Protein AF-0000000085141825 (afdb_homodimer)

Structure (mmCIF, N/CA/C/O backbone):
data_AF-0000000085141825-model_v1
#
loop_
_entity.id
_entity.type
_entity.pdbx_description
1 polymer 'ABC-type antimicrobial peptide transport system, permease component'
#
loop_
_atom_site.group_PDB
_atom_site.id
_atom_site.type_symbol
_atom_site.label_atom_id
_atom_site.label_alt_id
_atom_site.label_comp_id
_atom_site.label_asym_id
_atom_site.label_entity_id
_atom_site.label_seq_id
_atom_site.pdbx_PDB_ins_code
_atom_site.Cartn_x
_atom_site.Cartn_y
_atom_site.Cartn_z
_atom_site.occupancy
_atom_site.B_iso_or_equiv
_atom_site.auth_seq_id
_atom_site.auth_comp_id
_atom_site.auth_asym_id
_atom_site.auth_atom_id
_atom_site.pdbx_PDB_model_num
ATOM 1 N N . MET A 1 1 ? 9.109 -46.438 -37.531 1 39.38 1 MET A N 1
ATOM 2 C CA . MET A 1 1 ? 9.031 -45 -37.719 1 39.38 1 MET A CA 1
ATOM 3 C C . MET A 1 1 ? 7.867 -44.406 -36.906 1 39.38 1 MET A C 1
ATOM 5 O O . MET A 1 1 ? 8.023 -43.406 -36.25 1 39.38 1 MET A O 1
ATOM 9 N N . PHE A 1 2 ? 6.723 -45.062 -37 1 42.59 2 PHE A N 1
ATOM 10 C CA . PHE A 1 2 ? 5.512 -44.625 -36.312 1 42.59 2 PHE A CA 1
ATOM 11 C C . PHE A 1 2 ? 5.664 -44.719 -34.812 1 42.59 2 PHE A C 1
ATOM 13 O O . PHE A 1 2 ? 5.184 -43.875 -34.062 1 42.59 2 PHE A O 1
ATOM 20 N N . LEU A 1 3 ? 6.387 -45.688 -34.438 1 45.97 3 LEU A N 1
ATOM 21 C CA . LEU A 1 3 ? 6.59 -45.844 -33 1 45.97 3 LEU A CA 1
ATOM 22 C C . LEU A 1 3 ? 7.488 -44.75 -32.438 1 45.97 3 LEU A C 1
ATOM 24 O O . LEU A 1 3 ? 7.258 -44.25 -31.344 1 45.97 3 LEU A O 1
ATOM 28 N N . ALA A 1 4 ? 8.5 -44.5 -33.219 1 45.16 4 ALA A N 1
ATOM 29 C CA . ALA A 1 4 ? 9.445 -43.469 -32.812 1 45.16 4 ALA A CA 1
ATOM 30 C C . ALA A 1 4 ? 8.766 -42.094 -32.75 1 45.16 4 ALA A C 1
ATOM 32 O O . ALA A 1 4 ? 9.055 -41.312 -31.844 1 45.16 4 ALA A O 1
ATOM 33 N N . LEU A 1 5 ? 7.902 -41.844 -33.656 1 44.19 5 LEU A N 1
ATOM 34 C CA . LEU A 1 5 ? 7.207 -40.562 -33.656 1 44.19 5 LEU A CA 1
ATOM 35 C C . LEU A 1 5 ? 6.203 -40.469 -32.5 1 44.19 5 LEU A C 1
ATOM 37 O O . LEU A 1 5 ? 6.016 -39.406 -31.906 1 44.19 5 LEU A O 1
ATOM 41 N N . ARG A 1 6 ? 5.559 -41.594 -32.281 1 46.97 6 ARG A N 1
ATOM 42 C CA . ARG A 1 6 ? 4.617 -41.656 -31.172 1 46.97 6 ARG A CA 1
ATOM 43 C C . ARG A 1 6 ? 5.32 -41.438 -29.844 1 46.97 6 ARG A C 1
ATOM 45 O O . ARG A 1 6 ? 4.797 -40.75 -28.969 1 46.97 6 ARG A O 1
ATOM 52 N N . ASP A 1 7 ? 6.395 -42.031 -29.734 1 48.12 7 ASP A N 1
ATOM 53 C CA . ASP A 1 7 ? 7.207 -41.844 -28.547 1 48.12 7 ASP A CA 1
ATOM 54 C C . ASP A 1 7 ? 7.656 -40.375 -28.422 1 48.12 7 ASP A C 1
ATOM 56 O O . ASP A 1 7 ? 7.727 -39.812 -27.328 1 48.12 7 ASP A O 1
ATOM 60 N N . LEU A 1 8 ? 7.867 -39.844 -29.578 1 46.16 8 LEU A N 1
ATOM 61 C CA . LEU A 1 8 ? 8.289 -38.438 -29.578 1 46.16 8 LEU A CA 1
ATOM 62 C C . LEU A 1 8 ? 7.137 -37.531 -29.203 1 46.16 8 LEU A C 1
ATOM 64 O O . LEU A 1 8 ? 7.34 -36.5 -28.531 1 46.16 8 LEU A O 1
ATOM 68 N N . ARG A 1 9 ? 6.008 -37.969 -29.703 1 53.19 9 ARG A N 1
ATOM 69 C CA . ARG A 1 9 ? 4.832 -37.156 -29.406 1 53.19 9 ARG A CA 1
ATOM 70 C C . ARG A 1 9 ? 4.449 -37.281 -27.922 1 53.19 9 ARG A C 1
ATOM 72 O O . ARG A 1 9 ? 4.02 -36.312 -27.312 1 53.19 9 ARG A O 1
ATOM 79 N N . PHE A 1 10 ? 4.457 -38.469 -27.438 1 50.47 10 PHE A N 1
ATOM 80 C CA . PHE A 1 10 ? 4.195 -38.688 -26.016 1 50.47 10 PHE A CA 1
ATOM 81 C C . PHE A 1 10 ? 5.199 -37.938 -25.156 1 50.47 10 PHE A C 1
ATOM 83 O O . PHE A 1 10 ? 4.828 -37.312 -24.156 1 50.47 10 PHE A O 1
ATOM 90 N N . ALA A 1 11 ? 6.41 -38.094 -25.594 1 54 11 ALA A N 1
ATOM 91 C CA . ALA A 1 11 ? 7.465 -37.344 -24.938 1 54 11 ALA A CA 1
ATOM 92 C C . ALA A 1 11 ? 7.234 -35.844 -25.078 1 54 11 ALA A C 1
ATOM 94 O O . ALA A 1 11 ? 7.465 -35.062 -24.141 1 54 11 ALA A O 1
ATOM 95 N N . THR A 1 12 ? 6.539 -35.562 -26.125 1 61.38 12 THR A N 1
ATOM 96 C CA . THR A 1 12 ? 6.273 -34.156 -26.438 1 61.38 12 THR A CA 1
ATOM 97 C C . THR A 1 12 ? 5.156 -33.625 -25.547 1 61.38 12 THR A C 1
ATOM 99 O O . THR A 1 12 ? 5.211 -32.469 -25.109 1 61.38 12 THR A O 1
ATOM 102 N N . GLY A 1 13 ? 4.227 -34.469 -25.266 1 65.75 13 GLY A N 1
ATOM 103 C CA . GLY A 1 13 ? 3.121 -34 -24.438 1 65.75 13 GLY A CA 1
ATOM 104 C C . GLY A 1 13 ? 3.539 -33.656 -23.031 1 65.75 13 GLY A C 1
ATOM 105 O O . GLY A 1 13 ? 3.158 -32.625 -22.5 1 65.75 13 GLY A O 1
ATOM 106 N N . ARG A 1 14 ? 4.359 -34.469 -22.547 1 65.69 14 ARG A N 1
ATOM 107 C CA . ARG A 1 14 ? 4.797 -34.281 -21.172 1 65.69 14 ARG A CA 1
ATOM 108 C C . ARG A 1 14 ? 5.703 -33.031 -21.062 1 65.69 14 ARG A C 1
ATOM 110 O O . ARG A 1 14 ? 5.586 -32.25 -20.125 1 65.69 14 ARG A O 1
ATOM 117 N N . PHE A 1 15 ? 6.586 -32.969 -21.984 1 75.5 15 PHE A N 1
ATOM 118 C CA . PHE A 1 15 ? 7.477 -31.812 -22.016 1 75.5 15 PHE A CA 1
ATOM 119 C C . PHE A 1 15 ? 6.691 -30.531 -22.25 1 75.5 15 PHE A C 1
ATOM 121 O O . PHE A 1 15 ? 7.027 -29.484 -21.688 1 75.5 15 PHE A O 1
ATOM 128 N N . ALA A 1 16 ? 5.629 -30.75 -22.922 1 79.06 16 ALA A N 1
ATOM 129 C CA . ALA A 1 16 ? 4.781 -29.594 -23.156 1 79.06 16 ALA A CA 1
ATOM 130 C C . ALA A 1 16 ? 4.055 -29.172 -21.891 1 79.06 16 ALA A C 1
ATOM 132 O O . ALA A 1 16 ? 3.914 -27.969 -21.609 1 79.06 16 ALA A O 1
ATOM 133 N N . LEU A 1 17 ? 3.715 -30.156 -21.109 1 76.5 17 LEU A N 1
ATOM 134 C CA . LEU A 1 17 ? 3.006 -29.844 -19.875 1 76.5 17 LEU A CA 1
ATOM 135 C C . LEU A 1 17 ? 3.932 -29.172 -18.875 1 76.5 17 LEU A C 1
ATOM 137 O O . LEU A 1 17 ? 3.59 -28.125 -18.312 1 76.5 17 LEU A O 1
ATOM 141 N N . MET A 1 18 ? 5.078 -29.75 -18.641 1 82.06 18 MET A N 1
ATOM 142 C CA . MET A 1 18 ? 6.043 -29.141 -17.734 1 82.06 18 MET A CA 1
ATOM 143 C C . MET A 1 18 ? 6.465 -27.766 -18.234 1 82.06 18 MET A C 1
ATOM 145 O O . MET A 1 18 ? 6.527 -26.812 -17.453 1 82.06 18 MET A O 1
ATOM 149 N N . GLY A 1 19 ? 6.699 -27.703 -19.484 1 86.75 19 GLY A N 1
ATOM 150 C CA . GLY A 1 19 ? 7.082 -26.438 -20.078 1 86.75 19 GLY A CA 1
ATOM 151 C C . GLY A 1 19 ? 6.023 -25.359 -19.906 1 86.75 19 GLY A C 1
ATOM 152 O O . GLY A 1 19 ? 6.344 -24.203 -19.609 1 86.75 19 GLY A O 1
ATOM 153 N N . SER A 1 20 ? 4.773 -25.75 -20.047 1 86.5 20 SER A N 1
ATOM 154 C CA . SER A 1 20 ? 3.678 -24.797 -19.891 1 86.5 20 SER A CA 1
ATOM 155 C C . SER A 1 20 ? 3.57 -24.297 -18.453 1 86.5 20 SER A C 1
ATOM 157 O O . SER A 1 20 ? 3.336 -23.109 -18.219 1 86.5 20 SER A O 1
ATOM 159 N N . VAL A 1 21 ? 3.719 -25.25 -17.516 1 83.75 21 VAL A N 1
ATOM 160 C CA . VAL A 1 21 ? 3.631 -24.875 -16.109 1 83.75 21 VAL A CA 1
ATOM 161 C C . VAL A 1 21 ? 4.773 -23.922 -15.758 1 83.75 21 VAL A C 1
ATOM 163 O O . VAL A 1 21 ? 4.566 -22.922 -15.07 1 83.75 21 VAL A O 1
ATOM 166 N N . VAL A 1 22 ? 5.898 -24.25 -16.25 1 89.44 22 VAL A N 1
ATOM 167 C CA . VAL A 1 22 ? 7.062 -23.406 -16 1 89.44 22 VAL A CA 1
ATOM 168 C C . VAL A 1 22 ? 6.852 -22.031 -16.625 1 89.44 22 VAL A C 1
ATOM 170 O O . VAL A 1 22 ? 7.188 -21 -16.031 1 89.44 22 VAL A O 1
ATOM 173 N N . ALA A 1 23 ? 6.285 -22.016 -17.797 1 92.75 23 ALA A N 1
ATOM 174 C CA . ALA A 1 23 ? 6.004 -20.766 -18.469 1 92.75 23 ALA A CA 1
ATOM 175 C C . ALA A 1 23 ? 5.031 -19.906 -17.656 1 92.75 23 ALA A C 1
ATOM 177 O O . ALA A 1 23 ? 5.227 -18.703 -17.516 1 92.75 23 ALA A O 1
ATOM 178 N N . LEU A 1 24 ? 4.051 -20.531 -17.156 1 87.94 24 LEU A N 1
ATOM 179 C CA . LEU A 1 24 ? 3.029 -19.812 -16.406 1 87.94 24 LEU A CA 1
ATOM 180 C C . LEU A 1 24 ? 3.588 -19.297 -15.086 1 87.94 24 LEU A C 1
ATOM 182 O O . LEU A 1 24 ? 3.266 -18.172 -14.672 1 87.94 24 LEU A O 1
ATOM 186 N N . ILE A 1 25 ? 4.398 -20.062 -14.398 1 88.25 25 ILE A N 1
ATOM 187 C CA . ILE A 1 25 ? 5.035 -19.625 -13.164 1 88.25 25 ILE A CA 1
ATOM 188 C C . ILE A 1 25 ? 5.953 -18.438 -13.461 1 88.25 25 ILE A C 1
ATOM 190 O O . ILE A 1 25 ? 5.945 -17.438 -12.727 1 88.25 25 ILE A O 1
ATOM 194 N N . SER A 1 26 ? 6.699 -18.594 -14.523 1 93.75 26 SER A N 1
ATOM 195 C CA . SER A 1 26 ? 7.578 -17.5 -14.922 1 93.75 26 SER A CA 1
ATOM 196 C C . SER A 1 26 ? 6.785 -16.234 -15.234 1 93.75 26 SER A C 1
ATOM 198 O O . SER A 1 26 ? 7.18 -15.141 -14.844 1 93.75 26 SER A O 1
ATOM 200 N N . LEU A 1 27 ? 5.707 -16.422 -15.961 1 93.31 27 LEU A N 1
ATOM 201 C CA . LEU A 1 27 ? 4.824 -15.297 -16.266 1 93.31 27 LEU A CA 1
ATOM 202 C C . LEU A 1 27 ? 4.359 -14.609 -14.992 1 93.31 27 LEU A C 1
ATOM 204 O O . LEU A 1 27 ? 4.457 -13.383 -14.867 1 93.31 27 LEU A O 1
ATOM 208 N N . LEU A 1 28 ? 3.928 -15.375 -14.047 1 91.38 28 LEU A N 1
ATOM 209 C CA . LEU A 1 28 ? 3.396 -14.828 -12.805 1 91.38 28 LEU A CA 1
ATOM 210 C C . LEU A 1 28 ? 4.492 -14.125 -12.008 1 91.38 28 LEU A C 1
ATOM 212 O O . LEU A 1 28 ? 4.254 -13.062 -11.422 1 91.38 28 LEU A O 1
ATOM 216 N N . LEU A 1 29 ? 5.621 -14.734 -11.945 1 94.31 29 LEU A N 1
ATOM 217 C CA . LEU A 1 29 ? 6.719 -14.156 -11.172 1 94.31 29 LEU A CA 1
ATOM 218 C C . LEU A 1 29 ? 7.176 -12.836 -11.781 1 94.31 29 LEU A C 1
ATOM 220 O O . LEU A 1 29 ? 7.473 -11.883 -11.055 1 94.31 29 LEU A O 1
ATOM 224 N N . VAL A 1 30 ? 7.234 -12.797 -13.07 1 94.94 30 VAL A N 1
ATOM 225 C CA . VAL A 1 30 ? 7.629 -11.555 -13.734 1 94.94 30 VAL A CA 1
ATOM 226 C C . VAL A 1 30 ? 6.551 -10.492 -13.531 1 94.94 30 VAL A C 1
ATOM 228 O O . VAL A 1 30 ? 6.859 -9.328 -13.258 1 94.94 30 VAL A O 1
ATOM 231 N N . MET A 1 31 ? 5.309 -10.875 -13.688 1 93.31 31 MET A N 1
ATOM 232 C CA . MET A 1 31 ? 4.211 -9.945 -13.453 1 93.31 31 MET A CA 1
ATOM 233 C C . MET A 1 31 ? 4.234 -9.422 -12.016 1 93.31 31 MET A C 1
ATOM 235 O O . MET A 1 31 ? 4.062 -8.227 -11.789 1 93.31 31 MET A O 1
ATOM 239 N N . LEU A 1 32 ? 4.43 -10.359 -11.102 1 93.75 32 LEU A N 1
ATOM 240 C CA . LEU A 1 32 ? 4.48 -9.984 -9.695 1 93.75 32 LEU A CA 1
ATOM 241 C C . LEU A 1 32 ? 5.672 -9.078 -9.414 1 93.75 32 LEU A C 1
ATOM 243 O O . LEU A 1 32 ? 5.57 -8.125 -8.641 1 93.75 32 LEU A O 1
ATOM 247 N N . SER A 1 33 ? 6.738 -9.32 -10.023 1 95.75 33 SER A N 1
ATOM 248 C CA . SER A 1 33 ? 7.926 -8.484 -9.867 1 95.75 33 SER A CA 1
ATOM 249 C C . SER A 1 33 ? 7.684 -7.074 -10.391 1 95.75 33 SER A C 1
ATOM 251 O O . SER A 1 33 ? 8.094 -6.098 -9.758 1 95.75 33 SER A O 1
ATOM 253 N N . GLY A 1 34 ? 7.066 -6.969 -11.547 1 95.94 34 GLY A N 1
ATOM 254 C CA . GLY A 1 34 ? 6.719 -5.664 -12.094 1 95.94 34 GLY A CA 1
ATOM 255 C C . GLY A 1 34 ? 5.773 -4.879 -11.203 1 95.94 34 GLY A C 1
ATOM 256 O O . GLY A 1 34 ? 5.934 -3.668 -11.039 1 95.94 34 GLY A O 1
ATOM 257 N N . LEU A 1 35 ? 4.801 -5.504 -10.695 1 94 35 LEU A N 1
ATOM 258 C CA . LEU A 1 35 ? 3.848 -4.852 -9.805 1 94 35 LEU A CA 1
ATOM 259 C C . LEU A 1 35 ? 4.52 -4.434 -8.5 1 94 35 LEU A C 1
ATOM 261 O O . LEU A 1 35 ? 4.207 -3.375 -7.949 1 94 35 LEU A O 1
ATOM 265 N N . THR A 1 36 ? 5.402 -5.289 -7.961 1 95.12 36 THR A N 1
ATOM 266 C CA . THR A 1 36 ? 6.152 -4.953 -6.754 1 95.12 36 THR A CA 1
ATOM 267 C C . THR A 1 36 ? 6.957 -3.676 -6.957 1 95.12 36 THR A C 1
ATOM 269 O O . THR A 1 36 ? 6.957 -2.793 -6.098 1 95.12 36 THR A O 1
ATOM 272 N N . ALA A 1 37 ? 7.586 -3.605 -8.086 1 95.56 37 ALA A N 1
ATOM 273 C CA . ALA A 1 37 ? 8.367 -2.416 -8.398 1 95.56 37 ALA A CA 1
ATOM 274 C C . ALA A 1 37 ? 7.473 -1.197 -8.586 1 95.56 37 ALA A C 1
ATOM 276 O O . ALA A 1 37 ? 7.801 -0.099 -8.133 1 95.56 37 ALA A O 1
ATOM 277 N N . GLY A 1 38 ? 6.43 -1.364 -9.281 1 95.44 38 GLY A N 1
ATOM 278 C CA . GLY A 1 38 ? 5.488 -0.273 -9.484 1 95.44 38 GLY A CA 1
ATOM 279 C C . GLY A 1 38 ? 4.906 0.266 -8.195 1 95.44 38 GLY A C 1
ATOM 280 O O . GLY A 1 38 ? 4.906 1.477 -7.965 1 95.44 38 GLY A O 1
ATOM 281 N N . LEU A 1 39 ? 4.406 -0.614 -7.371 1 94.88 39 LEU A N 1
ATOM 282 C CA . LEU A 1 39 ? 3.865 -0.216 -6.074 1 94.88 39 LEU A CA 1
ATOM 283 C C . LEU A 1 39 ? 4.961 0.362 -5.184 1 94.88 39 LEU A C 1
ATOM 285 O O . LEU A 1 39 ? 4.719 1.302 -4.426 1 94.88 39 LEU A O 1
ATOM 289 N N . GLY A 1 40 ? 6.125 -0.216 -5.281 1 96.19 40 GLY A N 1
ATOM 290 C CA . GLY A 1 40 ? 7.258 0.363 -4.578 1 96.19 40 GLY A CA 1
ATOM 291 C C . GLY A 1 40 ? 7.535 1.802 -4.973 1 96.19 40 GLY A C 1
ATOM 292 O O . GLY A 1 40 ? 7.812 2.643 -4.113 1 96.19 40 GLY A O 1
ATOM 293 N N . GLY A 1 41 ? 7.422 2.072 -6.23 1 95.12 41 GLY A N 1
ATOM 294 C CA . GLY A 1 41 ? 7.625 3.424 -6.73 1 95.12 41 GLY A CA 1
ATOM 295 C C . GLY A 1 41 ? 6.625 4.422 -6.176 1 95.12 41 GLY A C 1
ATOM 296 O O . GLY A 1 41 ? 6.953 5.594 -5.977 1 95.12 41 GLY A O 1
ATOM 297 N N . GLN A 1 42 ? 5.434 3.971 -5.902 1 94.38 42 GLN A N 1
ATOM 298 C CA . GLN A 1 42 ? 4.41 4.84 -5.328 1 94.38 42 GLN A CA 1
ATOM 299 C C . GLN A 1 42 ? 4.719 5.168 -3.871 1 94.38 42 GLN A C 1
ATOM 301 O O . GLN A 1 42 ? 4.094 6.047 -3.279 1 94.38 42 GLN A O 1
ATOM 306 N N . ASN A 1 43 ? 5.684 4.488 -3.355 1 96.06 43 ASN A N 1
ATOM 307 C CA . ASN A 1 43 ? 6.125 4.742 -1.987 1 96.06 43 ASN A CA 1
ATOM 308 C C . ASN A 1 43 ? 7.426 5.535 -1.952 1 96.06 43 ASN A C 1
ATOM 310 O O . ASN A 1 43 ? 7.578 6.453 -1.146 1 96.06 43 ASN A O 1
ATOM 314 N N . THR A 1 44 ? 8.32 5.227 -2.902 1 96.19 44 THR A N 1
ATOM 315 C CA . THR A 1 44 ? 9.703 5.613 -2.641 1 96.19 44 THR A CA 1
ATOM 316 C C . THR A 1 44 ? 10.25 6.48 -3.771 1 96.19 44 THR A C 1
ATOM 318 O O . THR A 1 44 ? 11.414 6.883 -3.748 1 96.19 44 THR A O 1
ATOM 321 N N . ALA A 1 45 ? 9.477 6.793 -4.75 1 94.31 45 ALA A N 1
ATOM 322 C CA . ALA A 1 45 ? 10 7.477 -5.934 1 94.31 45 ALA A CA 1
ATOM 323 C C . ALA A 1 45 ? 10.68 8.789 -5.551 1 94.31 45 ALA A C 1
ATOM 325 O O . ALA A 1 45 ? 11.734 9.125 -6.09 1 94.31 45 ALA A O 1
ATOM 326 N N . ALA A 1 46 ? 10.102 9.539 -4.652 1 93.19 46 ALA A N 1
ATOM 327 C CA . ALA A 1 46 ? 10.68 10.805 -4.219 1 93.19 46 ALA A CA 1
ATOM 328 C C . ALA A 1 46 ? 12.031 10.586 -3.533 1 93.19 46 ALA A C 1
ATOM 330 O O . ALA A 1 46 ? 12.945 11.391 -3.678 1 93.19 46 ALA A O 1
ATOM 331 N N . ILE A 1 47 ? 12.156 9.555 -2.768 1 93.5 47 ILE A N 1
ATOM 332 C CA . ILE A 1 47 ? 13.398 9.203 -2.082 1 93.5 47 ILE A CA 1
ATOM 333 C C . ILE A 1 47 ? 14.445 8.758 -3.102 1 93.5 47 ILE A C 1
ATOM 335 O O . ILE A 1 47 ? 15.633 9.07 -2.965 1 93.5 47 ILE A O 1
ATOM 339 N N . ASP A 1 48 ? 13.977 8.016 -4.133 1 92.5 48 ASP A N 1
ATOM 340 C CA . ASP A 1 48 ? 14.867 7.59 -5.211 1 92.5 48 ASP A CA 1
ATOM 341 C C . ASP A 1 48 ? 15.508 8.797 -5.895 1 92.5 48 ASP A C 1
ATOM 343 O O . ASP A 1 48 ? 16.672 8.742 -6.285 1 92.5 48 ASP A O 1
ATOM 347 N N . ARG A 1 49 ? 14.773 9.742 -6.039 1 88.31 49 ARG A N 1
ATOM 348 C CA . ARG A 1 49 ? 15.281 10.961 -6.664 1 88.31 49 ARG A CA 1
ATOM 349 C C . ARG A 1 49 ? 16.453 11.531 -5.883 1 88.31 49 ARG A C 1
ATOM 351 O O . ARG A 1 49 ? 17.422 12.031 -6.473 1 88.31 49 ARG A O 1
ATOM 358 N N . LEU A 1 50 ? 16.391 11.43 -4.59 1 87.81 50 LEU A N 1
ATOM 359 C CA . LEU A 1 50 ? 17.5 11.891 -3.75 1 87.81 50 LEU A CA 1
ATOM 360 C C . LEU A 1 50 ? 18.75 11.07 -4.004 1 87.81 50 LEU A C 1
ATOM 362 O O . LEU A 1 50 ? 19.859 11.617 -4.004 1 87.81 50 LEU A O 1
ATOM 366 N N . GLY A 1 51 ? 18.578 9.852 -4.223 1 87.44 51 GLY A N 1
ATOM 367 C CA . GLY A 1 51 ? 19.703 9 -4.57 1 87.44 51 GLY A CA 1
ATOM 368 C C . GLY A 1 51 ? 20.344 9.375 -5.891 1 87.44 51 GLY A C 1
ATOM 369 O O . GLY A 1 51 ? 21.578 9.297 -6.031 1 87.44 51 GLY A O 1
ATOM 370 N N . GLU A 1 52 ? 19.562 9.758 -6.758 1 86.38 52 GLU A N 1
ATOM 371 C CA . GLU A 1 52 ? 20.062 10.18 -8.062 1 86.38 52 GLU A CA 1
ATOM 372 C C . GLU A 1 52 ? 20.875 11.453 -7.949 1 86.38 52 GLU A C 1
ATOM 374 O O . GLU A 1 52 ? 21.703 11.742 -8.812 1 86.38 52 GLU A O 1
ATOM 379 N N . GLN A 1 53 ? 20.594 12.141 -6.91 1 85 53 GLN A N 1
ATOM 380 C CA . GLN A 1 53 ? 21.344 13.359 -6.648 1 85 53 GLN A CA 1
ATOM 381 C C . GLN A 1 53 ? 22.562 13.078 -5.777 1 85 53 GLN A C 1
ATOM 383 O O . GLN A 1 53 ? 23.062 13.969 -5.082 1 85 53 GLN A O 1
ATOM 388 N N . ARG A 1 54 ? 23.078 11.867 -5.68 1 89.94 54 ARG A N 1
ATOM 389 C CA . ARG A 1 54 ? 24.328 11.383 -5.102 1 89.94 54 ARG A CA 1
ATOM 390 C C . ARG A 1 54 ? 24.266 11.398 -3.578 1 89.94 54 ARG A C 1
ATOM 392 O O . ARG A 1 54 ? 25.312 11.461 -2.91 1 89.94 54 ARG A O 1
ATOM 399 N N . VAL A 1 55 ? 23.016 11.477 -3.055 1 93.62 55 VAL A N 1
ATOM 400 C CA . VAL A 1 55 ? 22.875 11.188 -1.63 1 93.62 55 VAL A CA 1
ATOM 401 C C . VAL A 1 55 ? 23.25 9.734 -1.355 1 93.62 55 VAL A C 1
ATOM 403 O O . VAL A 1 55 ? 22.781 8.828 -2.053 1 93.62 55 VAL A O 1
ATOM 406 N N . GLN A 1 56 ? 24.062 9.562 -0.391 1 95.75 56 GLN A N 1
ATOM 407 C CA . GLN A 1 56 ? 24.547 8.211 -0.172 1 95.75 56 GLN A CA 1
ATOM 408 C C . GLN A 1 56 ? 23.922 7.586 1.068 1 95.75 56 GLN A C 1
ATOM 410 O O . GLN A 1 56 ? 23.766 6.367 1.145 1 95.75 56 GLN A O 1
ATOM 415 N N . ARG A 1 57 ? 23.625 8.461 2.045 1 97.81 57 ARG A N 1
ATOM 416 C CA . ARG A 1 57 ? 22.969 7.965 3.254 1 97.81 57 ARG A CA 1
ATOM 417 C C . ARG A 1 57 ? 21.859 8.906 3.709 1 97.81 57 ARG A C 1
ATOM 419 O O . ARG A 1 57 ? 21.969 10.125 3.539 1 97.81 57 ARG A O 1
ATOM 426 N N . LEU A 1 58 ? 20.828 8.328 4.176 1 97.44 58 LEU A N 1
ATOM 427 C CA . LEU A 1 58 ? 19.828 9.031 4.961 1 97.44 58 LEU A CA 1
ATOM 428 C C . LEU A 1 58 ? 20 8.75 6.449 1 97.44 58 LEU A C 1
ATOM 430 O O . LEU A 1 58 ? 20.125 7.594 6.855 1 97.44 58 LEU A O 1
ATOM 434 N N . VAL A 1 59 ? 20.016 9.812 7.188 1 97.31 59 VAL A N 1
ATOM 435 C CA . VAL A 1 59 ? 20.312 9.688 8.609 1 97.31 59 VAL A CA 1
ATOM 436 C C . VAL A 1 59 ? 19.062 10.008 9.422 1 97.31 59 VAL A C 1
ATOM 438 O O . VAL A 1 59 ? 18.438 11.055 9.234 1 97.31 59 VAL A O 1
ATOM 441 N N . PHE A 1 60 ? 18.734 9.102 10.336 1 95.25 60 PHE A N 1
ATOM 442 C CA . PHE A 1 60 ? 17.547 9.242 11.172 1 95.25 60 PHE A CA 1
ATOM 443 C C . PHE A 1 60 ? 17.938 9.391 12.641 1 95.25 60 PHE A C 1
ATOM 445 O O . PHE A 1 60 ? 18.797 8.672 13.141 1 95.25 60 PHE A O 1
ATOM 452 N N . GLY A 1 61 ? 17.328 10.359 13.18 1 90.25 61 GLY A N 1
ATOM 453 C CA . GLY A 1 61 ? 17.484 10.508 14.617 1 90.25 61 GLY A CA 1
ATOM 454 C C . GLY A 1 61 ? 16.297 9.961 15.398 1 90.25 61 GLY A C 1
ATOM 455 O O . GLY A 1 61 ? 15.492 9.195 14.859 1 90.25 61 GLY A O 1
ATOM 456 N N . GLY A 1 62 ? 16.297 9.984 16.625 1 77.94 62 GLY A N 1
ATOM 457 C CA . GLY A 1 62 ? 15.156 9.664 17.469 1 77.94 62 GLY A CA 1
ATOM 458 C C . GLY A 1 62 ? 14.523 10.883 18.125 1 77.94 62 GLY A C 1
ATOM 459 O O . GLY A 1 62 ? 15.117 11.961 18.125 1 77.94 62 GLY A O 1
ATOM 460 N N . ALA A 1 63 ? 13.18 10.719 18.359 1 65.88 63 ALA A N 1
ATOM 461 C CA . ALA A 1 63 ? 12.602 11.758 19.203 1 65.88 63 ALA A CA 1
ATOM 462 C C . ALA A 1 63 ? 13.398 11.914 20.5 1 65.88 63 ALA A C 1
ATOM 464 O O . ALA A 1 63 ? 14.188 11.031 20.859 1 65.88 63 ALA A O 1
ATOM 465 N N . ALA A 1 64 ? 13.391 13.102 21.078 1 61.59 64 ALA A N 1
ATOM 466 C CA . ALA A 1 64 ? 14.188 13.375 22.266 1 61.59 64 ALA A CA 1
ATOM 467 C C . ALA A 1 64 ? 14.094 12.227 23.266 1 61.59 64 ALA A C 1
ATOM 469 O O . ALA A 1 64 ? 13 11.758 23.594 1 61.59 64 ALA A O 1
ATOM 470 N N . GLY A 1 65 ? 15.227 11.742 23.578 1 62.5 65 GLY A N 1
ATOM 471 C CA . GLY A 1 65 ? 15.383 10.734 24.625 1 62.5 65 GLY A CA 1
ATOM 472 C C . GLY A 1 65 ? 15.211 9.32 24.109 1 62.5 65 GLY A C 1
ATOM 473 O O . GLY A 1 65 ? 15.297 8.359 24.891 1 62.5 65 GLY A O 1
ATOM 474 N N . GLN A 1 66 ? 14.898 9.203 22.875 1 73.25 66 GLN A N 1
ATOM 475 C CA . GLN A 1 66 ? 14.656 7.852 22.375 1 73.25 66 GLN A CA 1
ATOM 476 C C . GLN A 1 66 ? 15.828 7.359 21.531 1 73.25 66 GLN A C 1
ATOM 478 O O . GLN A 1 66 ? 16.625 8.164 21.031 1 73.25 66 GLN A O 1
ATOM 483 N N . GLU A 1 67 ? 15.875 6.027 21.5 1 78.5 67 GLU A N 1
ATOM 484 C CA . GLU A 1 67 ? 16.875 5.41 20.625 1 78.5 67 GLU A CA 1
ATOM 485 C C . GLU A 1 67 ? 16.578 5.707 19.156 1 78.5 67 GLU A C 1
ATOM 487 O O . GLU A 1 67 ? 15.43 5.707 18.734 1 78.5 67 GLU A O 1
ATOM 492 N N . PRO A 1 68 ? 17.688 6.043 18.5 1 85.25 68 PRO A N 1
ATOM 493 C CA . PRO A 1 68 ? 17.484 6.328 17.078 1 85.25 68 PRO A CA 1
ATOM 494 C C . PRO A 1 68 ? 16.969 5.121 16.297 1 85.25 68 PRO A C 1
ATOM 496 O O . PRO A 1 68 ? 17.422 3.996 16.531 1 85.25 68 PRO A O 1
ATOM 499 N N . THR A 1 69 ? 15.984 5.293 15.609 1 84.69 69 THR A N 1
ATOM 500 C CA . THR A 1 69 ? 15.406 4.285 14.727 1 84.69 69 THR A CA 1
ATOM 501 C C . THR A 1 69 ? 15.102 4.879 13.352 1 84.69 69 THR A C 1
ATOM 503 O O . THR A 1 69 ? 14.688 6.035 13.25 1 84.69 69 THR A O 1
ATOM 506 N N . ALA A 1 70 ? 15.352 4.062 12.375 1 91.56 70 ALA A N 1
ATOM 507 C CA . ALA A 1 70 ? 15.039 4.516 11.023 1 91.56 70 ALA A CA 1
ATOM 508 C C . ALA A 1 70 ? 13.523 4.582 10.805 1 91.56 70 ALA A C 1
ATOM 510 O O . ALA A 1 70 ? 12.867 3.553 10.633 1 91.56 70 ALA A O 1
ATOM 511 N N . SER A 1 71 ? 13.047 5.77 10.812 1 90.19 71 SER A N 1
ATOM 512 C CA . SER A 1 71 ? 11.617 6 10.617 1 90.19 71 SER A CA 1
ATOM 513 C C . SER A 1 71 ? 11.352 7.406 10.094 1 90.19 71 SER A C 1
ATOM 515 O O . SER A 1 71 ? 11.695 8.391 10.742 1 90.19 71 SER A O 1
ATOM 517 N N . PHE A 1 72 ? 10.672 7.457 9.008 1 87.25 72 PHE A N 1
ATOM 518 C CA . PHE A 1 72 ? 10.32 8.766 8.469 1 87.25 72 PHE A CA 1
ATOM 519 C C . PHE A 1 72 ? 9.227 9.422 9.297 1 87.25 72 PHE A C 1
ATOM 521 O O . PHE A 1 72 ? 9.086 10.641 9.297 1 87.25 72 PHE A O 1
ATOM 528 N N . THR A 1 73 ? 8.5 8.586 10.039 1 79.19 73 THR A N 1
ATOM 529 C CA . THR A 1 73 ? 7.32 9.078 10.742 1 79.19 73 THR A CA 1
ATOM 530 C C . THR A 1 73 ? 7.656 9.406 12.195 1 79.19 73 THR A C 1
ATOM 532 O O . THR A 1 73 ? 6.918 10.133 12.859 1 79.19 73 THR A O 1
ATOM 535 N N . GLN A 1 74 ? 8.805 8.898 12.695 1 79.88 74 GLN A N 1
ATOM 536 C CA . GLN A 1 74 ? 9.102 9.047 14.117 1 79.88 74 GLN A CA 1
ATOM 537 C C . GLN A 1 74 ? 10.469 9.68 14.336 1 79.88 74 GLN A C 1
ATOM 539 O O . GLN A 1 74 ? 10.938 9.797 15.469 1 79.88 74 GLN A O 1
ATOM 544 N N . SER A 1 75 ? 11.031 10.141 13.289 1 86.75 75 SER A N 1
ATOM 545 C CA . SER A 1 75 ? 12.406 10.633 13.398 1 86.75 75 SER A CA 1
ATOM 546 C C . SER A 1 75 ? 12.445 12.156 13.375 1 86.75 75 SER A C 1
ATOM 548 O O . SER A 1 75 ? 11.586 12.797 12.781 1 86.75 75 SER A O 1
ATOM 550 N N . GLU A 1 76 ? 13.422 12.656 14.086 1 87.88 76 GLU A N 1
ATOM 551 C CA . GLU A 1 76 ? 13.812 14.062 14.047 1 87.88 76 GLU A CA 1
ATOM 552 C C . GLU A 1 76 ? 15.32 14.211 13.875 1 87.88 76 GLU A C 1
ATOM 554 O O . GLU A 1 76 ? 16.094 13.375 14.359 1 87.88 76 GLU A O 1
ATOM 559 N N . PHE A 1 77 ? 15.672 15.211 13.133 1 91.44 77 PHE A N 1
ATOM 560 C CA . PHE A 1 77 ? 17.062 15.547 12.898 1 91.44 77 PHE A CA 1
ATOM 561 C C . PHE A 1 77 ? 17.391 16.938 13.43 1 91.44 77 PHE A C 1
ATOM 563 O O . PHE A 1 77 ? 16.859 17.938 12.938 1 91.44 77 PHE A O 1
ATOM 570 N N . THR A 1 78 ? 18.281 16.953 14.43 1 90.69 78 THR A N 1
ATOM 571 C CA . THR A 1 78 ? 18.5 18.188 15.18 1 90.69 78 THR A CA 1
ATOM 572 C C . THR A 1 78 ? 19.766 18.906 14.688 1 90.69 78 THR A C 1
ATOM 574 O O . THR A 1 78 ? 20.562 18.328 13.945 1 90.69 78 THR A O 1
ATOM 577 N N . VAL A 1 79 ? 19.922 20.156 15.125 1 92.81 79 VAL A N 1
ATOM 578 C CA . VAL A 1 79 ? 21.094 20.969 14.82 1 92.81 79 VAL A CA 1
ATOM 579 C C . VAL A 1 79 ? 22.359 20.281 15.359 1 92.81 79 VAL A C 1
ATOM 581 O O . VAL A 1 79 ? 23.391 20.234 14.68 1 92.81 79 VAL A O 1
ATOM 584 N N . ALA A 1 80 ? 22.25 19.734 16.547 1 92.94 80 ALA A N 1
ATOM 585 C CA . ALA A 1 80 ? 23.391 19.047 17.156 1 92.94 80 ALA A CA 1
ATOM 586 C C . ALA A 1 80 ? 23.812 17.844 16.328 1 92.94 80 ALA A C 1
ATOM 588 O O . ALA A 1 80 ? 25.016 17.594 16.156 1 92.94 80 ALA A O 1
ATOM 589 N N . GLN A 1 81 ? 22.891 17.156 15.82 1 94.69 81 GLN A N 1
ATOM 590 C CA . GLN A 1 81 ? 23.172 15.984 15 1 94.69 81 GLN A CA 1
ATOM 591 C C . GLN A 1 81 ? 23.812 16.391 13.672 1 94.69 81 GLN A C 1
ATOM 593 O O . GLN A 1 81 ? 24.766 15.773 13.211 1 94.69 81 GLN A O 1
ATOM 598 N N . ARG A 1 82 ? 23.25 17.375 13.016 1 95.75 82 ARG A N 1
ATOM 599 C CA . ARG A 1 82 ? 23.828 17.891 11.773 1 95.75 82 ARG A CA 1
ATOM 600 C C . ARG A 1 82 ? 25.266 18.328 11.977 1 95.75 82 ARG A C 1
ATOM 602 O O . ARG A 1 82 ? 26.141 18 11.164 1 95.75 82 ARG A O 1
ATOM 609 N N . ASP A 1 83 ? 25.516 19.062 13.07 1 97.25 83 ASP A N 1
ATOM 610 C CA . ASP A 1 83 ? 26.859 19.562 13.336 1 97.25 83 ASP A CA 1
ATOM 611 C C . ASP A 1 83 ? 27.828 18.406 13.609 1 97.25 83 ASP A C 1
ATOM 613 O O . ASP A 1 83 ? 28.984 18.453 13.18 1 97.25 83 ASP A O 1
ATOM 617 N N . ALA A 1 84 ? 27.359 17.438 14.32 1 97.62 84 ALA A N 1
ATOM 618 C CA . ALA A 1 84 ? 28.172 16.266 14.586 1 97.62 84 ALA A CA 1
ATOM 619 C C . ALA A 1 84 ? 28.547 15.547 13.289 1 97.62 84 ALA A C 1
ATOM 621 O O . ALA A 1 84 ? 29.703 15.133 13.102 1 97.62 84 ALA A O 1
ATOM 622 N N . TRP A 1 85 ? 27.609 15.391 12.398 1 97.88 85 TRP A N 1
ATOM 623 C CA . TRP A 1 85 ? 27.859 14.758 11.109 1 97.88 85 TRP A CA 1
ATOM 624 C C . TRP A 1 85 ? 28.812 15.609 10.266 1 97.88 85 TRP A C 1
ATOM 626 O O . TRP A 1 85 ? 29.719 15.086 9.625 1 97.88 85 TRP A O 1
ATOM 636 N N . ALA A 1 86 ? 28.594 16.875 10.258 1 97.44 86 ALA A N 1
ATOM 637 C CA . ALA A 1 86 ? 29.438 17.781 9.477 1 97.44 86 ALA A CA 1
ATOM 638 C C . ALA A 1 86 ? 30.875 17.75 9.961 1 97.44 86 ALA A C 1
ATOM 640 O O . ALA A 1 86 ? 31.812 17.938 9.172 1 97.44 86 ALA A O 1
ATOM 641 N N . ALA A 1 87 ? 31.078 17.438 11.195 1 97.88 87 ALA A N 1
ATOM 642 C CA . ALA A 1 87 ? 32.406 17.438 11.805 1 97.88 87 ALA A CA 1
ATOM 643 C C . ALA A 1 87 ? 33.094 16.094 11.625 1 97.88 87 ALA A C 1
ATOM 645 O O . ALA A 1 87 ? 34.281 15.953 11.891 1 97.88 87 ALA A O 1
ATOM 646 N N . THR A 1 88 ? 32.344 15.148 11.227 1 97.94 88 THR A N 1
ATOM 647 C CA . THR A 1 88 ? 32.906 13.812 11.047 1 97.94 88 THR A CA 1
ATOM 648 C C . THR A 1 88 ? 33.844 13.766 9.836 1 97.94 88 THR A C 1
ATOM 650 O O . THR A 1 88 ? 33.438 14.141 8.727 1 97.94 88 THR A O 1
ATOM 653 N N . ASP A 1 89 ? 35.062 13.32 10.07 1 97.62 89 ASP A N 1
ATOM 654 C CA . ASP A 1 89 ? 36.031 13.203 8.977 1 97.62 89 ASP A CA 1
ATOM 655 C C . ASP A 1 89 ? 35.5 12.305 7.867 1 97.62 89 ASP A C 1
ATOM 657 O O . ASP A 1 89 ? 35 11.203 8.133 1 97.62 89 ASP A O 1
ATOM 661 N N . GLY A 1 90 ? 35.5 12.828 6.672 1 98.06 90 GLY A N 1
ATOM 662 C CA . GLY A 1 90 ? 35.094 12.047 5.523 1 98.06 90 GLY A CA 1
ATOM 663 C C . GLY A 1 90 ? 33.688 12.43 5.02 1 98.06 90 GLY A C 1
ATOM 664 O O . GLY A 1 90 ? 33.281 11.977 3.957 1 98.06 90 GLY A O 1
ATOM 665 N N . VAL A 1 91 ? 33.031 13.211 5.754 1 98.12 91 VAL A N 1
ATOM 666 C CA . VAL A 1 91 ? 31.734 13.703 5.332 1 98.12 91 VAL A CA 1
ATOM 667 C C . VAL A 1 91 ? 31.891 14.953 4.473 1 98.12 91 VAL A C 1
ATOM 669 O O . VAL A 1 91 ? 32.5 15.93 4.902 1 98.12 91 VAL A O 1
ATOM 672 N N . ALA A 1 92 ? 31.375 14.922 3.334 1 96.38 92 ALA A N 1
ATOM 673 C CA . ALA A 1 92 ? 31.469 16.047 2.416 1 96.38 92 ALA A CA 1
ATOM 674 C C . ALA A 1 92 ? 30.375 17.062 2.688 1 96.38 92 ALA A C 1
ATOM 676 O O . ALA A 1 92 ? 30.609 18.281 2.621 1 96.38 92 ALA A O 1
ATOM 677 N N . SER A 1 93 ? 29.156 16.547 2.904 1 95 93 SER A N 1
ATOM 678 C CA . SER A 1 93 ? 28.047 17.438 3.191 1 95 93 SER A CA 1
ATOM 679 C C . SER A 1 93 ? 26.938 16.703 3.945 1 95 93 SER A C 1
ATOM 681 O O . SER A 1 93 ? 26.781 15.492 3.818 1 95 93 SER A O 1
ATOM 683 N N . VAL A 1 94 ? 26.25 17.406 4.68 1 95.62 94 VAL A N 1
ATOM 684 C CA . VAL A 1 94 ? 25.062 16.953 5.406 1 95.62 94 VAL A CA 1
ATOM 685 C C . VAL A 1 94 ? 23.984 18.016 5.355 1 95.62 94 VAL A C 1
ATOM 687 O O . VAL A 1 94 ? 24.219 19.172 5.707 1 95.62 94 VAL A O 1
ATOM 690 N N . GLU A 1 95 ? 22.844 17.656 4.828 1 93.75 95 GLU A N 1
ATOM 691 C CA . GLU A 1 95 ? 21.703 18.578 4.699 1 93.75 95 GLU A CA 1
ATOM 692 C C . GLU A 1 95 ? 20.453 18 5.332 1 93.75 95 GLU A C 1
ATOM 694 O O . GLU A 1 95 ? 20.188 16.797 5.219 1 93.75 95 GLU A O 1
ATOM 699 N N . PRO A 1 96 ? 19.719 18.781 6.039 1 93.81 96 PRO A N 1
ATOM 700 C CA . PRO A 1 96 ? 18.469 18.281 6.629 1 93.81 96 PRO A CA 1
ATOM 701 C C . PRO A 1 96 ? 17.375 18.047 5.59 1 93.81 96 PRO A C 1
ATOM 703 O O . PRO A 1 96 ? 17.359 18.688 4.543 1 93.81 96 PRO A O 1
ATOM 706 N N . LEU A 1 97 ? 16.562 17.125 5.852 1 94.62 97 LEU A N 1
ATOM 707 C CA . LEU A 1 97 ? 15.383 16.766 5.078 1 94.62 97 LEU A CA 1
ATOM 708 C C . LEU A 1 97 ? 14.133 16.797 5.953 1 94.62 97 LEU A C 1
ATOM 710 O O . LEU A 1 97 ? 14.133 16.234 7.051 1 94.62 97 LEU A O 1
ATOM 714 N N . GLY A 1 98 ? 13.141 17.516 5.547 1 93.44 98 GLY A N 1
ATOM 715 C CA . GLY A 1 98 ? 11.859 17.484 6.223 1 93.44 98 GLY A CA 1
ATOM 716 C C . GLY A 1 98 ? 10.766 16.828 5.402 1 93.44 98 GLY A C 1
ATOM 717 O O . GLY A 1 98 ? 10.586 17.156 4.227 1 93.44 98 GLY A O 1
ATOM 718 N N . VAL A 1 99 ? 10.117 15.914 5.996 1 92.94 99 VAL A N 1
ATOM 719 C CA . VAL A 1 99 ? 9.008 15.25 5.312 1 92.94 99 VAL A CA 1
ATOM 720 C C . VAL A 1 99 ? 7.773 15.25 6.211 1 92.94 99 VAL A C 1
ATOM 722 O O . VAL A 1 99 ? 7.867 14.93 7.398 1 92.94 99 VAL A O 1
ATOM 725 N N . SER A 1 100 ? 6.648 15.656 5.699 1 90.31 100 SER A N 1
ATOM 726 C CA . SER A 1 100 ? 5.359 15.57 6.379 1 90.31 100 SER A CA 1
ATOM 727 C C . SER A 1 100 ? 4.211 15.461 5.379 1 90.31 100 SER A C 1
ATOM 729 O O . SER A 1 100 ? 4.402 15.688 4.184 1 90.31 100 SER A O 1
ATOM 731 N N . GLN A 1 101 ? 3.158 15.008 5.828 1 88.81 101 GLN A N 1
ATOM 732 C CA . GLN A 1 101 ? 1.962 14.953 4.992 1 88.81 101 GLN A CA 1
ATOM 733 C C . GLN A 1 101 ? 0.897 15.922 5.496 1 88.81 101 GLN A C 1
ATOM 735 O O . GLN A 1 101 ? 0.813 16.203 6.695 1 88.81 101 GLN A O 1
ATOM 740 N N . GLY A 1 102 ? 0.146 16.422 4.57 1 87.75 102 GLY A N 1
ATOM 741 C CA . GLY A 1 102 ? -0.891 17.375 4.922 1 87.75 102 GLY A CA 1
ATOM 742 C C . GLY A 1 102 ? -1.771 17.766 3.748 1 87.75 102 GLY A C 1
ATOM 743 O O . GLY A 1 102 ? -1.811 17.062 2.738 1 87.75 102 GLY A O 1
ATOM 744 N N . ARG A 1 103 ? -2.496 18.859 3.996 1 87.19 103 ARG A N 1
ATOM 745 C CA . ARG A 1 103 ? -3.471 19.312 3.008 1 87.19 103 ARG A CA 1
ATOM 746 C C . ARG A 1 103 ? -3.053 20.641 2.395 1 87.19 103 ARG A C 1
ATOM 748 O O . ARG A 1 103 ? -2.545 21.516 3.096 1 87.19 103 ARG A O 1
ATOM 755 N N . ALA A 1 104 ? -3.266 20.75 1.099 1 91.25 104 ALA A N 1
ATOM 756 C CA . ALA A 1 104 ? -3.066 22 0.357 1 91.25 104 ALA A CA 1
ATOM 757 C C . ALA A 1 104 ? -4.371 22.469 -0.273 1 91.25 104 ALA A C 1
ATOM 759 O O . ALA A 1 104 ? -5.184 21.656 -0.723 1 91.25 104 ALA A O 1
ATOM 760 N N . ILE A 1 105 ? -4.523 23.781 -0.297 1 89.88 105 ILE A N 1
ATOM 761 C CA . ILE A 1 105 ? -5.738 24.391 -0.839 1 89.88 105 ILE A CA 1
ATOM 762 C C . ILE A 1 105 ? -5.375 25.391 -1.933 1 89.88 105 ILE A C 1
ATOM 764 O O . ILE A 1 105 ? -4.617 26.328 -1.692 1 89.88 105 ILE A O 1
ATOM 768 N N . GLY A 1 106 ? -5.895 25.125 -3.094 1 91.81 106 GLY A N 1
ATOM 769 C CA . GLY A 1 106 ? -5.73 26.109 -4.16 1 91.81 106 GLY A CA 1
ATOM 770 C C . GLY A 1 106 ? -6.609 27.328 -3.984 1 91.81 106 GLY A C 1
ATOM 771 O O . GLY A 1 106 ? -7.77 27.219 -3.584 1 91.81 106 GLY A O 1
ATOM 772 N N . LEU A 1 107 ? -6.027 28.5 -4.258 1 91.75 107 LEU A N 1
ATOM 773 C CA . LEU A 1 107 ? -6.762 29.766 -4.125 1 91.75 107 LEU A CA 1
ATOM 774 C C . LEU A 1 107 ? -7.016 30.391 -5.488 1 91.75 107 LEU A C 1
ATOM 776 O O . LEU A 1 107 ? -6.152 30.344 -6.371 1 91.75 107 LEU A O 1
ATOM 780 N N . GLU A 1 108 ? -8.172 30.984 -5.609 1 90 108 GLU A N 1
ATOM 781 C CA . GLU A 1 108 ? -8.539 31.609 -6.875 1 90 108 GLU A CA 1
ATOM 782 C C . GLU A 1 108 ? -7.695 32.875 -7.137 1 90 108 GLU A C 1
ATOM 784 O O . GLU A 1 108 ? -7.406 33.188 -8.289 1 90 108 GLU A O 1
ATOM 789 N N . HIS A 1 109 ? -7.414 33.562 -6.02 1 91 109 HIS A N 1
ATOM 790 C CA . HIS A 1 109 ? -6.637 34.781 -6.133 1 91 109 HIS A CA 1
ATOM 791 C C . HIS A 1 109 ? -5.574 34.875 -5.043 1 91 109 HIS A C 1
ATOM 793 O O . HIS A 1 109 ? -5.707 34.25 -3.99 1 91 109 HIS A O 1
ATOM 799 N N . PRO A 1 110 ? -4.531 35.625 -5.367 1 89.81 110 PRO A N 1
ATOM 800 C CA . PRO A 1 110 ? -3.547 35.844 -4.305 1 89.81 110 PRO A CA 1
ATOM 801 C C . PRO A 1 110 ? -4.145 36.531 -3.084 1 89.81 110 PRO A C 1
ATOM 803 O O . PRO A 1 110 ? -5.082 37.344 -3.217 1 89.81 110 PRO A O 1
ATOM 806 N N . VAL A 1 111 ? -3.66 36.156 -2.002 1 90 111 VAL A N 1
ATOM 807 C CA . VAL A 1 111 ? -4.109 36.719 -0.743 1 90 111 VAL A CA 1
ATOM 808 C C . VAL A 1 111 ? -2.941 37.438 -0.054 1 90 111 VAL A C 1
ATOM 810 O O . VAL A 1 111 ? -1.812 36.938 -0.08 1 90 111 VAL A O 1
ATOM 813 N N . ASP A 1 112 ? -3.203 38.594 0.567 1 90.75 112 ASP A N 1
ATOM 814 C CA . ASP A 1 112 ? -2.178 39.312 1.312 1 90.75 112 ASP A CA 1
ATOM 815 C C . ASP A 1 112 ? -1.757 38.531 2.561 1 90.75 112 ASP A C 1
ATOM 817 O O . ASP A 1 112 ? -2.604 38.031 3.295 1 90.75 112 ASP A O 1
ATOM 821 N N . THR A 1 113 ? -0.505 38.375 2.676 1 91.81 113 THR A N 1
ATOM 822 C CA . THR A 1 113 ? 0.023 37.656 3.822 1 91.81 113 THR A CA 1
ATOM 823 C C . THR A 1 113 ? 0.815 38.562 4.738 1 91.81 113 THR A C 1
ATOM 825 O O . THR A 1 113 ? 1.202 39.656 4.332 1 91.81 113 THR A O 1
ATOM 828 N N . ASP A 1 114 ? 0.959 38.219 6.004 1 91 114 ASP A N 1
ATOM 829 C CA . ASP A 1 114 ? 1.866 38.938 6.898 1 91 114 ASP A CA 1
ATOM 830 C C . ASP A 1 114 ? 3.322 38.688 6.512 1 91 114 ASP A C 1
ATOM 832 O O . ASP A 1 114 ? 3.604 37.969 5.539 1 91 114 ASP A O 1
ATOM 836 N N . PRO A 1 115 ? 4.215 39.344 7.215 1 87.06 115 PRO A N 1
ATOM 837 C CA . PRO A 1 115 ? 5.625 39.219 6.828 1 87.06 115 PRO A CA 1
ATOM 838 C C . PRO A 1 115 ? 6.148 37.781 6.902 1 87.06 115 PRO A C 1
ATOM 840 O O . PRO A 1 115 ? 7.152 37.469 6.266 1 87.06 115 PRO A O 1
ATOM 843 N N . GLN A 1 116 ? 5.488 36.938 7.598 1 84.88 116 GLN A N 1
ATOM 844 C CA . GLN A 1 116 ? 5.934 35.562 7.742 1 84.88 116 GLN A CA 1
ATOM 845 C C . GLN A 1 116 ? 5.254 34.656 6.715 1 84.88 116 GLN A C 1
ATOM 847 O O . GLN A 1 116 ? 5.543 33.438 6.648 1 84.88 116 GLN A O 1
ATOM 852 N N . GLY A 1 117 ? 4.344 35.219 5.93 1 88.94 117 GLY A N 1
ATOM 853 C CA . GLY A 1 117 ? 3.67 34.438 4.891 1 88.94 117 GLY A CA 1
ATOM 854 C C . GLY A 1 117 ? 2.361 33.844 5.355 1 88.94 117 GLY A C 1
ATOM 855 O O . GLY A 1 117 ? 1.812 32.969 4.691 1 88.94 117 GLY A O 1
ATOM 856 N N . ARG A 1 118 ? 1.863 34.219 6.457 1 88.94 118 ARG A N 1
ATOM 857 C CA . ARG A 1 118 ? 0.627 33.688 7.016 1 88.94 118 ARG A CA 1
ATOM 858 C C . ARG A 1 118 ? -0.581 34.5 6.543 1 88.94 118 ARG A C 1
ATOM 860 O O . ARG A 1 118 ? -0.482 35.688 6.32 1 88.94 118 ARG A O 1
ATOM 867 N N . ALA A 1 119 ? -1.589 33.906 6.324 1 86 119 ALA A N 1
ATOM 868 C CA . ALA A 1 119 ? -2.85 34.562 5.988 1 86 119 ALA A CA 1
ATOM 869 C C . ALA A 1 119 ? -4.043 33.719 6.422 1 86 119 ALA A C 1
ATOM 871 O O . ALA A 1 119 ? -3.965 32.5 6.43 1 86 119 ALA A O 1
ATOM 872 N N . ASP A 1 120 ? -5.043 34.344 6.91 1 80.06 120 ASP A N 1
ATOM 873 C CA . ASP A 1 120 ? -6.332 33.688 7.098 1 80.06 120 ASP A CA 1
ATOM 874 C C . ASP A 1 120 ? -7.098 33.594 5.777 1 80.06 120 ASP A C 1
ATOM 876 O O . ASP A 1 120 ? -7.555 34.625 5.246 1 80.06 120 ASP A O 1
ATOM 880 N N . VAL A 1 121 ? -7.168 32.469 5.301 1 80.31 121 VAL A N 1
ATOM 881 C CA . VAL A 1 121 ? -7.781 32.312 3.984 1 80.31 121 VAL A CA 1
ATOM 882 C C . VAL A 1 121 ? -9.227 31.828 4.141 1 80.31 121 VAL A C 1
ATOM 884 O O . VAL A 1 121 ? -9.805 31.281 3.201 1 80.31 121 VAL A O 1
ATOM 887 N N . SER A 1 122 ? -9.633 32.094 5.418 1 75 122 SER A N 1
ATOM 888 C CA . SER A 1 122 ? -11.023 31.734 5.656 1 75 122 SER A CA 1
ATOM 889 C C . SER A 1 122 ? -11.961 32.531 4.762 1 75 122 SER A C 1
ATOM 891 O O . SER A 1 122 ? -11.836 33.75 4.66 1 75 122 SER A O 1
ATOM 893 N N . GLY A 1 123 ? -12.758 32 3.994 1 76.19 123 GLY A N 1
ATOM 894 C CA . GLY A 1 123 ? -13.734 32.688 3.164 1 76.19 123 GLY A CA 1
ATOM 895 C C . GLY A 1 123 ? -13.234 32.969 1.759 1 76.19 123 GLY A C 1
ATOM 896 O O . GLY A 1 123 ? -13.969 33.5 0.928 1 76.19 123 GLY A O 1
ATOM 897 N N . GLU A 1 124 ? -11.977 32.75 1.581 1 83.06 124 GLU A N 1
ATOM 898 C CA . GLU A 1 124 ? -11.445 32.938 0.233 1 83.06 124 GLU A CA 1
ATOM 899 C C . GLU A 1 124 ? -11.922 31.812 -0.704 1 83.06 124 GLU A C 1
ATOM 901 O O . GLU A 1 124 ? -11.992 30.656 -0.311 1 83.06 124 GLU A O 1
ATOM 906 N N . PRO A 1 125 ? -12.258 32.219 -1.873 1 84.12 125 PRO A N 1
ATOM 907 C CA . PRO A 1 125 ? -12.648 31.203 -2.836 1 84.12 125 PRO A CA 1
ATOM 908 C C . PRO A 1 125 ? -11.508 30.234 -3.146 1 84.12 125 PRO A C 1
ATOM 910 O O . PRO A 1 125 ? -10.367 30.656 -3.348 1 84.12 125 PRO A O 1
ATOM 913 N N . THR A 1 126 ? -11.82 28.969 -3.145 1 86.56 126 THR A N 1
ATOM 914 C CA . THR A 1 126 ? -10.828 27.922 -3.361 1 86.56 126 THR A CA 1
ATOM 915 C C . THR A 1 126 ? -11.023 27.266 -4.723 1 86.56 126 THR A C 1
ATOM 917 O O . THR A 1 126 ? -12.125 27.281 -5.277 1 86.56 126 THR A O 1
ATOM 920 N N . THR A 1 127 ? -9.93 26.766 -5.293 1 88.38 127 THR A N 1
ATOM 921 C CA . THR A 1 127 ? -9.977 26.141 -6.605 1 88.38 127 THR A CA 1
ATOM 922 C C . THR A 1 127 ? -9.875 24.609 -6.48 1 88.38 127 THR A C 1
ATOM 924 O O . THR A 1 127 ? -10.172 23.891 -7.426 1 88.38 127 THR A O 1
ATOM 927 N N . GLY A 1 128 ? -9.445 24.172 -5.375 1 88.06 128 GLY A N 1
ATOM 928 C CA . GLY A 1 128 ? -9.289 22.75 -5.148 1 88.06 128 GLY A CA 1
ATOM 929 C C . GLY A 1 128 ? -8.57 22.422 -3.854 1 88.06 128 GLY A C 1
ATOM 930 O O . GLY A 1 128 ? -8.039 23.328 -3.191 1 88.06 128 GLY A O 1
ATOM 931 N N . VAL A 1 129 ? -8.625 21.172 -3.479 1 88.31 129 VAL A N 1
ATOM 932 C CA . VAL A 1 129 ? -7.93 20.672 -2.295 1 88.31 129 VAL A CA 1
ATOM 933 C C . VAL A 1 129 ? -7.195 19.375 -2.637 1 88.31 129 VAL A C 1
ATOM 935 O O . VAL A 1 129 ? -7.648 18.609 -3.488 1 88.31 129 VAL A O 1
ATOM 938 N N . ALA A 1 130 ? -6.07 19.188 -2.031 1 89.31 130 ALA A N 1
ATOM 939 C CA . ALA A 1 130 ? -5.289 17.984 -2.246 1 89.31 130 ALA A CA 1
ATOM 940 C C . ALA A 1 130 ? -4.527 17.578 -0.983 1 89.31 130 ALA A C 1
ATOM 942 O O . ALA A 1 130 ? -4.078 18.453 -0.228 1 89.31 130 ALA A O 1
ATOM 943 N N . THR A 1 131 ? -4.496 16.281 -0.72 1 88.69 131 THR A N 1
ATOM 944 C CA . THR A 1 131 ? -3.525 15.773 0.239 1 88.69 131 THR A CA 1
ATOM 945 C C . THR A 1 131 ? -2.189 15.484 -0.443 1 88.69 131 THR A C 1
ATOM 947 O O . THR A 1 131 ? -2.154 14.914 -1.532 1 88.69 131 THR A O 1
ATOM 950 N N . THR A 1 132 ? -1.14 15.914 0.133 1 93.69 132 THR A N 1
ATOM 951 C CA . THR A 1 132 ? 0.178 15.797 -0.481 1 93.69 132 THR A CA 1
ATOM 952 C C . THR A 1 132 ? 1.25 15.555 0.579 1 93.69 132 THR A C 1
ATOM 954 O O . THR A 1 132 ? 1.018 15.789 1.768 1 93.69 132 THR A O 1
ATOM 957 N N . ALA A 1 133 ? 2.338 14.953 0.175 1 94.56 133 ALA A N 1
ATOM 958 C CA . ALA A 1 133 ? 3.545 14.883 0.995 1 94.56 133 ALA A CA 1
ATOM 959 C C . ALA A 1 133 ? 4.434 16.109 0.765 1 94.56 133 ALA A C 1
ATOM 961 O O . ALA A 1 133 ? 4.883 16.344 -0.356 1 94.56 133 ALA A O 1
ATOM 962 N N . PHE A 1 134 ? 4.66 16.844 1.802 1 94.75 134 PHE A N 1
ATOM 963 C CA . PHE A 1 134 ? 5.547 18 1.739 1 94.75 134 PHE A CA 1
ATOM 964 C C . PHE A 1 134 ? 6.988 17.594 2.023 1 94.75 134 PHE A C 1
ATOM 966 O O . PHE A 1 134 ? 7.281 17.031 3.078 1 94.75 134 PHE A O 1
ATOM 973 N N . ILE A 1 135 ? 7.863 17.859 1.08 1 95.12 135 ILE A N 1
ATOM 974 C CA . ILE A 1 135 ? 9.281 17.562 1.243 1 95.12 135 ILE A CA 1
ATOM 975 C C . ILE A 1 135 ? 10.086 18.859 1.246 1 95.12 135 ILE A C 1
ATOM 977 O O . ILE A 1 135 ? 10.148 19.562 0.234 1 95.12 135 ILE A O 1
ATOM 981 N N . GLY A 1 136 ? 10.633 19.078 2.395 1 94.75 136 GLY A N 1
ATOM 982 C CA . GLY A 1 136 ? 11.43 20.281 2.578 1 94.75 136 GLY A CA 1
ATOM 983 C C . GLY A 1 136 ? 12.914 20.062 2.377 1 94.75 136 GLY A C 1
ATOM 984 O O . GLY A 1 136 ? 13.5 19.156 2.992 1 94.75 136 GLY A O 1
ATOM 985 N N . LEU A 1 137 ? 13.508 20.875 1.553 1 94 137 LEU A N 1
ATOM 986 C CA . LEU A 1 137 ? 14.93 20.781 1.234 1 94 137 LEU A CA 1
ATOM 987 C C . LEU A 1 137 ? 15.594 22.156 1.354 1 94 137 LEU A C 1
ATOM 989 O O . LEU A 1 137 ? 14.914 23.188 1.321 1 94 137 LEU A O 1
ATOM 993 N N . THR A 1 138 ? 16.906 22.109 1.609 1 90.06 138 THR A N 1
ATOM 994 C CA . THR A 1 138 ? 17.656 23.359 1.56 1 90.06 138 THR A CA 1
ATOM 995 C C . THR A 1 138 ? 17.625 23.953 0.154 1 90.06 138 THR A C 1
ATOM 997 O O . THR A 1 138 ? 17.938 23.266 -0.822 1 90.06 138 THR A O 1
ATOM 1000 N N . PRO A 1 139 ? 17.266 25.172 0.198 1 85.5 139 PRO A N 1
ATOM 1001 C CA . PRO A 1 139 ? 17.234 25.797 -1.125 1 85.5 139 PRO A CA 1
ATOM 1002 C C . PRO A 1 139 ? 18.594 25.781 -1.819 1 85.5 139 PRO A C 1
ATOM 1004 O O . PRO A 1 139 ? 19.625 25.859 -1.155 1 85.5 139 PRO A O 1
ATOM 1007 N N . ASP A 1 140 ? 18.594 25.781 -3.09 1 73.88 140 ASP A N 1
ATOM 1008 C CA . ASP A 1 140 ? 19.797 25.828 -3.92 1 73.88 140 ASP A CA 1
ATOM 1009 C C . ASP A 1 140 ? 20.641 24.578 -3.727 1 73.88 140 ASP A C 1
ATOM 1011 O O . ASP A 1 140 ? 21.766 24.5 -4.227 1 73.88 140 ASP A O 1
ATOM 1015 N N . GLY A 1 141 ? 20.109 23.781 -2.824 1 69.06 141 GLY A N 1
ATOM 1016 C CA . GLY A 1 141 ? 20.828 22.516 -2.705 1 69.06 141 GLY A CA 1
ATOM 1017 C C . GLY A 1 141 ? 20.688 21.641 -3.934 1 69.06 141 GLY A C 1
ATOM 1018 O O . GLY A 1 141 ? 19.797 21.859 -4.758 1 69.06 141 GLY A O 1
ATOM 1019 N N . SER A 1 142 ? 21.578 20.781 -4.121 1 69.31 142 SER A N 1
ATOM 1020 C CA . SER A 1 142 ? 21.609 19.906 -5.281 1 69.31 142 SER A CA 1
ATOM 1021 C C . SER A 1 142 ? 20.375 19 -5.312 1 69.31 142 SER A C 1
ATOM 1023 O O . SER A 1 142 ? 20.031 18.438 -6.359 1 69.31 142 SER A O 1
ATOM 1025 N N . ASP A 1 143 ? 19.672 18.984 -4.234 1 75.75 143 ASP A N 1
ATOM 1026 C CA . ASP A 1 143 ? 18.625 17.984 -4.098 1 75.75 143 ASP A CA 1
ATOM 1027 C C . ASP A 1 143 ? 17.25 18.562 -4.43 1 75.75 143 ASP A C 1
ATOM 1029 O O . ASP A 1 143 ? 16.312 17.828 -4.699 1 75.75 143 ASP A O 1
ATOM 1033 N N . ALA A 1 144 ? 17.188 19.812 -4.418 1 78.38 144 ALA A N 1
ATOM 1034 C CA . ALA A 1 144 ? 15.898 20.469 -4.609 1 78.38 144 ALA A CA 1
ATOM 1035 C C . ALA A 1 144 ? 15.633 20.734 -6.09 1 78.38 144 ALA A C 1
ATOM 1037 O O . ALA A 1 144 ? 16.547 21.078 -6.836 1 78.38 144 ALA A O 1
ATOM 1038 N N . PRO A 1 145 ? 14.406 20.422 -6.461 1 81.44 145 PRO A N 1
ATOM 1039 C CA . PRO A 1 145 ? 14.062 20.859 -7.816 1 81.44 145 PRO A CA 1
ATOM 1040 C C . PRO A 1 145 ? 14.242 22.359 -8.016 1 81.44 145 PRO A C 1
ATOM 1042 O O . PRO A 1 145 ? 14.297 23.125 -7.039 1 81.44 145 PRO A O 1
ATOM 1045 N N . ALA A 1 146 ? 14.352 22.703 -9.211 1 80.12 146 ALA A N 1
ATOM 1046 C CA . ALA A 1 146 ? 14.438 24.125 -9.531 1 80.12 146 ALA A CA 1
ATOM 1047 C C . ALA A 1 146 ? 13.188 24.875 -9.078 1 80.12 146 ALA A C 1
ATOM 1049 O O . ALA A 1 146 ? 12.078 24.344 -9.164 1 80.12 146 ALA A O 1
ATOM 1050 N N . GLY A 1 147 ? 13.414 25.969 -8.445 1 80.5 147 GLY A N 1
ATOM 1051 C CA . GLY A 1 147 ? 12.289 26.812 -8.078 1 80.5 147 GLY A CA 1
ATOM 1052 C C . GLY A 1 147 ? 11.984 26.781 -6.594 1 80.5 147 GLY A C 1
ATOM 1053 O O . GLY A 1 147 ? 11.203 27.594 -6.098 1 80.5 147 GLY A O 1
ATOM 1054 N N . VAL A 1 148 ? 12.586 25.859 -5.934 1 88.5 148 VAL A N 1
ATOM 1055 C CA . VAL A 1 148 ? 12.344 25.812 -4.496 1 88.5 148 VAL A CA 1
ATOM 1056 C C . VAL A 1 148 ? 13.039 26.984 -3.809 1 88.5 148 VAL A C 1
ATOM 1058 O O . VAL A 1 148 ? 14.273 27.031 -3.734 1 88.5 148 VAL A O 1
ATOM 1061 N N . GLU A 1 149 ? 12.305 27.922 -3.385 1 92.5 149 GLU A N 1
ATOM 1062 C CA . GLU A 1 149 ? 12.711 29.094 -2.617 1 92.5 149 GLU A CA 1
ATOM 1063 C C . GLU A 1 149 ? 11.711 29.406 -1.513 1 92.5 149 GLU A C 1
ATOM 1065 O O . GLU A 1 149 ? 10.547 29 -1.583 1 92.5 149 GLU A O 1
ATOM 1070 N N . PRO A 1 150 ? 12.25 30.094 -0.518 1 93.75 150 PRO A N 1
ATOM 1071 C CA . PRO A 1 150 ? 11.289 30.484 0.523 1 93.75 150 PRO A CA 1
ATOM 1072 C C . PRO A 1 150 ? 10.078 31.219 -0.034 1 93.75 150 PRO A C 1
ATOM 1074 O O . PRO A 1 150 ? 10.234 32.125 -0.851 1 93.75 150 PRO A O 1
ATOM 1077 N N . GLY A 1 151 ? 8.953 30.75 0.318 1 94.88 151 GLY A N 1
ATOM 1078 C CA . GLY A 1 151 ? 7.719 31.391 -0.124 1 94.88 151 GLY A CA 1
ATOM 1079 C C . GLY A 1 151 ? 7.172 30.797 -1.41 1 94.88 151 GLY A C 1
ATOM 1080 O O . GLY A 1 151 ? 6.086 31.172 -1.855 1 94.88 151 GLY A O 1
ATOM 1081 N N . GLU A 1 152 ? 7.906 29.891 -1.93 1 95.62 152 GLU A N 1
ATOM 1082 C CA . GLU A 1 152 ? 7.484 29.25 -3.166 1 95.62 152 GLU A CA 1
ATOM 1083 C C . GLU A 1 152 ? 7.426 27.734 -3 1 95.62 152 GLU A C 1
ATOM 1085 O O . GLU A 1 152 ? 8.156 27.156 -2.189 1 95.62 152 GLU A O 1
ATOM 1090 N N . ILE A 1 153 ? 6.539 27.109 -3.779 1 96.81 153 ILE A N 1
ATOM 1091 C CA . ILE A 1 153 ? 6.426 25.656 -3.736 1 96.81 153 ILE A CA 1
ATOM 1092 C C . ILE A 1 153 ? 6.465 25.094 -5.156 1 96.81 153 ILE A C 1
ATOM 1094 O O . ILE A 1 153 ? 6.109 25.781 -6.113 1 96.81 153 ILE A O 1
ATOM 1098 N N . VAL A 1 154 ? 6.957 23.953 -5.305 1 96.75 154 VAL A N 1
ATOM 1099 C CA . VAL A 1 154 ? 6.938 23.203 -6.562 1 96.75 154 VAL A CA 1
ATOM 1100 C C . VAL A 1 154 ? 5.996 22.016 -6.438 1 96.75 154 VAL A C 1
ATOM 1102 O O . VAL A 1 154 ? 6.191 21.141 -5.582 1 96.75 154 VAL A O 1
ATOM 1105 N N . LEU A 1 155 ? 4.949 22 -7.289 1 97.31 155 LEU A N 1
ATOM 1106 C CA . LEU A 1 155 ? 3.91 20.969 -7.207 1 97.31 155 LEU A CA 1
ATOM 1107 C C . LEU A 1 155 ? 4.191 19.828 -8.18 1 97.31 155 LEU A C 1
ATOM 1109 O O . LEU A 1 155 ? 4.688 20.062 -9.281 1 97.31 155 LEU A O 1
ATOM 1113 N N . SER A 1 156 ? 3.865 18.656 -7.703 1 96.25 156 SER A N 1
ATOM 1114 C CA . SER A 1 156 ? 3.75 17.578 -8.672 1 96.25 156 SER A CA 1
ATOM 1115 C C . SER A 1 156 ? 2.498 17.734 -9.531 1 96.25 156 SER A C 1
ATOM 1117 O O . SER A 1 156 ? 1.517 18.344 -9.102 1 96.25 156 SER A O 1
ATOM 1119 N N . GLN A 1 157 ? 2.525 17.141 -10.648 1 96.69 157 GLN A N 1
ATOM 1120 C CA . GLN A 1 157 ? 1.447 17.297 -11.617 1 96.69 157 GLN A CA 1
ATOM 1121 C C . GLN A 1 157 ? 0.105 16.891 -11.016 1 96.69 157 GLN A C 1
ATOM 1123 O O . GLN A 1 157 ? -0.898 17.578 -11.195 1 96.69 157 GLN A O 1
ATOM 1128 N N . ASP A 1 158 ? 0.031 15.789 -10.336 1 93.75 158 ASP A N 1
ATOM 1129 C CA . ASP A 1 158 ? -1.217 15.305 -9.758 1 93.75 158 ASP A CA 1
ATOM 1130 C C . ASP A 1 158 ? -1.782 16.297 -8.75 1 93.75 158 ASP A C 1
ATOM 1132 O O . ASP A 1 158 ? -2.996 16.5 -8.672 1 93.75 158 ASP A O 1
ATOM 1136 N N . VAL A 1 159 ? -0.917 16.891 -7.922 1 95.25 159 VAL A N 1
ATOM 1137 C CA . VAL A 1 159 ? -1.348 17.891 -6.953 1 95.25 159 VAL A CA 1
ATOM 1138 C C . VAL A 1 159 ? -1.86 19.141 -7.684 1 95.25 159 VAL A C 1
ATOM 1140 O O . VAL A 1 159 ? -2.91 19.688 -7.332 1 95.25 159 VAL A O 1
ATOM 1143 N N . ALA A 1 160 ? -1.1 19.562 -8.68 1 96.69 160 ALA A N 1
ATOM 1144 C CA . ALA A 1 160 ? -1.503 20.719 -9.469 1 96.69 160 ALA A CA 1
ATOM 1145 C C . ALA A 1 160 ? -2.875 20.516 -10.102 1 96.69 160 ALA A C 1
ATOM 1147 O O . ALA A 1 160 ? -3.715 21.422 -10.094 1 96.69 160 ALA A O 1
ATOM 1148 N N . ASP A 1 161 ? -3.064 19.375 -10.641 1 93 161 ASP A N 1
ATOM 1149 C CA . ASP A 1 161 ? -4.348 19.047 -11.266 1 93 161 ASP A CA 1
ATOM 1150 C C . ASP A 1 161 ? -5.477 19.094 -10.242 1 93 161 ASP A C 1
ATOM 1152 O O . ASP A 1 161 ? -6.562 19.609 -10.523 1 93 161 ASP A O 1
ATOM 1156 N N . SER A 1 162 ? -5.238 18.547 -9.078 1 89.69 162 SER A N 1
ATOM 1157 C CA . SER A 1 162 ? -6.246 18.531 -8.023 1 89.69 162 SER A CA 1
ATOM 1158 C C . SER A 1 162 ? -6.582 19.938 -7.547 1 89.69 162 SER A C 1
ATOM 1160 O O . SER A 1 162 ? -7.734 20.234 -7.219 1 89.69 162 SER A O 1
ATOM 1162 N N . LEU A 1 163 ? -5.555 20.75 -7.5 1 92.44 163 LEU A N 1
ATOM 1163 C CA . LEU A 1 163 ? -5.727 22.109 -7.004 1 92.44 163 LEU A CA 1
ATOM 1164 C C . LEU A 1 163 ? -6.168 23.047 -8.125 1 92.44 163 LEU A C 1
ATOM 1166 O O . LEU A 1 163 ? -6.512 24.203 -7.875 1 92.44 163 LEU A O 1
ATOM 1170 N N . HIS A 1 164 ? -6.082 22.484 -9.359 1 92.44 164 HIS A N 1
ATOM 1171 C CA . HIS A 1 164 ? -6.262 23.344 -10.523 1 92.44 164 HIS A CA 1
ATOM 1172 C C . HIS A 1 164 ? -5.344 24.562 -10.461 1 92.44 164 HIS A C 1
ATOM 1174 O O . HIS A 1 164 ? -5.789 25.688 -10.648 1 92.44 164 HIS A O 1
ATOM 1180 N N . ALA A 1 165 ? -4.184 24.297 -10.133 1 95.44 165 ALA A N 1
ATOM 1181 C CA . ALA A 1 165 ? -3.191 25.344 -9.953 1 95.44 165 ALA A CA 1
ATOM 1182 C C . ALA A 1 165 ? -2.1 25.266 -11.016 1 95.44 165 ALA A C 1
ATOM 1184 O O . ALA A 1 165 ? -1.785 24.172 -11.508 1 95.44 165 ALA A O 1
ATOM 1185 N N . GLN A 1 166 ? -1.571 26.375 -11.398 1 96.81 166 GLN A N 1
ATOM 1186 C CA . GLN A 1 166 ? -0.427 26.5 -12.297 1 96.81 166 GLN A CA 1
ATOM 1187 C C . GLN A 1 166 ? 0.624 27.438 -11.711 1 96.81 166 GLN A C 1
ATOM 1189 O O . GLN A 1 166 ? 0.414 28.047 -10.656 1 96.81 166 GLN A O 1
ATOM 1194 N N . ALA A 1 167 ? 1.787 27.516 -12.367 1 97 167 ALA A N 1
ATOM 1195 C CA . ALA A 1 167 ? 2.838 28.422 -11.922 1 97 167 ALA A CA 1
ATOM 1196 C C . ALA A 1 167 ? 2.307 29.844 -11.766 1 97 167 ALA A C 1
ATOM 1198 O O . ALA A 1 167 ? 1.6 30.344 -12.648 1 97 167 ALA A O 1
ATOM 1199 N N . GLY A 1 168 ? 2.598 30.438 -10.625 1 96.94 168 GLY A N 1
ATOM 1200 C CA . GLY A 1 168 ? 2.145 31.797 -10.344 1 96.94 168 GLY A CA 1
ATOM 1201 C C . GLY A 1 168 ? 0.943 31.844 -9.422 1 96.94 168 GLY A C 1
ATOM 1202 O O . GLY A 1 168 ? 0.669 32.875 -8.805 1 96.94 168 GLY A O 1
ATOM 1203 N N . ASP A 1 169 ? 0.214 30.766 -9.289 1 97 169 ASP A N 1
ATOM 1204 C CA . ASP A 1 169 ? -0.997 30.719 -8.477 1 97 169 ASP A CA 1
ATOM 1205 C C . ASP A 1 169 ? -0.658 30.609 -6.988 1 97 169 ASP A C 1
ATOM 1207 O O . ASP A 1 169 ? 0.478 30.297 -6.629 1 97 169 ASP A O 1
ATOM 1211 N N . ALA A 1 170 ? -1.65 30.906 -6.164 1 96.44 170 ALA A N 1
ATOM 1212 C CA . ALA A 1 170 ? -1.477 30.859 -4.715 1 96.44 170 ALA A CA 1
ATOM 1213 C C . ALA A 1 170 ? -2.059 29.578 -4.125 1 96.44 170 ALA A C 1
ATOM 1215 O O . ALA A 1 170 ? -3.119 29.125 -4.555 1 96.44 170 ALA A O 1
ATOM 1216 N N . VAL A 1 171 ? -1.338 29 -3.248 1 95.44 171 VAL A N 1
ATOM 1217 C CA . VAL A 1 171 ? -1.754 27.797 -2.547 1 95.44 171 VAL A CA 1
ATOM 1218 C C . VAL A 1 171 ? -1.615 28 -1.04 1 95.44 171 VAL A C 1
ATOM 1220 O O . VAL A 1 171 ? -0.583 28.469 -0.563 1 95.44 171 VAL A O 1
ATOM 1223 N N . ALA A 1 172 ? -2.619 27.625 -0.318 1 92.56 172 ALA A N 1
ATOM 1224 C CA . ALA A 1 172 ? -2.592 27.719 1.139 1 92.56 172 ALA A CA 1
ATOM 1225 C C . ALA A 1 172 ? -2.256 26.375 1.771 1 92.56 172 ALA A C 1
ATOM 1227 O O . ALA A 1 172 ? -2.764 25.328 1.343 1 92.56 172 ALA A O 1
ATOM 1228 N N . VAL A 1 173 ? -1.322 26.422 2.725 1 90.56 173 VAL A N 1
ATOM 1229 C CA . VAL A 1 173 ? -0.917 25.234 3.475 1 90.56 173 VAL A CA 1
ATOM 1230 C C . VAL A 1 173 ? -0.763 25.578 4.953 1 90.56 173 VAL A C 1
ATOM 1232 O O . VAL A 1 173 ? 0.123 26.359 5.324 1 90.56 173 VAL A O 1
ATOM 1235 N N . SER A 1 174 ? -1.538 24.953 5.828 1 83.62 174 SER A N 1
ATOM 1236 C CA . SER A 1 174 ? -1.421 25.078 7.277 1 83.62 174 SER A CA 1
ATOM 1237 C C . SER A 1 174 ? -1.341 26.531 7.699 1 83.62 174 SER A C 1
ATOM 1239 O O . SER A 1 174 ? -0.474 26.906 8.492 1 83.62 174 SER A O 1
ATOM 1241 N N . GLY A 1 175 ? -2.1 27.391 7.07 1 82.94 175 GLY A N 1
ATOM 1242 C CA . GLY A 1 175 ? -2.189 28.797 7.465 1 82.94 175 GLY A CA 1
ATOM 1243 C C . GLY A 1 175 ? -1.202 29.688 6.738 1 82.94 175 GLY A C 1
ATOM 1244 O O . GLY A 1 175 ? -1.18 30.891 6.949 1 82.94 175 GLY A O 1
ATOM 1245 N N . PHE A 1 176 ? -0.392 29.125 5.914 1 90.31 176 PHE A N 1
ATOM 1246 C CA . PHE A 1 176 ? 0.553 29.859 5.09 1 90.31 176 PHE A CA 1
ATOM 1247 C C . PHE A 1 176 ? 0.107 29.891 3.635 1 90.31 176 PHE A C 1
ATOM 1249 O O . PHE A 1 176 ? -0.655 29.016 3.201 1 90.31 176 PHE A O 1
ATOM 1256 N N . VAL A 1 177 ? 0.533 30.938 2.934 1 94.75 177 VAL A N 1
ATOM 1257 C CA . VAL A 1 177 ? 0.22 31.031 1.511 1 94.75 177 VAL A CA 1
ATOM 1258 C C . VAL A 1 177 ? 1.512 31.031 0.697 1 94.75 177 VAL A C 1
ATOM 1260 O O . VAL A 1 177 ? 2.418 31.828 0.969 1 94.75 177 VAL A O 1
ATOM 1263 N N . TYR A 1 178 ? 1.562 30.188 -0.229 1 96.25 178 TYR A N 1
ATOM 1264 C CA . TYR A 1 178 ? 2.738 30.047 -1.081 1 96.25 178 TYR A CA 1
ATOM 1265 C C . TYR A 1 178 ? 2.383 30.281 -2.545 1 96.25 178 TYR A C 1
ATOM 1267 O O . TYR A 1 178 ? 1.229 30.109 -2.945 1 96.25 178 TYR A O 1
ATOM 1275 N N . THR A 1 179 ? 3.406 30.703 -3.295 1 96.69 179 THR A N 1
ATOM 1276 C CA . THR A 1 179 ? 3.252 30.844 -4.738 1 96.69 179 THR A CA 1
ATOM 1277 C C . THR A 1 179 ? 3.814 29.625 -5.457 1 96.69 179 THR A C 1
ATOM 1279 O O . THR A 1 179 ? 4.91 29.156 -5.137 1 96.69 179 THR A O 1
ATOM 1282 N N . VAL A 1 180 ? 3.062 29.109 -6.367 1 97.75 180 VAL A N 1
ATOM 1283 C CA . VAL A 1 180 ? 3.543 27.969 -7.145 1 97.75 180 VAL A CA 1
ATOM 1284 C C . VAL A 1 180 ? 4.641 28.422 -8.102 1 97.75 180 VAL A C 1
ATOM 1286 O O . VAL A 1 180 ? 4.398 29.25 -8.984 1 97.75 180 VAL A O 1
ATOM 1289 N N . ALA A 1 181 ? 5.777 27.891 -7.898 1 96.94 181 ALA A N 1
ATOM 1290 C CA . ALA A 1 181 ? 6.906 28.266 -8.75 1 96.94 181 ALA A CA 1
ATOM 1291 C C . ALA A 1 181 ? 6.914 27.453 -10.039 1 96.94 181 ALA A C 1
ATOM 1293 O O . ALA A 1 181 ? 7.262 27.953 -11.102 1 96.94 181 ALA A O 1
ATOM 1294 N N . ASP A 1 182 ? 6.637 26.172 -9.922 1 96.44 182 ASP A N 1
ATOM 1295 C CA . ASP A 1 182 ? 6.68 25.25 -11.055 1 96.44 182 ASP A CA 1
ATOM 1296 C C . ASP A 1 182 ? 5.852 24 -10.773 1 96.44 182 ASP A C 1
ATOM 1298 O O . ASP A 1 182 ? 5.422 23.766 -9.641 1 96.44 182 ASP A O 1
ATOM 1302 N N . VAL A 1 183 ? 5.508 23.328 -11.82 1 96.88 183 VAL A N 1
ATOM 1303 C CA . VAL A 1 183 ? 4.859 22.016 -11.758 1 96.88 183 VAL A CA 1
ATOM 1304 C C . VAL A 1 183 ? 5.75 20.969 -12.422 1 96.88 183 VAL A C 1
ATOM 1306 O O . VAL A 1 183 ? 6.152 21.125 -13.578 1 96.88 183 VAL A O 1
ATOM 1309 N N . VAL A 1 184 ? 6.094 19.938 -11.703 1 94.12 184 VAL A N 1
ATOM 1310 C CA . VAL A 1 184 ? 7.004 18.906 -12.188 1 94.12 184 VAL A CA 1
ATOM 1311 C C . VAL A 1 184 ? 6.266 17.562 -12.289 1 94.12 184 VAL A C 1
ATOM 1313 O O . VAL A 1 184 ? 5.156 17.422 -11.766 1 94.12 184 VAL A O 1
ATOM 1316 N N . PRO A 1 185 ? 6.859 16.562 -13 1 92.94 185 PRO A N 1
ATOM 1317 C CA . PRO A 1 185 ? 6.215 15.258 -13.062 1 92.94 185 PRO A CA 1
ATOM 1318 C C . PRO A 1 185 ? 5.957 14.648 -11.688 1 92.94 185 PRO A C 1
ATOM 1320 O O . PRO A 1 185 ? 6.758 14.836 -10.766 1 92.94 185 PRO A O 1
ATOM 1323 N N . THR A 1 186 ? 4.898 13.93 -11.594 1 92.12 186 THR A N 1
ATOM 1324 C CA . THR A 1 186 ? 4.449 13.414 -10.305 1 92.12 186 THR A CA 1
ATOM 1325 C C . THR A 1 186 ? 5.43 12.375 -9.758 1 92.12 186 THR A C 1
ATOM 1327 O O . THR A 1 186 ? 5.805 11.438 -10.469 1 92.12 186 THR A O 1
ATOM 1330 N N . GLU A 1 187 ? 5.867 12.641 -8.586 1 91.62 187 GLU A N 1
ATOM 1331 C CA . GLU A 1 187 ? 6.566 11.664 -7.758 1 91.62 187 GLU A CA 1
ATOM 1332 C C . GLU A 1 187 ? 5.797 11.383 -6.469 1 91.62 187 GLU A C 1
ATOM 1334 O O . GLU A 1 187 ? 5 12.211 -6.023 1 91.62 187 GLU A O 1
ATOM 1339 N N . TYR A 1 188 ? 6.027 10.203 -5.984 1 94.94 188 TYR A N 1
ATOM 1340 C CA . TYR A 1 188 ? 5.219 9.797 -4.84 1 94.94 188 TYR A CA 1
ATOM 1341 C C . TYR A 1 188 ? 6.094 9.555 -3.615 1 94.94 188 TYR A C 1
ATOM 1343 O O . TYR A 1 188 ? 7.281 9.242 -3.744 1 94.94 188 TYR A O 1
ATOM 1351 N N . TYR A 1 189 ? 5.52 9.781 -2.479 1 94.81 189 TYR A N 1
ATOM 1352 C CA . TYR A 1 189 ? 5.973 9.406 -1.144 1 94.81 189 TYR A CA 1
ATOM 1353 C C . TYR A 1 189 ? 4.832 8.789 -0.336 1 94.81 189 TYR A C 1
ATOM 1355 O O . TYR A 1 189 ? 3.869 9.477 0.009 1 94.81 189 TYR A O 1
ATOM 1363 N N . SER A 1 190 ? 4.949 7.508 -0.029 1 93.56 190 SER A N 1
ATOM 1364 C CA . SER A 1 190 ? 3.91 6.809 0.722 1 93.56 190 SER A CA 1
ATOM 1365 C C . SER A 1 190 ? 2.551 6.953 0.047 1 93.56 190 SER A C 1
ATOM 1367 O O . SER A 1 190 ? 1.568 7.328 0.69 1 93.56 190 SER A O 1
ATOM 1369 N N . HIS A 1 191 ? 2.486 6.848 -1.224 1 92.19 191 HIS A N 1
ATOM 1370 C CA . HIS A 1 191 ? 1.296 6.871 -2.066 1 92.19 191 HIS A CA 1
ATOM 1371 C C . HIS A 1 191 ? 0.689 8.266 -2.127 1 92.19 191 HIS A C 1
ATOM 1373 O O . HIS A 1 191 ? -0.458 8.43 -2.547 1 92.19 191 HIS A O 1
ATOM 1379 N N . SER A 1 192 ? 1.394 9.258 -1.655 1 93.5 192 SER A N 1
ATOM 1380 C CA . SER A 1 192 ? 0.979 10.656 -1.771 1 93.5 192 SER A CA 1
ATOM 1381 C C . SER A 1 192 ? 1.85 11.406 -2.771 1 93.5 192 SER A C 1
ATOM 1383 O O . SER A 1 192 ? 3.078 11.32 -2.723 1 93.5 192 SER A O 1
ATOM 1385 N N . PRO A 1 193 ? 1.156 12.117 -3.666 1 95.44 193 PRO A N 1
ATOM 1386 C CA . PRO A 1 193 ? 1.984 12.977 -4.52 1 95.44 193 PRO A CA 1
ATOM 1387 C C . PRO A 1 193 ? 2.758 14.023 -3.73 1 95.44 193 PRO A C 1
ATOM 1389 O O . PRO A 1 193 ? 2.293 14.484 -2.682 1 95.44 193 PRO A O 1
ATOM 1392 N N . VAL A 1 194 ? 3.885 14.469 -4.312 1 96.5 194 VAL A N 1
ATOM 1393 C CA . VAL A 1 194 ? 4.82 15.258 -3.52 1 96.5 194 VAL A CA 1
ATOM 1394 C C . VAL A 1 194 ? 4.703 16.734 -3.895 1 96.5 194 VAL A C 1
ATOM 1396 O O . VAL A 1 194 ? 4.484 17.062 -5.062 1 96.5 194 VAL A O 1
ATOM 1399 N N . THR A 1 195 ? 4.801 17.578 -2.93 1 96.94 195 THR A N 1
ATOM 1400 C CA . THR A 1 195 ? 5.047 19.016 -3.047 1 96.94 195 THR A CA 1
ATOM 1401 C C . THR A 1 195 ? 6.391 19.391 -2.426 1 96.94 195 THR A C 1
ATOM 1403 O O . THR A 1 195 ? 6.633 19.109 -1.248 1 96.94 195 THR A O 1
ATOM 1406 N N . TRP A 1 196 ? 7.234 20 -3.219 1 96.06 196 TRP A N 1
ATOM 1407 C CA . TRP A 1 196 ? 8.555 20.406 -2.746 1 96.06 196 TRP A CA 1
ATOM 1408 C C . TRP A 1 196 ? 8.547 21.844 -2.244 1 96.06 196 TRP A C 1
ATOM 1410 O O . TRP A 1 196 ? 7.922 22.719 -2.848 1 96.06 196 TRP A O 1
ATOM 1420 N N . LEU A 1 197 ? 9.211 22.062 -1.166 1 95.88 197 LEU A N 1
ATOM 1421 C CA . LEU A 1 197 ? 9.32 23.406 -0.643 1 95.88 197 LEU A CA 1
ATOM 1422 C C . LEU A 1 197 ? 10.633 23.594 0.112 1 95.88 197 LEU A C 1
ATOM 1424 O O . LEU A 1 197 ? 11.383 22.641 0.318 1 95.88 197 LEU A O 1
ATOM 1428 N N . ALA A 1 198 ? 10.922 24.859 0.429 1 95.25 198 ALA A N 1
ATOM 1429 C CA . ALA A 1 198 ? 12.133 25.172 1.182 1 95.25 198 ALA A CA 1
ATOM 1430 C C . ALA A 1 198 ? 12.055 24.625 2.604 1 95.25 198 ALA A C 1
ATOM 1432 O O . ALA A 1 198 ? 10.984 24.625 3.215 1 95.25 198 ALA A O 1
ATOM 1433 N N . LEU A 1 199 ? 13.18 24.219 3.121 1 92.88 199 LEU A N 1
ATOM 1434 C CA . LEU A 1 199 ? 13.234 23.625 4.453 1 92.88 199 LEU A CA 1
ATOM 1435 C C . LEU A 1 199 ? 12.656 24.578 5.496 1 92.88 199 LEU A C 1
ATOM 1437 O O . LEU A 1 199 ? 11.977 24.141 6.43 1 92.88 199 LEU A O 1
ATOM 1441 N N . GLU A 1 200 ? 12.922 25.828 5.363 1 90.69 200 GLU A N 1
ATOM 1442 C CA . GLU A 1 200 ? 12.398 26.812 6.301 1 90.69 200 GLU A CA 1
ATOM 1443 C C . GLU A 1 200 ? 10.875 26.844 6.273 1 90.69 200 GLU A C 1
ATOM 1445 O O . GLU A 1 200 ? 10.227 27 7.312 1 90.69 200 GLU A O 1
ATOM 1450 N N . ASP A 1 201 ? 10.312 26.734 5.086 1 92.88 201 ASP A N 1
ATOM 1451 C CA . ASP A 1 201 ? 8.859 26.703 4.941 1 92.88 201 ASP A CA 1
ATOM 1452 C C . ASP A 1 201 ? 8.273 25.406 5.516 1 92.88 201 ASP A C 1
ATOM 1454 O O . ASP A 1 201 ? 7.203 25.422 6.117 1 92.88 201 ASP A O 1
ATOM 1458 N N . TRP A 1 202 ? 8.992 24.344 5.309 1 92.31 202 TRP A N 1
ATOM 1459 C CA . TRP A 1 202 ? 8.555 23.078 5.891 1 92.31 202 TRP A CA 1
ATOM 1460 C C . TRP A 1 202 ? 8.492 23.188 7.414 1 92.31 202 TRP A C 1
ATOM 1462 O O . TRP A 1 202 ? 7.551 22.688 8.039 1 92.31 202 TRP A O 1
ATOM 1472 N N . ASN A 1 203 ? 9.539 23.719 7.957 1 88.06 203 ASN A N 1
ATOM 1473 C CA . ASN A 1 203 ? 9.57 23.891 9.406 1 88.06 203 ASN A CA 1
ATOM 1474 C C . ASN A 1 203 ? 8.391 24.719 9.898 1 88.06 203 ASN A C 1
ATOM 1476 O O . ASN A 1 203 ? 7.828 24.438 10.961 1 88.06 203 ASN A O 1
ATOM 1480 N N . ALA A 1 204 ? 8.047 25.688 9.117 1 85.81 204 ALA A N 1
ATOM 1481 C CA . ALA A 1 204 ? 6.941 26.562 9.484 1 85.81 204 ALA A CA 1
ATOM 1482 C C . ALA A 1 204 ? 5.617 25.812 9.484 1 85.81 204 ALA A C 1
ATOM 1484 O O . ALA A 1 204 ? 4.824 25.938 10.422 1 85.81 204 ALA A O 1
ATOM 1485 N N . ILE A 1 205 ? 5.406 25.047 8.461 1 85.94 205 ILE A N 1
ATOM 1486 C CA . ILE A 1 205 ? 4.102 24.406 8.32 1 85.94 205 ILE A CA 1
ATOM 1487 C C . ILE A 1 205 ? 4.023 23.188 9.25 1 85.94 205 ILE A C 1
ATOM 1489 O O . ILE A 1 205 ? 2.93 22.75 9.617 1 85.94 205 ILE A O 1
ATOM 1493 N N . SER A 1 206 ? 5.145 22.609 9.57 1 79.5 206 SER A N 1
ATOM 1494 C CA . SER A 1 206 ? 5.156 21.406 10.414 1 79.5 206 SER A CA 1
ATOM 1495 C C . SER A 1 206 ? 5.113 21.781 11.891 1 79.5 206 SER A C 1
ATOM 1497 O O . SER A 1 206 ? 4.879 20.922 12.742 1 79.5 206 SER A O 1
ATOM 1499 N N . HIS A 1 207 ? 5.172 22.953 12.258 1 68.19 207 HIS A N 1
ATOM 1500 C CA . HIS A 1 207 ? 5.137 23.438 13.625 1 68.19 207 HIS A CA 1
ATOM 1501 C C . HIS A 1 207 ? 6.043 22.625 14.539 1 68.19 207 HIS A C 1
ATOM 1503 O O . HIS A 1 207 ? 5.617 22.156 15.594 1 68.19 207 HIS A O 1
ATOM 1509 N N . THR A 1 208 ? 7.199 22.469 14.125 1 62.03 208 THR A N 1
ATOM 1510 C CA . THR A 1 208 ? 8.148 21.734 14.953 1 62.03 208 THR A CA 1
ATOM 1511 C C . THR A 1 208 ? 8.281 22.375 16.328 1 62.03 208 THR A C 1
ATOM 1513 O O . THR A 1 208 ? 8.219 23.609 16.453 1 62.03 208 THR A O 1
ATOM 1516 N N . ALA A 1 209 ? 8.117 21.609 17.328 1 57.53 209 ALA A N 1
ATOM 1517 C CA . ALA A 1 209 ? 8.086 22.078 18.719 1 57.53 209 ALA A CA 1
ATOM 1518 C C . ALA A 1 209 ? 9.445 22.625 19.141 1 57.53 209 ALA A C 1
ATOM 1520 O O . ALA A 1 209 ? 9.523 23.469 20.047 1 57.53 209 ALA A O 1
ATOM 1521 N N . ASP A 1 210 ? 10.344 22.062 18.609 1 66.5 210 ASP A N 1
ATOM 1522 C CA . ASP A 1 210 ? 11.703 22.406 19.031 1 66.5 210 ASP A CA 1
ATOM 1523 C C . ASP A 1 210 ? 12.477 23.078 17.891 1 66.5 210 ASP A C 1
ATOM 1525 O O . ASP A 1 210 ? 12.641 22.484 16.828 1 66.5 210 ASP A O 1
ATOM 1529 N N . ASP A 1 211 ? 12.867 24.297 18.156 1 71 211 ASP A N 1
ATOM 1530 C CA . ASP A 1 211 ? 13.648 25.047 17.172 1 71 211 ASP A CA 1
ATOM 1531 C C . ASP A 1 211 ? 14.93 24.297 16.812 1 71 211 ASP A C 1
ATOM 1533 O O . ASP A 1 211 ? 15.555 24.578 15.789 1 71 211 ASP A O 1
ATOM 1537 N N . ALA A 1 212 ? 15.242 23.391 17.656 1 80.81 212 ALA A N 1
ATOM 1538 C CA . ALA A 1 212 ? 16.469 22.625 17.422 1 80.81 212 ALA A CA 1
ATOM 1539 C C . ALA A 1 212 ? 16.266 21.562 16.359 1 80.81 212 ALA A C 1
ATOM 1541 O O . ALA A 1 212 ? 17.234 20.984 15.836 1 80.81 212 ALA A O 1
ATOM 1542 N N . VAL A 1 213 ? 15.078 21.297 16.047 1 85.56 213 VAL A N 1
ATOM 1543 C CA . VAL A 1 213 ? 14.781 20.281 15.039 1 85.56 213 VAL A CA 1
ATOM 1544 C C . VAL A 1 213 ? 14.836 20.906 13.641 1 85.56 213 VAL A C 1
ATOM 1546 O O . VAL A 1 213 ? 14.117 21.859 13.344 1 85.56 213 VAL A O 1
ATOM 1549 N N . LEU A 1 214 ? 15.695 20.375 12.828 1 88.75 214 LEU A N 1
ATOM 1550 C CA . LEU A 1 214 ? 15.906 20.906 11.484 1 88.75 214 LEU A CA 1
ATOM 1551 C C . LEU A 1 214 ? 15.031 20.188 10.469 1 88.75 214 LEU A C 1
ATOM 1553 O O . LEU A 1 214 ? 14.719 20.734 9.406 1 88.75 214 LEU A O 1
ATOM 1557 N N . GLY A 1 215 ? 14.703 18.984 10.758 1 90.56 215 GLY A N 1
ATOM 1558 C CA . GLY A 1 215 ? 13.938 18.141 9.859 1 90.56 215 GLY A CA 1
ATOM 1559 C C . GLY A 1 215 ? 13.695 16.734 10.398 1 90.56 215 GLY A C 1
ATOM 1560 O O . GLY A 1 215 ? 13.828 16.5 11.602 1 90.56 215 GLY A O 1
ATOM 1561 N N . THR A 1 216 ? 13.289 15.844 9.523 1 91.25 216 THR A N 1
ATOM 1562 C CA . THR A 1 216 ? 12.961 14.484 9.938 1 91.25 216 THR A CA 1
ATOM 1563 C C . THR A 1 216 ? 14.148 13.547 9.695 1 91.25 216 THR A C 1
ATOM 1565 O O . THR A 1 216 ? 14.234 12.484 10.312 1 91.25 216 THR A O 1
ATOM 1568 N N . ALA A 1 217 ? 14.984 13.922 8.766 1 94.56 217 ALA A N 1
ATOM 1569 C CA . ALA A 1 217 ? 16.156 13.125 8.438 1 94.56 217 ALA A CA 1
ATOM 1570 C C . ALA A 1 217 ? 17.281 14.008 7.898 1 94.56 217 ALA A C 1
ATOM 1572 O O . ALA A 1 217 ? 17.094 15.203 7.672 1 94.56 217 ALA A O 1
ATOM 1573 N N . GLY A 1 218 ? 18.469 13.422 7.848 1 95.75 218 GLY A N 1
ATOM 1574 C CA . GLY A 1 218 ? 19.609 14.07 7.215 1 95.75 218 GLY A CA 1
ATOM 1575 C C . GLY A 1 218 ? 20.047 13.391 5.938 1 95.75 218 GLY A C 1
ATOM 1576 O O . GLY A 1 218 ? 19.984 12.164 5.824 1 95.75 218 GLY A O 1
ATOM 1577 N N . LEU A 1 219 ? 20.438 14.164 4.965 1 96.38 219 LEU A N 1
ATOM 1578 C CA . LEU A 1 219 ? 21.031 13.68 3.727 1 96.38 219 LEU A CA 1
ATOM 1579 C C . LEU A 1 219 ? 22.547 13.828 3.76 1 96.38 219 LEU A C 1
ATOM 1581 O O . LEU A 1 219 ? 23.062 14.945 3.881 1 96.38 219 LEU A O 1
ATOM 1585 N N . VAL A 1 220 ? 23.25 12.758 3.568 1 97.19 220 VAL A N 1
ATOM 1586 C CA . VAL A 1 220 ? 24.703 12.797 3.748 1 97.19 220 VAL A CA 1
ATOM 1587 C C . VAL A 1 220 ? 25.391 12.367 2.459 1 97.19 220 VAL A C 1
ATOM 1589 O O . VAL A 1 220 ? 24.984 11.398 1.819 1 97.19 220 VAL A O 1
ATOM 1592 N N . ARG A 1 221 ? 26.391 13.086 2.107 1 96.25 221 ARG A N 1
ATOM 1593 C CA . ARG A 1 221 ? 27.344 12.75 1.065 1 96.25 221 ARG A CA 1
ATOM 1594 C C . ARG A 1 221 ? 28.75 12.641 1.64 1 96.25 221 ARG A C 1
ATOM 1596 O O . ARG A 1 221 ? 29.109 13.352 2.584 1 96.25 221 ARG A O 1
ATOM 1603 N N . PHE A 1 222 ? 29.531 11.789 1.082 1 97.25 222 PHE A N 1
ATOM 1604 C CA . PHE A 1 222 ? 30.875 11.547 1.608 1 97.25 222 PHE A CA 1
ATOM 1605 C C . PHE A 1 222 ? 31.938 12.055 0.643 1 97.25 222 PHE A C 1
ATOM 1607 O O . PHE A 1 222 ? 31.656 12.258 -0.541 1 97.25 222 PHE A O 1
ATOM 1614 N N . ASP A 1 223 ? 33.094 12.234 1.205 1 97 223 ASP A N 1
ATOM 1615 C CA . ASP A 1 223 ? 34.25 12.609 0.392 1 97 223 ASP A CA 1
ATOM 1616 C C . ASP A 1 223 ? 34.625 11.5 -0.585 1 97 223 ASP A C 1
ATOM 1618 O O . ASP A 1 223 ? 34.406 10.32 -0.31 1 97 223 ASP A O 1
ATOM 1622 N N . ALA A 1 224 ? 35.219 11.977 -1.645 1 95.06 224 ALA A N 1
ATOM 1623 C CA . ALA A 1 224 ? 35.688 10.992 -2.609 1 95.06 224 ALA A CA 1
ATOM 1624 C C . ALA A 1 224 ? 36.75 10.078 -1.981 1 95.06 224 ALA A C 1
ATOM 1626 O O . ALA A 1 224 ? 37.688 10.547 -1.328 1 95.06 224 ALA A O 1
ATOM 1627 N N . GLY A 1 225 ? 36.594 8.828 -2.066 1 94.19 225 GLY A N 1
ATOM 1628 C CA . GLY A 1 225 ? 37.594 7.867 -1.6 1 94.19 225 GLY A CA 1
ATOM 1629 C C . GLY A 1 225 ? 37.375 7.441 -0.16 1 94.19 225 GLY A C 1
ATOM 1630 O O . GLY A 1 225 ? 38.062 6.543 0.336 1 94.19 225 GLY A O 1
ATOM 1631 N N . ALA A 1 226 ? 36.469 8.094 0.478 1 95.62 226 ALA A N 1
ATOM 1632 C CA . ALA A 1 226 ? 36.219 7.727 1.866 1 95.62 226 ALA A CA 1
ATOM 1633 C C . ALA A 1 226 ? 35.625 6.328 1.958 1 95.62 226 ALA A C 1
ATOM 1635 O O . ALA A 1 226 ? 34.938 5.875 1.034 1 95.62 226 ALA A O 1
ATOM 1636 N N . ASP A 1 227 ? 36 5.648 3.033 1 97.44 227 ASP A N 1
ATOM 1637 C CA . ASP A 1 227 ? 35.281 4.414 3.359 1 97.44 227 ASP A CA 1
ATOM 1638 C C . ASP A 1 227 ? 33.875 4.715 3.887 1 97.44 227 ASP A C 1
ATOM 1640 O O . ASP A 1 227 ? 33.688 4.879 5.094 1 97.44 227 ASP A O 1
ATOM 1644 N N . VAL A 1 228 ? 32.969 4.625 3.078 1 96.81 228 VAL A N 1
ATOM 1645 C CA . VAL A 1 228 ? 31.625 5.109 3.322 1 96.81 228 VAL A CA 1
ATOM 1646 C C . VAL A 1 228 ? 31.047 4.43 4.559 1 96.81 228 VAL A C 1
ATOM 1648 O O . VAL A 1 228 ? 30.453 5.09 5.418 1 96.81 228 VAL A O 1
ATOM 1651 N N . ASP A 1 229 ? 31.156 3.158 4.684 1 97.38 229 ASP A N 1
ATOM 1652 C CA . ASP A 1 229 ? 30.578 2.422 5.809 1 97.38 229 ASP A CA 1
ATOM 1653 C C . ASP A 1 229 ? 31.266 2.812 7.121 1 97.38 229 ASP A C 1
ATOM 1655 O O . ASP A 1 229 ? 30.594 2.977 8.141 1 97.38 229 ASP A O 1
ATOM 1659 N N . ALA A 1 230 ? 32.5 2.959 7.078 1 97.69 230 ALA A N 1
ATOM 1660 C CA . ALA A 1 230 ? 33.25 3.34 8.281 1 97.69 230 ALA A CA 1
ATOM 1661 C C . ALA A 1 230 ? 32.875 4.762 8.711 1 97.69 230 ALA A C 1
ATOM 1663 O O . ALA A 1 230 ? 32.719 5.031 9.906 1 97.69 230 ALA A O 1
ATOM 1664 N N . VAL A 1 231 ? 32.844 5.645 7.738 1 98.12 231 VAL A N 1
ATOM 1665 C CA . VAL A 1 231 ? 32.531 7.039 8.039 1 98.12 231 VAL A CA 1
ATOM 1666 C C . VAL A 1 231 ? 31.094 7.141 8.547 1 98.12 231 VAL A C 1
ATOM 1668 O O . VAL A 1 231 ? 30.812 7.91 9.469 1 98.12 231 VAL A O 1
ATOM 1671 N N . ALA A 1 232 ? 30.203 6.398 7.941 1 98.12 232 ALA A N 1
ATOM 1672 C CA . ALA A 1 232 ? 28.812 6.398 8.391 1 98.12 232 ALA A CA 1
ATOM 1673 C C . ALA A 1 232 ? 28.703 5.918 9.836 1 98.12 232 ALA A C 1
ATOM 1675 O O . ALA A 1 232 ? 27.938 6.48 10.625 1 98.12 232 ALA A O 1
ATOM 1676 N N . ALA A 1 233 ? 29.422 4.883 10.133 1 97.81 233 ALA A N 1
ATOM 1677 C CA . ALA A 1 233 ? 29.391 4.367 11.5 1 97.81 233 ALA A CA 1
ATOM 1678 C C . ALA A 1 233 ? 29.922 5.402 12.484 1 97.81 233 ALA A C 1
ATOM 1680 O O . ALA A 1 233 ? 29.391 5.562 13.586 1 97.81 233 ALA A O 1
ATOM 1681 N N . ALA A 1 234 ? 30.953 6.055 12.148 1 97.94 234 ALA A N 1
ATOM 1682 C CA . ALA A 1 234 ? 31.531 7.094 12.992 1 97.94 234 ALA A CA 1
ATOM 1683 C C . ALA A 1 234 ? 30.547 8.25 13.188 1 97.94 234 ALA A C 1
ATOM 1685 O O . ALA A 1 234 ? 30.438 8.797 14.289 1 97.94 234 ALA A O 1
ATOM 1686 N N . GLY A 1 235 ? 29.938 8.664 12.109 1 97.94 235 GLY A N 1
ATOM 1687 C CA . GLY A 1 235 ? 28.938 9.711 12.203 1 97.94 235 GLY A CA 1
ATOM 1688 C C . GLY A 1 235 ? 27.766 9.344 13.094 1 97.94 235 GLY A C 1
ATOM 1689 O O . GLY A 1 235 ? 27.328 10.156 13.906 1 97.94 235 GLY A O 1
ATOM 1690 N N . ASP A 1 236 ? 27.312 8.109 12.914 1 97.56 236 ASP A N 1
ATOM 1691 C CA . ASP A 1 236 ? 26.219 7.613 13.742 1 97.56 236 ASP A CA 1
ATOM 1692 C C . ASP A 1 236 ? 26.609 7.641 15.219 1 97.56 236 ASP A C 1
ATOM 1694 O O . ASP A 1 236 ? 25.797 8.039 16.062 1 97.56 236 ASP A O 1
ATOM 1698 N N . ASP A 1 237 ? 27.734 7.215 15.516 1 96.31 237 ASP A N 1
ATOM 1699 C CA . ASP A 1 237 ? 28.203 7.184 16.906 1 96.31 237 ASP A CA 1
ATOM 1700 C C . ASP A 1 237 ? 28.328 8.594 17.469 1 96.31 237 ASP A C 1
ATOM 1702 O O . ASP A 1 237 ? 27.922 8.844 18.609 1 96.31 237 ASP A O 1
ATOM 1706 N N . ALA A 1 238 ? 28.812 9.453 16.719 1 96.5 238 ALA A N 1
ATOM 1707 C CA . ALA A 1 238 ? 29.031 10.828 17.172 1 96.5 238 ALA A CA 1
ATOM 1708 C C . ALA A 1 238 ? 27.719 11.555 17.391 1 96.5 238 ALA A C 1
ATOM 1710 O O . ALA A 1 238 ? 27.609 12.398 18.281 1 96.5 238 ALA A O 1
ATOM 1711 N N . ALA A 1 239 ? 26.734 11.219 16.531 1 95.81 239 ALA A N 1
ATOM 1712 C CA . ALA A 1 239 ? 25.5 12 16.531 1 95.81 239 ALA A CA 1
ATOM 1713 C C . ALA A 1 239 ? 24.375 11.25 17.234 1 95.81 239 ALA A C 1
ATOM 1715 O O . ALA A 1 239 ? 23.328 11.82 17.516 1 95.81 239 ALA A O 1
ATOM 1716 N N . GLY A 1 240 ? 24.562 9.969 17.562 1 94.38 240 GLY A N 1
ATOM 1717 C CA . GLY A 1 240 ? 23.469 9.156 18.094 1 94.38 240 GLY A CA 1
ATOM 1718 C C . GLY A 1 240 ? 22.344 8.953 17.109 1 94.38 240 GLY A C 1
ATOM 1719 O O . GLY A 1 240 ? 21.172 9.188 17.422 1 94.38 240 GLY A O 1
ATOM 1720 N N . THR A 1 241 ? 22.688 8.594 15.859 1 96.44 241 THR A N 1
ATOM 1721 C CA . THR A 1 241 ? 21.719 8.414 14.773 1 96.44 241 THR A CA 1
ATOM 1722 C C . THR A 1 241 ? 21.891 7.051 14.125 1 96.44 241 THR A C 1
ATOM 1724 O O . THR A 1 241 ? 22.75 6.266 14.531 1 96.44 241 THR A O 1
ATOM 1727 N N . VAL A 1 242 ? 21.062 6.746 13.211 1 96.94 242 VAL A N 1
ATOM 1728 C CA . VAL A 1 242 ? 21.156 5.562 12.359 1 96.94 242 VAL A CA 1
ATOM 1729 C C . VAL A 1 242 ? 21.172 5.984 10.891 1 96.94 242 VAL A C 1
ATOM 1731 O O . VAL A 1 242 ? 20.25 6.648 10.422 1 96.94 242 VAL A O 1
ATOM 1734 N N . ALA A 1 243 ? 22.188 5.566 10.258 1 97.62 243 ALA A N 1
ATOM 1735 C CA . ALA A 1 243 ? 22.328 5.895 8.836 1 97.62 243 ALA A CA 1
ATOM 1736 C C . ALA A 1 243 ? 21.953 4.699 7.961 1 97.62 243 ALA A C 1
ATOM 1738 O O . ALA A 1 243 ? 22.391 3.574 8.227 1 97.62 243 ALA A O 1
ATOM 1739 N N . GLU A 1 244 ? 21.125 4.988 7 1 97.44 244 GLU A N 1
ATOM 1740 C CA . GLU A 1 244 ? 20.734 3.971 6.027 1 97.44 244 GLU A CA 1
ATOM 1741 C C . GLU A 1 244 ? 21.109 4.395 4.609 1 97.44 244 GLU A C 1
ATOM 1743 O O . GLU A 1 244 ? 21.125 5.586 4.293 1 97.44 244 GLU A O 1
ATOM 1748 N N . THR A 1 245 ? 21.438 3.371 3.795 1 97.06 245 THR A N 1
ATOM 1749 C CA . THR A 1 245 ? 21.516 3.678 2.371 1 97.06 245 THR A CA 1
ATOM 1750 C C . THR A 1 245 ? 20.156 4.168 1.857 1 97.06 245 THR A C 1
ATOM 1752 O O . THR A 1 245 ? 19.141 4.039 2.545 1 97.06 245 THR A O 1
ATOM 1755 N N . VAL A 1 246 ? 20.172 4.762 0.707 1 95.56 246 VAL A N 1
ATOM 1756 C CA . VAL A 1 246 ? 18.922 5.223 0.124 1 95.56 246 VAL A CA 1
ATOM 1757 C C . VAL A 1 246 ? 17.938 4.055 0.027 1 95.56 246 VAL A C 1
ATOM 1759 O O . VAL A 1 246 ? 16.812 4.148 0.516 1 95.56 246 VAL A O 1
ATOM 1762 N N . LYS A 1 247 ? 18.328 2.926 -0.457 1 94.94 247 LYS A N 1
ATOM 1763 C CA . LYS A 1 247 ? 17.469 1.761 -0.579 1 94.94 247 LYS A CA 1
ATOM 1764 C C . LYS A 1 247 ? 17.094 1.199 0.793 1 94.94 247 LYS A C 1
ATOM 1766 O O . LYS A 1 247 ? 15.977 0.742 1.005 1 94.94 247 LYS A O 1
ATOM 1771 N N . GLY A 1 248 ? 18.062 1.238 1.64 1 95.75 248 GLY A N 1
ATOM 1772 C CA . GLY A 1 248 ? 17.812 0.772 2.992 1 95.75 248 GLY A CA 1
ATOM 1773 C C . GLY A 1 248 ? 16.781 1.606 3.725 1 95.75 248 GLY A C 1
ATOM 1774 O O . GLY A 1 248 ? 16.125 1.118 4.645 1 95.75 248 GLY A O 1
ATOM 1775 N N . SER A 1 249 ? 16.609 2.873 3.32 1 96.5 249 SER A N 1
ATOM 1776 C CA . SER A 1 249 ? 15.695 3.789 3.99 1 96.5 249 SER A CA 1
ATOM 1777 C C . SER A 1 249 ? 14.25 3.521 3.578 1 96.5 249 SER A C 1
ATOM 1779 O O . SER A 1 249 ? 13.312 4.016 4.215 1 96.5 249 SER A O 1
ATOM 1781 N N . TYR A 1 250 ? 14.062 2.707 2.531 1 96.38 250 TYR A N 1
ATOM 1782 C CA . TYR A 1 250 ? 12.703 2.432 2.061 1 96.38 250 TYR A CA 1
ATOM 1783 C C . TYR A 1 250 ? 11.867 1.782 3.156 1 96.38 250 TYR A C 1
ATOM 1785 O O . TYR A 1 250 ? 10.695 2.119 3.332 1 96.38 250 TYR A O 1
ATOM 1793 N N . ALA A 1 251 ? 12.555 0.932 3.93 1 93.81 251 ALA A N 1
ATOM 1794 C CA . ALA A 1 251 ? 11.844 0.186 4.969 1 93.81 251 ALA A CA 1
ATOM 1795 C C . ALA A 1 251 ? 11.484 1.09 6.141 1 93.81 251 ALA A C 1
ATOM 1797 O O . ALA A 1 251 ? 10.695 0.704 7.012 1 93.81 251 ALA A O 1
ATOM 1798 N N . ALA A 1 252 ? 11.992 2.316 6.129 1 93.25 252 ALA A N 1
ATOM 1799 C CA . ALA A 1 252 ? 11.641 3.295 7.156 1 93.25 252 ALA A CA 1
ATOM 1800 C C . ALA A 1 252 ? 10.258 3.893 6.891 1 93.25 252 ALA A C 1
ATOM 1802 O O . ALA A 1 252 ? 9.703 4.578 7.75 1 93.25 252 ALA A O 1
ATOM 1803 N N . LEU A 1 253 ? 9.758 3.625 5.734 1 93 253 LEU A N 1
ATOM 1804 C CA . LEU A 1 253 ? 8.375 3.943 5.406 1 93 253 LEU A CA 1
ATOM 1805 C C . LEU A 1 253 ? 7.457 2.768 5.719 1 93 253 LEU A C 1
ATOM 1807 O O . LEU A 1 253 ? 7.551 1.714 5.086 1 93 253 LEU A O 1
ATOM 1811 N N . PRO A 1 254 ? 6.59 2.938 6.633 1 88.69 254 PRO A N 1
ATOM 1812 C CA . PRO A 1 254 ? 5.754 1.812 7.055 1 88.69 254 PRO A CA 1
ATOM 1813 C C . PRO A 1 254 ? 4.961 1.201 5.902 1 88.69 254 PRO A C 1
ATOM 1815 O O . PRO A 1 254 ? 4.848 -0.024 5.805 1 88.69 254 PRO A O 1
ATOM 1818 N N . SER A 1 255 ? 4.367 2.066 5.059 1 91.5 255 SER A N 1
ATOM 1819 C CA . SER A 1 255 ? 3.604 1.56 3.922 1 91.5 255 SER A CA 1
ATOM 1820 C C . SER A 1 255 ? 4.465 0.675 3.027 1 91.5 255 SER A C 1
ATOM 1822 O O . SER A 1 255 ? 4.035 -0.403 2.611 1 91.5 255 SER A O 1
ATOM 1824 N N . TYR A 1 256 ? 5.695 1.101 2.697 1 95.56 256 TYR A N 1
ATOM 1825 C CA . TYR A 1 256 ? 6.598 0.296 1.878 1 95.56 256 TYR A CA 1
ATOM 1826 C C . TYR A 1 256 ? 6.926 -1.022 2.566 1 95.56 256 TYR A C 1
ATOM 1828 O O . TYR A 1 256 ? 6.922 -2.08 1.931 1 95.56 256 TYR A O 1
ATOM 1836 N N . ARG A 1 257 ? 7.289 -0.946 3.832 1 93.19 257 ARG A N 1
ATOM 1837 C CA . ARG A 1 257 ? 7.668 -2.141 4.582 1 93.19 257 ARG A CA 1
ATOM 1838 C C . ARG A 1 257 ? 6.562 -3.189 4.531 1 93.19 257 ARG A C 1
ATOM 1840 O O . ARG A 1 257 ? 6.828 -4.363 4.262 1 93.19 257 ARG A O 1
ATOM 1847 N N . SER A 1 258 ? 5.383 -2.768 4.762 1 91.12 258 SER A N 1
ATOM 1848 C CA . SER A 1 258 ? 4.254 -3.693 4.762 1 91.12 258 SER A CA 1
ATOM 1849 C C . SER A 1 258 ? 3.98 -4.234 3.365 1 91.12 258 SER A C 1
ATOM 1851 O O . SER A 1 258 ? 3.822 -5.445 3.182 1 91.12 258 SER A O 1
ATOM 1853 N N . GLU A 1 259 ? 3.914 -3.354 2.418 1 93.69 259 GLU A N 1
ATOM 1854 C CA . GLU A 1 259 ? 3.586 -3.738 1.049 1 93.69 259 GLU A CA 1
ATOM 1855 C C . GLU A 1 259 ? 4.68 -4.617 0.446 1 93.69 259 GLU A C 1
ATOM 1857 O O . GLU A 1 259 ? 4.402 -5.707 -0.053 1 93.69 259 GLU A O 1
ATOM 1862 N N . ASN A 1 260 ? 5.91 -4.059 0.499 1 94.81 260 ASN A N 1
ATOM 1863 C CA . ASN A 1 260 ? 7.027 -4.785 -0.1 1 94.81 260 ASN A CA 1
ATOM 1864 C C . ASN A 1 260 ? 7.27 -6.113 0.604 1 94.81 260 ASN A C 1
ATOM 1866 O O . ASN A 1 260 ? 7.594 -7.113 -0.041 1 94.81 260 ASN A O 1
ATOM 1870 N N . GLY A 1 261 ? 7.195 -6.113 1.898 1 93.5 261 GLY A N 1
ATOM 1871 C CA . GLY A 1 261 ? 7.332 -7.363 2.627 1 93.5 261 GLY A CA 1
ATOM 1872 C C . GLY A 1 261 ? 6.332 -8.414 2.195 1 93.5 261 GLY A C 1
ATOM 1873 O O . GLY A 1 261 ? 6.688 -9.586 2.029 1 93.5 261 GLY A O 1
ATOM 1874 N N . SER A 1 262 ? 5.137 -8.039 2.021 1 92.31 262 SER A N 1
ATOM 1875 C CA . SER A 1 262 ? 4.078 -8.953 1.604 1 92.31 262 SER A CA 1
ATOM 1876 C C . SER A 1 262 ? 4.324 -9.477 0.193 1 92.31 262 SER A C 1
ATOM 1878 O O . SER A 1 262 ? 4.219 -10.68 -0.055 1 92.31 262 SER A O 1
ATOM 1880 N N . LEU A 1 263 ? 4.652 -8.594 -0.728 1 94.25 263 LEU A N 1
ATOM 1881 C CA . LEU A 1 263 ? 4.828 -8.969 -2.127 1 94.25 263 LEU A CA 1
ATOM 1882 C C . LEU A 1 263 ? 6.07 -9.836 -2.303 1 94.25 263 LEU A C 1
ATOM 1884 O O . LEU A 1 263 ? 6.059 -10.781 -3.092 1 94.25 263 LEU A O 1
ATOM 1888 N N . MET A 1 264 ? 7.074 -9.547 -1.528 1 94.06 264 MET A N 1
ATOM 1889 C CA . MET A 1 264 ? 8.273 -10.375 -1.574 1 94.06 264 MET A CA 1
ATOM 1890 C C . MET A 1 264 ? 8 -11.766 -0.999 1 94.06 264 MET A C 1
ATOM 1892 O O . MET A 1 264 ? 8.547 -12.758 -1.482 1 94.06 264 MET A O 1
ATOM 1896 N N . THR A 1 265 ? 7.238 -11.789 0.043 1 90.62 265 THR A N 1
ATOM 1897 C CA . THR A 1 265 ? 6.859 -13.078 0.613 1 90.62 265 THR A CA 1
ATOM 1898 C C . THR A 1 265 ? 6.098 -13.914 -0.409 1 90.62 265 THR A C 1
ATOM 1900 O O . THR A 1 265 ? 6.336 -15.117 -0.536 1 90.62 265 THR A O 1
ATOM 1903 N N . MET A 1 266 ? 5.223 -13.336 -1.142 1 89.19 266 MET A N 1
ATOM 1904 C CA . MET A 1 266 ? 4.484 -14.031 -2.191 1 89.19 266 MET A CA 1
ATOM 1905 C C . MET A 1 266 ? 5.43 -14.57 -3.26 1 89.19 266 MET A C 1
ATOM 1907 O O . MET A 1 266 ? 5.254 -15.688 -3.74 1 89.19 266 MET A O 1
ATOM 1911 N N . GLN A 1 267 ? 6.355 -13.766 -3.635 1 93.19 267 GLN A N 1
ATOM 1912 C CA . GLN A 1 267 ? 7.336 -14.211 -4.621 1 93.19 267 GLN A CA 1
ATOM 1913 C C . GLN A 1 267 ? 8.148 -15.391 -4.098 1 93.19 267 GLN A C 1
ATOM 1915 O O . GLN A 1 267 ? 8.414 -16.344 -4.836 1 93.19 267 GLN A O 1
ATOM 1920 N N . GLY A 1 268 ? 8.547 -15.273 -2.814 1 92.12 268 GLY A N 1
ATOM 1921 C CA . GLY A 1 268 ? 9.234 -16.406 -2.213 1 92.12 268 GLY A CA 1
ATOM 1922 C C . GLY A 1 268 ? 8.445 -17.703 -2.297 1 92.12 268 GLY A C 1
ATOM 1923 O O . GLY A 1 268 ? 9 -18.75 -2.641 1 92.12 268 GLY A O 1
ATOM 1924 N N . PHE A 1 269 ? 7.195 -17.547 -2.008 1 87.56 269 PHE A N 1
ATOM 1925 C CA . PHE A 1 269 ? 6.328 -18.719 -2.1 1 87.56 269 PHE A CA 1
ATOM 1926 C C . PHE A 1 269 ? 6.258 -19.234 -3.533 1 87.56 269 PHE A C 1
ATOM 1928 O O . PHE A 1 269 ? 6.285 -20.438 -3.771 1 87.56 269 PHE A O 1
ATOM 1935 N N . LEU A 1 270 ? 6.164 -18.297 -4.445 1 90 270 LEU A N 1
ATOM 1936 C CA . LEU A 1 270 ? 6.09 -18.688 -5.848 1 90 270 LEU A CA 1
ATOM 1937 C C . LEU A 1 270 ? 7.363 -19.422 -6.277 1 90 270 LEU A C 1
ATOM 1939 O O . LEU A 1 270 ? 7.301 -20.406 -7.008 1 90 270 LEU A O 1
ATOM 1943 N N . TYR A 1 271 ? 8.469 -18.953 -5.816 1 93.62 271 TYR A N 1
ATOM 1944 C CA . TYR A 1 271 ? 9.727 -19.641 -6.105 1 93.62 271 TYR A CA 1
ATOM 1945 C C . TYR A 1 271 ? 9.75 -21.031 -5.484 1 93.62 271 TYR A C 1
ATOM 1947 O O . TYR A 1 271 ? 10.188 -22 -6.121 1 93.62 271 TYR A O 1
ATOM 1955 N N . GLY A 1 272 ? 9.375 -21.094 -4.242 1 89.5 272 GLY A N 1
ATOM 1956 C CA . GLY A 1 272 ? 9.289 -22.391 -3.598 1 89.5 272 GLY A CA 1
ATOM 1957 C C . GLY A 1 272 ? 8.383 -23.359 -4.332 1 89.5 272 GLY A C 1
ATOM 1958 O O . GLY A 1 272 ? 8.742 -24.516 -4.547 1 89.5 272 GLY A O 1
ATOM 1959 N N . ILE A 1 273 ? 7.25 -22.891 -4.711 1 83.88 273 ILE A N 1
ATOM 1960 C CA . ILE A 1 273 ? 6.281 -23.703 -5.438 1 83.88 273 ILE A CA 1
ATOM 1961 C C . ILE A 1 273 ? 6.879 -24.156 -6.77 1 83.88 273 ILE A C 1
ATOM 1963 O O . ILE A 1 273 ? 6.719 -25.297 -7.176 1 83.88 273 ILE A O 1
ATOM 1967 N N . SER A 1 274 ? 7.488 -23.188 -7.445 1 88.19 274 SER A N 1
ATOM 1968 C CA . SER A 1 274 ? 8.125 -23.516 -8.719 1 88.19 274 SER A CA 1
ATOM 1969 C C . SER A 1 274 ? 9.109 -24.656 -8.562 1 88.19 274 SER A C 1
ATOM 1971 O O . SER A 1 274 ? 9.133 -25.578 -9.383 1 88.19 274 SER A O 1
ATOM 1973 N N . ALA A 1 275 ? 9.891 -24.594 -7.566 1 90.81 275 ALA A N 1
ATOM 1974 C CA . ALA A 1 275 ? 10.859 -25.656 -7.312 1 90.81 275 ALA A CA 1
ATOM 1975 C C . ALA A 1 275 ? 10.156 -26.984 -7.055 1 90.81 275 ALA A C 1
ATOM 1977 O O . ALA A 1 275 ? 10.562 -28.031 -7.586 1 90.81 275 ALA A O 1
ATOM 1978 N N . LEU A 1 276 ? 9.18 -26.953 -6.266 1 86.25 276 LEU A N 1
ATOM 1979 C CA . LEU A 1 276 ? 8.445 -28.172 -5.922 1 86.25 276 LEU A CA 1
ATOM 1980 C C . LEU A 1 276 ? 7.789 -28.781 -7.156 1 86.25 276 LEU A C 1
ATOM 1982 O O . LEU A 1 276 ? 7.75 -30 -7.301 1 86.25 276 LEU A O 1
ATOM 1986 N N . VAL A 1 277 ? 7.297 -27.922 -7.973 1 83.56 277 VAL A N 1
ATOM 1987 C CA . VAL A 1 277 ? 6.66 -28.359 -9.211 1 83.56 277 VAL A CA 1
ATOM 1988 C C . VAL A 1 277 ? 7.691 -29.047 -10.102 1 83.56 277 VAL A C 1
ATOM 1990 O O . VAL A 1 277 ? 7.426 -30.125 -10.656 1 83.56 277 VAL A O 1
ATOM 1993 N N . VAL A 1 278 ? 8.82 -28.516 -10.25 1 86.81 278 VAL A N 1
ATOM 1994 C CA . VAL A 1 278 ? 9.875 -29.094 -11.078 1 86.81 278 VAL A CA 1
ATOM 1995 C C . VAL A 1 278 ? 10.32 -30.422 -10.492 1 86.81 278 VAL A C 1
ATOM 1997 O O . VAL A 1 278 ? 10.469 -31.406 -11.227 1 86.81 278 VAL A O 1
ATOM 2000 N N . ILE A 1 279 ? 10.492 -30.469 -9.195 1 87.25 279 ILE A N 1
ATOM 2001 C CA . ILE A 1 279 ? 10.891 -31.703 -8.531 1 87.25 279 ILE A CA 1
ATOM 2002 C C . ILE A 1 279 ? 9.836 -32.781 -8.781 1 87.25 279 ILE A C 1
ATOM 2004 O O . ILE A 1 279 ? 10.164 -33.906 -9.148 1 87.25 279 ILE A O 1
ATOM 2008 N N . ALA A 1 280 ? 8.648 -32.375 -8.602 1 81.19 280 ALA A N 1
ATOM 2009 C CA . ALA A 1 280 ? 7.555 -33.344 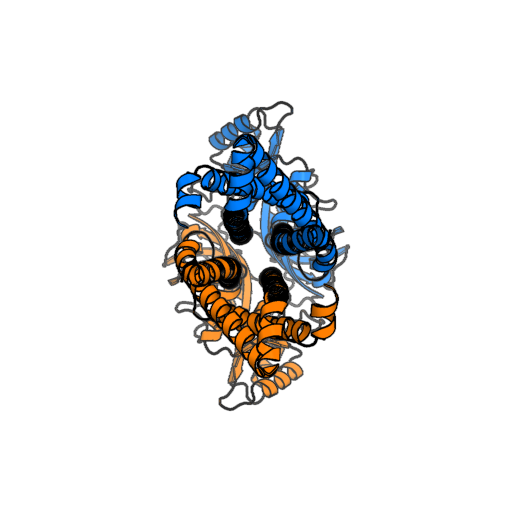-8.773 1 81.19 280 ALA A CA 1
ATOM 2010 C C . ALA A 1 280 ? 7.488 -33.844 -10.211 1 81.19 280 ALA A C 1
ATOM 2012 O O . ALA A 1 280 ? 7.41 -35.062 -10.438 1 81.19 280 ALA A O 1
ATOM 2013 N N . PHE A 1 281 ? 7.531 -33 -11.164 1 81.75 281 PHE A N 1
ATOM 2014 C CA . PHE A 1 281 ? 7.426 -33.344 -12.57 1 81.75 281 PHE A CA 1
ATOM 2015 C C . PHE A 1 281 ? 8.609 -34.219 -12.992 1 81.75 281 PHE A C 1
ATOM 2017 O O . PHE A 1 281 ? 8.43 -35.25 -13.656 1 81.75 281 PHE A O 1
ATOM 2024 N N . LEU A 1 282 ? 9.758 -33.906 -12.602 1 83.88 282 LEU A N 1
ATOM 2025 C CA . LEU A 1 282 ? 10.945 -34.656 -13.023 1 83.88 282 LEU A CA 1
ATOM 2026 C C . LEU A 1 282 ? 11.039 -36 -12.289 1 83.88 282 LEU A C 1
ATOM 2028 O O . LEU A 1 282 ? 11.531 -36.969 -12.852 1 83.88 282 LEU A O 1
ATOM 2032 N N . SER A 1 283 ? 10.625 -36 -11.07 1 81.88 283 SER A N 1
ATOM 2033 C CA . SER A 1 283 ? 10.602 -37.25 -10.344 1 81.88 283 SER A CA 1
ATOM 2034 C C . SER A 1 283 ? 9.688 -38.281 -11.031 1 81.88 283 SER A C 1
ATOM 2036 O O . SER A 1 283 ? 10.055 -39.438 -11.203 1 81.88 283 SER A O 1
ATOM 2038 N N . ILE A 1 284 ? 8.594 -37.812 -11.391 1 74.56 284 ILE A N 1
ATOM 2039 C CA . ILE A 1 284 ? 7.625 -38.688 -12.062 1 74.56 284 ILE A CA 1
ATOM 2040 C C . ILE A 1 284 ? 8.164 -39.094 -13.43 1 74.56 284 ILE A C 1
ATOM 2042 O O . ILE A 1 284 ? 8.031 -40.25 -13.828 1 74.56 284 ILE A O 1
ATOM 2046 N N . TRP A 1 285 ? 8.734 -38.188 -14.07 1 75 285 TRP A N 1
ATOM 2047 C CA . TRP A 1 285 ? 9.273 -38.438 -15.406 1 75 285 TRP A CA 1
ATOM 2048 C C . TRP A 1 285 ? 10.406 -39.438 -15.367 1 75 285 TRP A C 1
ATOM 2050 O O . TRP A 1 285 ? 10.516 -40.312 -16.25 1 75 285 TRP A O 1
ATOM 2060 N N . THR A 1 286 ? 11.211 -39.312 -14.406 1 75.06 286 THR A N 1
ATOM 2061 C CA . THR A 1 286 ? 12.352 -40.219 -14.281 1 75.06 286 THR A CA 1
ATOM 2062 C C . THR A 1 286 ? 11.898 -41.625 -13.922 1 75.06 286 THR A C 1
ATOM 2064 O O . THR A 1 286 ? 12.469 -42.625 -14.398 1 75.06 286 THR A O 1
ATOM 2067 N N . VAL A 1 287 ? 10.922 -41.719 -13.164 1 73.25 287 VAL A N 1
ATOM 2068 C CA . VAL A 1 287 ? 10.391 -43.031 -12.789 1 73.25 287 VAL A CA 1
ATOM 2069 C C . VAL A 1 287 ? 9.797 -43.688 -14.016 1 73.25 287 VAL A C 1
ATOM 2071 O O . VAL A 1 287 ? 9.906 -44.906 -14.172 1 73.25 287 VAL A O 1
ATOM 2074 N N . GLN A 1 288 ? 9.234 -42.875 -14.828 1 70.62 288 GLN A N 1
ATOM 2075 C CA . GLN A 1 288 ? 8.602 -43.438 -16.016 1 70.62 288 GLN A CA 1
ATOM 2076 C C . GLN A 1 288 ? 9.648 -43.938 -17.016 1 70.62 288 GLN A C 1
ATOM 2078 O O . GLN A 1 288 ? 9.359 -44.75 -17.875 1 70.62 288 GLN A O 1
ATOM 2083 N N . ARG A 1 289 ? 10.828 -43.469 -16.859 1 72.44 289 ARG A N 1
ATOM 2084 C CA . ARG A 1 289 ? 11.891 -43.844 -17.797 1 72.44 289 ARG A CA 1
ATOM 2085 C C . ARG A 1 289 ? 12.812 -44.906 -17.188 1 72.44 289 ARG A C 1
ATOM 2087 O O . ARG A 1 289 ? 13.883 -45.188 -17.719 1 72.44 289 ARG A O 1
ATOM 2094 N N . THR A 1 290 ? 12.367 -45.406 -16.109 1 73.44 290 THR A N 1
ATOM 2095 C CA . THR A 1 290 ? 13.211 -46.344 -15.406 1 73.44 290 THR A CA 1
ATOM 2096 C C . THR A 1 290 ? 13.57 -47.531 -16.312 1 73.44 290 THR A C 1
ATOM 2098 O O . THR A 1 290 ? 14.711 -48 -16.297 1 73.44 290 THR A O 1
ATOM 2101 N N . ARG A 1 291 ? 12.578 -47.969 -17.078 1 72.69 291 ARG A N 1
ATOM 2102 C CA . ARG A 1 291 ? 12.852 -49.094 -17.969 1 72.69 291 ARG A CA 1
ATOM 2103 C C . ARG A 1 291 ? 13.883 -48.75 -19.031 1 72.69 291 ARG A C 1
ATOM 2105 O O . ARG A 1 291 ? 14.797 -49.531 -19.312 1 72.69 291 ARG A O 1
ATOM 2112 N N . ASP A 1 292 ? 13.68 -47.594 -19.531 1 75.38 292 ASP A N 1
ATOM 2113 C CA . ASP A 1 292 ? 14.617 -47.125 -20.547 1 75.38 292 ASP A CA 1
ATOM 2114 C C . ASP A 1 292 ? 16.016 -46.938 -19.969 1 75.38 292 ASP A C 1
ATOM 2116 O O . ASP A 1 292 ? 17.016 -47.25 -20.609 1 75.38 292 ASP A O 1
ATOM 2120 N N . ILE A 1 293 ? 16.078 -46.531 -18.797 1 74.62 293 ILE A N 1
ATOM 2121 C CA . ILE A 1 293 ? 17.344 -46.281 -18.125 1 74.62 293 ILE A CA 1
ATOM 2122 C C . ILE A 1 293 ? 18.031 -47.625 -17.797 1 74.62 293 ILE A C 1
ATOM 2124 O O . ILE A 1 293 ? 19.234 -47.75 -17.953 1 74.62 293 ILE A O 1
ATOM 2128 N N . ALA A 1 294 ? 17.219 -48.562 -17.453 1 73 294 ALA A N 1
ATOM 2129 C CA . ALA A 1 294 ? 17.75 -49.906 -17.156 1 73 294 ALA A CA 1
ATOM 2130 C C . ALA A 1 294 ? 18.375 -50.531 -18.391 1 73 294 ALA A C 1
ATOM 2132 O O . ALA A 1 294 ? 19.438 -51.156 -18.312 1 73 294 ALA A O 1
ATOM 2133 N N . VAL A 1 295 ? 17.641 -50.312 -19.484 1 78.56 295 VAL A N 1
ATOM 2134 C CA . VAL A 1 295 ? 18.156 -50.875 -20.734 1 78.56 295 VAL A CA 1
ATOM 2135 C C . VAL A 1 295 ? 19.453 -50.188 -21.109 1 78.56 295 VAL A C 1
ATOM 2137 O O . VAL A 1 295 ? 20.406 -50.844 -21.531 1 78.56 295 VAL A O 1
ATOM 2140 N N . LEU A 1 296 ? 19.5 -48.906 -20.953 1 77.12 296 LEU A N 1
ATOM 2141 C CA . LEU A 1 296 ? 20.688 -48.156 -21.281 1 77.12 296 LEU A CA 1
ATOM 2142 C C . LEU A 1 296 ? 21.859 -48.531 -20.375 1 77.12 296 LEU A C 1
ATOM 2144 O O . LEU A 1 296 ? 23 -48.625 -20.828 1 77.12 296 LEU A O 1
ATOM 2148 N N . LYS A 1 297 ? 21.562 -48.812 -19.188 1 75 297 LYS A N 1
ATOM 2149 C CA . LYS A 1 297 ? 22.594 -49.219 -18.25 1 75 297 LYS A CA 1
ATOM 2150 C C . LYS A 1 297 ? 23.094 -50.625 -18.578 1 75 297 LYS A C 1
ATOM 2152 O O . LYS A 1 297 ? 24.281 -50.938 -18.453 1 75 297 LYS A O 1
ATOM 2157 N N . ALA A 1 298 ? 22.141 -51.469 -19.031 1 76.81 298 ALA A N 1
ATOM 2158 C CA . ALA A 1 298 ? 22.5 -52.812 -19.422 1 76.81 298 ALA A CA 1
ATOM 2159 C C . ALA A 1 298 ? 23.422 -52.812 -20.656 1 76.81 298 ALA A C 1
ATOM 2161 O O . ALA A 1 298 ? 24.266 -53.688 -20.812 1 76.81 298 ALA A O 1
ATOM 2162 N N . LEU A 1 299 ? 23.234 -51.781 -21.422 1 82.06 299 LEU A N 1
ATOM 2163 C CA . LEU A 1 299 ? 24.031 -51.656 -22.641 1 82.06 299 LEU A CA 1
ATOM 2164 C C . LEU A 1 299 ? 25.328 -50.906 -22.375 1 82.06 299 LEU A C 1
ATOM 2166 O O . LEU A 1 299 ? 26.125 -50.688 -23.281 1 82.06 299 LEU A O 1
ATOM 2170 N N . GLY A 1 300 ? 25.578 -50.562 -21.109 1 75.56 300 GLY A N 1
ATOM 2171 C CA . GLY A 1 300 ? 26.859 -50 -20.734 1 75.56 300 GLY A CA 1
ATOM 2172 C C . GLY A 1 300 ? 26.766 -48.5 -20.406 1 75.56 300 GLY A C 1
ATOM 2173 O O . GLY A 1 300 ? 27.797 -47.844 -20.266 1 75.56 300 GLY A O 1
ATOM 2174 N N . GLY A 1 301 ? 25.578 -48.031 -20.406 1 75.75 301 GLY A N 1
ATOM 2175 C CA . GLY A 1 301 ? 25.422 -46.656 -20.047 1 75.75 301 GLY A CA 1
ATOM 2176 C C . GLY A 1 301 ? 25.734 -46.375 -18.594 1 75.75 301 GLY A C 1
ATOM 2177 O O . GLY A 1 301 ? 25.422 -47.188 -17.719 1 75.75 301 GLY A O 1
ATOM 2178 N N . SER A 1 302 ? 26.547 -45.25 -18.266 1 79.81 302 SER A N 1
ATOM 2179 C CA . SER A 1 302 ? 26.906 -44.906 -16.906 1 79.81 302 SER A CA 1
ATOM 2180 C C . SER A 1 302 ? 25.828 -44.031 -16.266 1 79.81 302 SER A C 1
ATOM 2182 O O . SER A 1 302 ? 25.016 -43.406 -16.969 1 79.81 302 SER A O 1
ATOM 2184 N N . ASN A 1 303 ? 25.75 -44.062 -15 1 79.19 303 ASN A N 1
ATOM 2185 C CA . ASN A 1 303 ? 24.875 -43.188 -14.219 1 79.19 303 ASN A CA 1
ATOM 2186 C C . ASN A 1 303 ? 25.109 -41.719 -14.555 1 79.19 303 ASN A C 1
ATOM 2188 O O . ASN A 1 303 ? 24.172 -40.938 -14.602 1 79.19 303 ASN A O 1
ATOM 2192 N N . GLY A 1 304 ? 26.312 -41.438 -14.883 1 81.5 304 GLY A N 1
ATOM 2193 C CA . GLY A 1 304 ? 26.656 -40.062 -15.219 1 81.5 304 GLY A CA 1
ATOM 2194 C C . GLY A 1 304 ? 26.031 -39.594 -16.516 1 81.5 304 GLY A C 1
ATOM 2195 O O . GLY A 1 304 ? 25.609 -38.438 -16.625 1 81.5 304 GLY A O 1
ATOM 2196 N N . TRP A 1 305 ? 25.969 -40.531 -17.406 1 80.25 305 TRP A N 1
ATOM 2197 C CA . TRP A 1 305 ? 25.391 -40.188 -18.703 1 80.25 305 TRP A CA 1
ATOM 2198 C C . TRP A 1 305 ? 23.891 -39.969 -18.578 1 80.25 305 TRP A C 1
ATOM 2200 O O . TRP A 1 305 ? 23.344 -39.031 -19.172 1 80.25 305 TRP A O 1
ATOM 2210 N N . VAL A 1 306 ? 23.188 -40.812 -17.797 1 75.69 306 VAL A N 1
ATOM 2211 C CA . VAL A 1 306 ? 21.75 -40.656 -17.594 1 75.69 306 VAL A CA 1
ATOM 2212 C C . VAL A 1 306 ? 21.469 -39.344 -16.859 1 75.69 306 VAL A C 1
ATOM 2214 O O . VAL A 1 306 ? 20.516 -38.625 -17.203 1 75.69 306 VAL A O 1
ATOM 2217 N N . LEU A 1 307 ? 22.25 -39.125 -15.898 1 83.12 307 LEU A N 1
ATOM 2218 C CA . LEU A 1 307 ? 22.094 -37.875 -15.141 1 83.12 307 LEU A CA 1
ATOM 2219 C C . LEU A 1 307 ? 22.281 -36.656 -16.047 1 83.12 307 LEU A C 1
ATOM 2221 O O . LEU A 1 307 ? 21.469 -35.75 -16.016 1 83.12 307 LEU A O 1
ATOM 2225 N N . LYS A 1 308 ? 23.297 -36.625 -16.812 1 87.31 308 LYS A N 1
ATOM 2226 C CA . LYS A 1 308 ? 23.578 -35.5 -17.688 1 87.31 308 LYS A CA 1
ATOM 2227 C C . LYS A 1 308 ? 22.484 -35.312 -18.734 1 87.31 308 LYS A C 1
ATOM 2229 O O . LYS A 1 308 ? 22.109 -34.188 -19.062 1 87.31 308 LYS A O 1
ATOM 2234 N N . ASP A 1 309 ? 22.016 -36.469 -19.219 1 83.81 309 ASP A N 1
ATOM 2235 C CA . ASP A 1 309 ? 20.969 -36.406 -20.219 1 83.81 309 ASP A CA 1
ATOM 2236 C C . ASP A 1 309 ? 19.672 -35.875 -19.641 1 83.81 309 ASP A C 1
ATOM 2238 O O . ASP A 1 309 ? 19.016 -35.031 -20.266 1 83.81 309 ASP A O 1
ATOM 2242 N N . SER A 1 310 ? 19.297 -36.344 -18.469 1 84.69 310 SER A N 1
ATOM 2243 C CA . SER A 1 310 ? 18.078 -35.875 -17.828 1 84.69 310 SER A CA 1
ATOM 2244 C C . SER A 1 310 ? 18.172 -34.406 -17.469 1 84.69 310 SER A C 1
ATOM 2246 O O . SER A 1 310 ? 17.203 -33.656 -17.625 1 84.69 310 SER A O 1
ATOM 2248 N N . LEU A 1 311 ? 19.328 -33.969 -17.094 1 90.81 311 LEU A N 1
ATOM 2249 C CA . LEU A 1 311 ? 19.516 -32.594 -16.703 1 90.81 311 LEU A CA 1
ATOM 2250 C C . LEU A 1 311 ? 19.516 -31.672 -17.922 1 90.81 311 LEU A C 1
ATOM 2252 O O . LEU A 1 311 ? 19.031 -30.547 -17.844 1 90.81 311 LEU A O 1
ATOM 2256 N N . ALA A 1 312 ? 20.062 -32.125 -18.984 1 91.62 312 ALA A N 1
ATOM 2257 C CA . ALA A 1 312 ? 20.031 -31.359 -20.219 1 91.62 312 ALA A CA 1
ATOM 2258 C C . ALA A 1 312 ? 18.609 -31.172 -20.719 1 91.62 312 ALA A C 1
ATOM 2260 O O . ALA A 1 312 ? 18.25 -30.094 -21.203 1 91.62 312 ALA A O 1
ATOM 2261 N N . GLN A 1 313 ? 17.828 -32.188 -20.594 1 86.75 313 GLN A N 1
ATOM 2262 C CA . GLN A 1 313 ? 16.422 -32.094 -21 1 86.75 313 GLN A CA 1
ATOM 2263 C C . GLN A 1 313 ? 15.648 -31.125 -20.109 1 86.75 313 GLN A C 1
ATOM 2265 O O . GLN A 1 313 ? 14.828 -30.344 -20.594 1 86.75 313 GLN A O 1
ATOM 2270 N N . ALA A 1 314 ? 15.93 -31.297 -18.875 1 90.5 314 ALA A N 1
ATOM 2271 C CA . ALA A 1 314 ? 15.289 -30.375 -17.938 1 90.5 314 ALA A CA 1
ATOM 2272 C C . ALA A 1 314 ? 15.68 -28.922 -18.266 1 90.5 314 ALA A C 1
ATOM 2274 O O . ALA A 1 314 ? 14.836 -28.031 -18.219 1 90.5 314 ALA A O 1
ATOM 2275 N N . ALA A 1 315 ? 16.922 -28.719 -18.562 1 94.75 315 ALA A N 1
ATOM 2276 C CA . ALA A 1 315 ? 17.422 -27.391 -18.891 1 94.75 315 ALA A CA 1
ATOM 2277 C C . ALA A 1 315 ? 16.703 -26.828 -20.125 1 94.75 315 ALA A C 1
ATOM 2279 O O . ALA A 1 315 ? 16.359 -25.641 -20.156 1 94.75 315 ALA A O 1
ATOM 2280 N N . PHE A 1 316 ? 16.484 -27.656 -21.062 1 94.44 316 PHE A N 1
ATOM 2281 C CA . PHE A 1 316 ? 15.812 -27.219 -22.281 1 94.44 316 PHE A CA 1
ATOM 2282 C C . PHE A 1 316 ? 14.375 -26.812 -22 1 94.44 316 PHE A C 1
ATOM 2284 O O . PHE A 1 316 ? 13.898 -25.797 -22.5 1 94.44 316 PHE A O 1
ATOM 2291 N N . VAL A 1 317 ? 13.727 -27.578 -21.234 1 91.88 317 VAL A N 1
ATOM 2292 C CA . VAL A 1 317 ? 12.336 -27.281 -20.891 1 91.88 317 VAL A CA 1
ATOM 2293 C C . VAL A 1 317 ? 12.258 -26.016 -20.062 1 91.88 317 VAL A C 1
ATOM 2295 O O . VAL A 1 317 ? 11.383 -25.172 -20.266 1 91.88 317 VAL A O 1
ATOM 2298 N N . LEU A 1 318 ? 13.172 -25.922 -19.125 1 95.38 318 LEU A N 1
ATOM 2299 C CA . LEU A 1 318 ? 13.203 -24.75 -18.25 1 95.38 318 LEU A CA 1
ATOM 2300 C C . LEU A 1 318 ? 13.492 -23.484 -19.031 1 95.38 318 LEU A C 1
ATOM 2302 O O . LEU A 1 318 ? 12.812 -22.469 -18.875 1 95.38 318 LEU A O 1
ATOM 2306 N N . VAL A 1 319 ? 14.508 -23.562 -19.906 1 97.12 319 VAL A N 1
ATOM 2307 C CA . VAL A 1 319 ? 14.883 -22.391 -20.703 1 97.12 319 VAL A CA 1
ATOM 2308 C C . VAL A 1 319 ? 13.742 -22.016 -21.641 1 97.12 319 VAL A C 1
ATOM 2310 O O . VAL A 1 319 ? 13.398 -20.844 -21.766 1 97.12 319 VAL A O 1
ATOM 2313 N N . GLY A 1 320 ? 13.203 -22.969 -22.266 1 96.56 320 GLY A N 1
ATOM 2314 C CA . GLY A 1 320 ? 12.07 -22.719 -23.141 1 96.56 320 GLY A CA 1
ATOM 2315 C C . GLY A 1 320 ? 10.867 -22.141 -22.406 1 96.56 320 GLY A C 1
ATOM 2316 O O . GLY A 1 320 ? 10.281 -21.156 -22.859 1 96.56 320 GLY A O 1
ATOM 2317 N N . GLY A 1 321 ? 10.453 -22.766 -21.312 1 95 321 GLY A N 1
ATOM 2318 C CA . GLY A 1 321 ? 9.336 -22.297 -20.516 1 95 321 GLY A CA 1
ATOM 2319 C C . GLY A 1 321 ? 9.547 -20.891 -19.984 1 95 321 GLY A C 1
ATOM 2320 O O . GLY A 1 321 ? 8.641 -20.047 -20.062 1 95 321 GLY A O 1
ATOM 2321 N N . VAL A 1 322 ? 10.711 -20.641 -19.484 1 97.12 322 VAL A N 1
ATOM 2322 C CA . VAL A 1 322 ? 11.031 -19.328 -18.922 1 97.12 322 VAL A CA 1
ATOM 2323 C C . VAL A 1 322 ? 11.016 -18.281 -20.031 1 97.12 322 VAL A C 1
ATOM 2325 O O . VAL A 1 322 ? 10.523 -17.172 -19.828 1 97.12 322 VAL A O 1
ATOM 2328 N N . ALA A 1 323 ? 11.57 -18.641 -21.188 1 97.75 323 ALA A N 1
ATOM 2329 C CA . ALA A 1 323 ? 11.594 -17.703 -22.312 1 97.75 323 ALA A CA 1
ATOM 2330 C C . ALA A 1 323 ? 10.18 -17.344 -22.75 1 97.75 323 ALA A C 1
ATOM 2332 O O . ALA A 1 323 ? 9.875 -16.172 -22.953 1 97.75 323 ALA A O 1
ATOM 2333 N N . VAL A 1 324 ? 9.328 -18.281 -22.844 1 96.38 324 VAL A N 1
ATOM 2334 C CA . VAL A 1 324 ? 7.953 -18.047 -23.266 1 96.38 324 VAL A CA 1
ATOM 2335 C C . VAL A 1 324 ? 7.211 -17.266 -22.188 1 96.38 324 VAL A C 1
ATOM 2337 O O . VAL A 1 324 ? 6.523 -16.281 -22.484 1 96.38 324 VAL A O 1
ATOM 2340 N N . GLY A 1 325 ? 7.32 -17.703 -20.938 1 95.94 325 GLY A N 1
ATOM 2341 C CA . GLY A 1 325 ? 6.656 -17.016 -19.844 1 95.94 325 GLY A CA 1
ATOM 2342 C C . GLY A 1 325 ? 7.098 -15.578 -19.688 1 95.94 325 GLY A C 1
ATOM 2343 O O . GLY A 1 325 ? 6.262 -14.68 -19.547 1 95.94 325 GLY A O 1
ATOM 2344 N N . THR A 1 326 ? 8.375 -15.406 -19.766 1 97.19 326 THR A N 1
ATOM 2345 C CA . THR A 1 326 ? 8.93 -14.07 -19.641 1 97.19 326 THR A CA 1
ATOM 2346 C C . THR A 1 326 ? 8.516 -13.195 -20.812 1 97.19 326 THR A C 1
ATOM 2348 O O . THR A 1 326 ? 8.203 -12.016 -20.641 1 97.19 326 THR A O 1
ATOM 2351 N N . GLY A 1 327 ? 8.586 -13.742 -21.984 1 97.06 327 GLY A N 1
ATOM 2352 C CA . GLY A 1 327 ? 8.133 -13.016 -23.156 1 97.06 327 GLY A CA 1
ATOM 2353 C C . GLY A 1 327 ? 6.68 -12.594 -23.078 1 97.06 327 GLY A C 1
ATOM 2354 O O . GLY A 1 327 ? 6.344 -11.445 -23.359 1 97.06 327 GLY A O 1
ATOM 2355 N N . LEU A 1 328 ? 5.805 -13.484 -22.672 1 95.19 328 LEU A N 1
ATOM 2356 C CA . LEU A 1 328 ? 4.387 -13.172 -22.516 1 95.19 328 LEU A CA 1
ATOM 2357 C C . LEU A 1 328 ? 4.18 -12.125 -21.422 1 95.19 328 LEU A C 1
ATOM 2359 O O . LEU A 1 328 ? 3.33 -11.242 -21.562 1 95.19 328 LEU A O 1
ATOM 2363 N N . ALA A 1 329 ? 4.895 -12.289 -20.375 1 95.25 329 ALA A N 1
ATOM 2364 C CA . ALA A 1 329 ? 4.793 -11.336 -19.281 1 95.25 329 ALA A CA 1
ATOM 2365 C C . ALA A 1 329 ? 5.188 -9.93 -19.734 1 95.25 329 ALA A C 1
ATOM 2367 O O . ALA A 1 329 ? 4.59 -8.945 -19.312 1 95.25 329 ALA A O 1
ATOM 2368 N N . ALA A 1 330 ? 6.199 -9.859 -20.531 1 95.12 330 ALA A N 1
ATOM 2369 C CA . ALA A 1 330 ? 6.641 -8.57 -21.047 1 95.12 330 ALA A CA 1
ATOM 2370 C C . ALA A 1 330 ? 5.562 -7.926 -21.922 1 95.12 330 ALA A C 1
ATOM 2372 O O . ALA A 1 330 ? 5.34 -6.715 -21.844 1 95.12 330 ALA A O 1
ATOM 2373 N N . VAL A 1 331 ? 4.867 -8.695 -22.672 1 94.81 331 VAL A N 1
ATOM 2374 C CA . VAL A 1 331 ? 3.812 -8.203 -23.547 1 94.81 331 VAL A CA 1
ATOM 2375 C C . VAL A 1 331 ? 2.625 -7.73 -22.703 1 94.81 331 VAL A C 1
ATOM 2377 O O . VAL A 1 331 ? 2.121 -6.621 -22.906 1 94.81 331 VAL A O 1
ATOM 2380 N N . ILE A 1 332 ? 2.24 -8.531 -21.781 1 92.69 332 ILE A N 1
ATOM 2381 C CA . ILE A 1 332 ? 1.104 -8.188 -20.922 1 92.69 332 ILE A CA 1
ATOM 2382 C C . ILE A 1 332 ? 1.458 -6.992 -20.047 1 92.69 332 ILE A C 1
ATOM 2384 O O . ILE A 1 332 ? 0.627 -6.109 -19.828 1 92.69 332 ILE A O 1
ATOM 2388 N N . GLY A 1 333 ? 2.664 -7.004 -19.547 1 91.75 333 GLY A N 1
ATOM 2389 C CA . GLY A 1 333 ? 3.133 -5.926 -18.688 1 91.75 333 GLY A CA 1
ATOM 2390 C C . GLY A 1 333 ? 3.139 -4.574 -19.375 1 91.75 333 GLY A C 1
ATOM 2391 O O . GLY A 1 333 ? 2.934 -3.543 -18.734 1 91.75 333 GLY A O 1
ATOM 2392 N N . ALA A 1 334 ? 3.342 -4.566 -20.625 1 91.31 334 ALA A N 1
ATOM 2393 C CA . ALA A 1 334 ? 3.348 -3.32 -21.391 1 91.31 334 ALA A CA 1
ATOM 2394 C C . ALA A 1 334 ? 1.964 -2.678 -21.406 1 91.31 334 ALA A C 1
ATOM 2396 O O . ALA A 1 334 ? 1.841 -1.456 -21.516 1 91.31 334 ALA A O 1
ATOM 2397 N N . PHE A 1 335 ? 0.925 -3.484 -21.109 1 89.94 335 PHE A N 1
ATOM 2398 C CA . PHE A 1 335 ? -0.441 -2.977 -21.078 1 89.94 335 PHE A CA 1
ATOM 2399 C C . PHE A 1 335 ? -0.918 -2.803 -19.641 1 89.94 335 PHE A C 1
ATOM 2401 O O . PHE A 1 335 ? -1.831 -2.02 -19.375 1 89.94 335 PHE A O 1
ATOM 2408 N N . ALA A 1 336 ? -0.329 -3.459 -18.797 1 85.69 336 ALA A N 1
ATOM 2409 C CA . ALA A 1 336 ? -0.74 -3.428 -17.406 1 85.69 336 ALA A CA 1
ATOM 2410 C C . ALA A 1 336 ? -0.473 -2.059 -16.781 1 85.69 336 ALA A C 1
ATOM 2412 O O . ALA A 1 336 ? -1.203 -1.62 -15.891 1 85.69 336 ALA A O 1
ATOM 2413 N N . GLY A 1 337 ? 0.525 -1.336 -17.25 1 84.38 337 GLY A N 1
ATOM 2414 C CA . GLY A 1 337 ? 0.896 -0.034 -16.719 1 84.38 337 GLY A CA 1
ATOM 2415 C C . GLY A 1 337 ? -0.193 1.009 -16.875 1 84.38 337 GLY A C 1
ATOM 2416 O O . GLY A 1 337 ? -0.18 2.037 -16.188 1 84.38 337 GLY A O 1
ATOM 2417 N N . ARG A 1 338 ? -1.162 0.632 -17.688 1 82.94 338 ARG A N 1
ATOM 2418 C CA . ARG A 1 338 ? -2.264 1.564 -17.891 1 82.94 338 ARG A CA 1
ATOM 2419 C C . ARG A 1 338 ? -3.305 1.445 -16.781 1 82.94 338 ARG A C 1
ATOM 2421 O O . ARG A 1 338 ? -4.047 2.393 -16.516 1 82.94 338 ARG A O 1
ATOM 2428 N N . ALA A 1 339 ? -3.27 0.336 -16.125 1 83 339 ALA A N 1
ATOM 2429 C CA . ALA A 1 339 ? -4.352 0.059 -15.18 1 83 339 ALA A CA 1
ATOM 2430 C C . ALA A 1 339 ? -3.852 0.076 -13.742 1 83 339 ALA A C 1
ATOM 2432 O O . ALA A 1 339 ? -4.582 0.462 -12.828 1 83 339 ALA A O 1
ATOM 2433 N N . VAL A 1 340 ? -2.646 -0.376 -13.555 1 89.38 340 VAL A N 1
ATOM 2434 C CA . VAL A 1 340 ? -2.094 -0.491 -12.211 1 89.38 340 VAL A CA 1
ATOM 2435 C C . VAL A 1 340 ? -0.636 -0.039 -12.211 1 89.38 340 VAL A C 1
ATOM 2437 O O . VAL A 1 340 ? 0.007 0.009 -13.266 1 89.38 340 VAL A O 1
ATOM 2440 N N . PRO A 1 341 ? -0.147 0.369 -11.094 1 92.19 341 PRO A N 1
ATOM 2441 C CA . PRO A 1 341 ? 1.286 0.664 -11.031 1 92.19 341 PRO A CA 1
ATOM 2442 C C . PRO A 1 341 ? 2.152 -0.544 -11.383 1 92.19 341 PRO A C 1
ATOM 2444 O O . PRO A 1 341 ? 2.156 -1.539 -10.648 1 92.19 341 PRO A O 1
ATOM 2447 N N . PHE A 1 342 ? 2.83 -0.452 -12.555 1 94.12 342 PHE A N 1
ATOM 2448 C CA . PHE A 1 342 ? 3.629 -1.548 -13.094 1 94.12 342 PHE A CA 1
ATOM 2449 C C . PHE A 1 342 ? 4.926 -1.027 -13.695 1 94.12 342 PHE A C 1
ATOM 2451 O O . PHE A 1 342 ? 4.926 -0.029 -14.422 1 94.12 342 PHE A O 1
ATOM 2458 N N . GLU A 1 343 ? 6.008 -1.651 -13.312 1 94.88 343 GLU A N 1
ATOM 2459 C CA . GLU A 1 343 ? 7.297 -1.275 -13.883 1 94.88 343 GLU A CA 1
ATOM 2460 C C . GLU A 1 343 ? 7.891 -2.412 -14.711 1 94.88 343 GLU A C 1
ATOM 2462 O O . GLU A 1 343 ? 8.188 -3.486 -14.18 1 94.88 343 GLU A O 1
ATOM 2467 N N . LEU A 1 344 ? 8 -2.197 -15.969 1 94.38 344 LEU A N 1
ATOM 2468 C CA . LEU A 1 344 ? 8.672 -3.141 -16.859 1 94.38 344 LEU A CA 1
ATOM 2469 C C . LEU A 1 344 ? 10.125 -2.738 -17.078 1 94.38 344 LEU A C 1
ATOM 2471 O O . LEU A 1 344 ? 10.398 -1.694 -17.672 1 94.38 344 LEU A O 1
ATOM 2475 N N . SER A 1 345 ? 11.055 -3.4 -16.5 1 94.75 345 SER A N 1
ATOM 2476 C CA . SER A 1 345 ? 12.484 -3.135 -16.609 1 94.75 345 SER A CA 1
ATOM 2477 C C . SER A 1 345 ? 13.273 -4.43 -16.734 1 94.75 345 SER A C 1
ATOM 2479 O O . SER A 1 345 ? 12.719 -5.523 -16.594 1 94.75 345 SER A O 1
ATOM 2481 N N . TRP A 1 346 ? 14.555 -4.312 -17.016 1 94.5 346 TRP A N 1
ATOM 2482 C CA . TRP A 1 346 ? 15.43 -5.484 -17.078 1 94.5 346 TRP A CA 1
ATOM 2483 C C . TRP A 1 346 ? 15.5 -6.184 -15.727 1 94.5 346 TRP A C 1
ATOM 2485 O O . TRP A 1 346 ? 15.539 -7.414 -15.656 1 94.5 346 TRP A O 1
ATOM 2495 N N . ALA A 1 347 ? 15.422 -5.406 -14.68 1 94.62 347 ALA A N 1
ATOM 2496 C CA . ALA A 1 347 ? 15.5 -5.977 -13.344 1 94.62 347 ALA A CA 1
ATOM 2497 C C . ALA A 1 347 ? 14.242 -6.781 -13.016 1 94.62 347 ALA A C 1
ATOM 2499 O O . ALA A 1 347 ? 14.328 -7.848 -12.398 1 94.62 347 ALA A O 1
ATOM 2500 N N . THR A 1 348 ? 13.07 -6.23 -13.438 1 96.19 348 THR A N 1
ATOM 2501 C CA . THR A 1 348 ? 11.82 -6.887 -13.086 1 96.19 348 THR A CA 1
ATOM 2502 C C . THR A 1 348 ? 11.523 -8.039 -14.031 1 96.19 348 THR A C 1
ATOM 2504 O O . THR A 1 348 ? 10.57 -8.797 -13.82 1 96.19 348 THR A O 1
ATOM 2507 N N . THR A 1 349 ? 12.289 -8.211 -15.078 1 96.19 349 THR A N 1
ATOM 2508 C CA . THR A 1 349 ? 12.062 -9.281 -16.047 1 96.19 349 THR A CA 1
ATOM 2509 C C . THR A 1 349 ? 13.18 -10.32 -15.977 1 96.19 349 THR A C 1
ATOM 2511 O O . THR A 1 349 ? 12.93 -11.492 -15.695 1 96.19 349 THR A O 1
ATOM 2514 N N . ALA A 1 350 ? 14.43 -9.891 -16.031 1 96.88 350 ALA A N 1
ATOM 2515 C CA . ALA A 1 350 ? 15.57 -10.797 -16.125 1 96.88 350 ALA A CA 1
ATOM 2516 C C . ALA A 1 350 ? 15.852 -11.469 -14.781 1 96.88 350 ALA A C 1
ATOM 2518 O O . ALA A 1 350 ? 16.172 -12.656 -14.734 1 96.88 350 ALA A O 1
ATOM 2519 N N . VAL A 1 351 ? 15.734 -10.766 -13.719 1 96.44 351 VAL A N 1
ATOM 2520 C CA . VAL A 1 351 ? 16.094 -11.297 -12.406 1 96.44 351 VAL A CA 1
ATOM 2521 C C . VAL A 1 351 ? 15.164 -12.453 -12.039 1 96.44 351 VAL A C 1
ATOM 2523 O O . VAL A 1 351 ? 15.633 -13.547 -11.719 1 96.44 351 VAL A O 1
ATOM 2526 N N . PRO A 1 352 ? 13.859 -12.203 -12.133 1 96.88 352 PRO A N 1
ATOM 2527 C CA . PRO A 1 352 ? 13 -13.344 -11.82 1 96.88 352 PRO A CA 1
ATOM 2528 C C . PRO A 1 352 ? 13.172 -14.5 -12.805 1 96.88 352 PRO A C 1
ATOM 2530 O O . PRO A 1 352 ? 13.102 -15.672 -12.406 1 96.88 352 PRO A O 1
ATOM 2533 N N . ALA A 1 353 ? 13.398 -14.219 -14.047 1 96.94 353 ALA A N 1
ATOM 2534 C CA . ALA A 1 353 ? 13.609 -15.266 -15.039 1 96.94 353 ALA A CA 1
ATOM 2535 C C . ALA A 1 353 ? 14.828 -16.109 -14.688 1 96.94 353 ALA A C 1
ATOM 2537 O O . ALA A 1 353 ? 14.758 -17.344 -14.703 1 96.94 353 ALA A O 1
ATOM 2538 N N . VAL A 1 354 ? 15.883 -15.477 -14.367 1 97.38 354 VAL A N 1
ATOM 2539 C CA . VAL A 1 354 ? 17.109 -16.172 -13.992 1 97.38 354 VAL A CA 1
ATOM 2540 C C . VAL A 1 354 ? 16.875 -16.953 -12.703 1 97.38 354 VAL A C 1
ATOM 2542 O O . VAL A 1 354 ? 17.375 -18.078 -12.547 1 97.38 354 VAL A O 1
ATOM 2545 N N . GLY A 1 355 ? 16.109 -16.344 -11.805 1 96.81 355 GLY A N 1
ATOM 2546 C CA . GLY A 1 355 ? 15.773 -17.047 -10.578 1 96.81 355 GLY A CA 1
ATOM 2547 C C . GLY A 1 355 ? 15.055 -18.359 -10.812 1 96.81 355 GLY A C 1
ATOM 2548 O O . GLY A 1 355 ? 15.406 -19.375 -10.219 1 96.81 355 GLY A O 1
ATOM 2549 N N . VAL A 1 356 ? 14.094 -18.297 -11.688 1 95.75 356 VAL A N 1
ATOM 2550 C CA . VAL A 1 356 ? 13.344 -19.5 -11.992 1 95.75 356 VAL A CA 1
ATOM 2551 C C . VAL A 1 356 ? 14.258 -20.547 -12.641 1 95.75 356 VAL A C 1
ATOM 2553 O O . VAL A 1 356 ? 14.164 -21.734 -12.344 1 95.75 356 VAL A O 1
ATOM 2556 N N . LEU A 1 357 ? 15.156 -20.125 -13.492 1 96.88 357 LEU A N 1
ATOM 2557 C CA . LEU A 1 357 ? 16.078 -21.031 -14.172 1 96.88 357 LEU A CA 1
ATOM 2558 C C . LEU A 1 357 ? 17.031 -21.688 -13.188 1 96.88 357 LEU A C 1
ATOM 2560 O O . LEU A 1 357 ? 17.203 -22.906 -13.203 1 96.88 357 LEU A O 1
ATOM 2564 N N . VAL A 1 358 ? 17.578 -20.922 -12.328 1 97.38 358 VAL A N 1
ATOM 2565 C CA . VAL A 1 358 ? 18.578 -21.422 -11.383 1 97.38 358 VAL A CA 1
ATOM 2566 C C . VAL A 1 358 ? 17.906 -22.375 -10.383 1 97.38 358 VAL A C 1
ATOM 2568 O O . VAL A 1 358 ? 18.391 -23.484 -10.164 1 97.38 358 VAL A O 1
ATOM 2571 N N . LEU A 1 359 ? 16.828 -21.938 -9.852 1 95.69 359 LEU A N 1
ATOM 2572 C CA . LEU A 1 359 ? 16.141 -22.766 -8.867 1 95.69 359 LEU A CA 1
ATOM 2573 C C . LEU A 1 359 ? 15.539 -24 -9.516 1 95.69 359 LEU A C 1
ATOM 2575 O O . LEU A 1 359 ? 15.484 -25.062 -8.891 1 95.69 359 LEU A O 1
ATOM 2579 N N . GLY A 1 360 ? 15.023 -23.75 -10.695 1 94.94 360 GLY A N 1
ATOM 2580 C CA . GLY A 1 360 ? 14.531 -24.891 -11.438 1 94.94 360 GLY A CA 1
ATOM 2581 C C . GLY A 1 360 ? 15.594 -25.938 -11.711 1 94.94 360 GLY A C 1
ATOM 2582 O O . GLY A 1 360 ? 15.344 -27.125 -11.57 1 94.94 360 GLY A O 1
ATOM 2583 N N . MET A 1 361 ? 16.781 -25.5 -12.039 1 95.88 361 MET A N 1
ATOM 2584 C CA . MET A 1 361 ? 17.875 -26.438 -12.305 1 95.88 361 MET A CA 1
ATOM 2585 C C . MET A 1 361 ? 18.312 -27.125 -11.023 1 95.88 361 MET A C 1
ATOM 2587 O O . MET A 1 361 ? 18.641 -28.312 -11.047 1 95.88 361 MET A O 1
ATOM 2591 N N . LEU A 1 362 ? 18.391 -26.406 -9.984 1 96.56 362 LEU A N 1
ATOM 2592 C CA . LEU A 1 362 ? 18.719 -27.016 -8.703 1 96.56 362 LEU A CA 1
ATOM 2593 C C . LEU A 1 362 ? 17.688 -28.062 -8.312 1 96.56 362 LEU A C 1
ATOM 2595 O O . LEU A 1 362 ? 18.062 -29.141 -7.824 1 96.56 362 LEU A O 1
ATOM 2599 N N . ALA A 1 363 ? 16.469 -27.688 -8.516 1 94 363 ALA A N 1
ATOM 2600 C CA . ALA A 1 363 ? 15.391 -28.641 -8.25 1 94 363 ALA A CA 1
ATOM 2601 C C . ALA A 1 363 ? 15.523 -29.875 -9.133 1 94 363 ALA A C 1
ATOM 2603 O O . ALA A 1 363 ? 15.273 -31 -8.68 1 94 363 ALA A O 1
ATOM 2604 N N . ALA A 1 364 ? 15.898 -29.672 -10.344 1 93.12 364 ALA A N 1
ATOM 2605 C CA . ALA A 1 364 ? 16.094 -30.781 -11.281 1 93.12 364 ALA A CA 1
ATOM 2606 C C . ALA A 1 364 ? 17.203 -31.703 -10.805 1 93.12 364 ALA A C 1
ATOM 2608 O O . ALA A 1 364 ? 17.078 -32.938 -10.906 1 93.12 364 ALA A O 1
ATOM 2609 N N . VAL A 1 365 ? 18.266 -31.156 -10.305 1 93.38 365 VAL A N 1
ATOM 2610 C CA . VAL A 1 365 ? 19.375 -31.953 -9.789 1 93.38 365 VAL A CA 1
ATOM 2611 C C . VAL A 1 365 ? 18.891 -32.812 -8.633 1 93.38 365 VAL A C 1
ATOM 2613 O O . VAL A 1 365 ? 19.203 -34 -8.578 1 93.38 365 VAL A O 1
ATOM 2616 N N . VAL A 1 366 ? 18.156 -32.25 -7.797 1 91.38 366 VAL A N 1
ATOM 2617 C CA . VAL A 1 366 ? 17.641 -32.969 -6.637 1 91.38 366 VAL A CA 1
ATOM 2618 C C . VAL A 1 366 ? 16.734 -34.094 -7.09 1 91.38 366 VAL A C 1
ATOM 2620 O O . VAL A 1 366 ? 16.859 -35.219 -6.594 1 91.38 366 VAL A O 1
ATOM 2623 N N . ALA A 1 367 ? 15.914 -33.812 -8.016 1 87.69 367 ALA A N 1
ATOM 2624 C CA . ALA A 1 367 ? 14.953 -34.812 -8.5 1 87.69 367 ALA A CA 1
ATOM 2625 C C . ALA A 1 367 ? 15.664 -36 -9.172 1 87.69 367 ALA A C 1
ATOM 2627 O O . ALA A 1 367 ? 15.328 -37.156 -8.93 1 87.69 367 ALA A O 1
ATOM 2628 N N . VAL A 1 368 ? 16.578 -35.75 -10.031 1 84.44 368 VAL A N 1
ATOM 2629 C CA . VAL A 1 368 ? 17.266 -36.75 -10.828 1 84.44 368 VAL A CA 1
ATOM 2630 C C . VAL A 1 368 ? 18.203 -37.562 -9.938 1 84.44 368 VAL A C 1
ATOM 2632 O O . VAL A 1 368 ? 18.312 -38.781 -10.07 1 84.44 368 VAL A O 1
ATOM 2635 N N . TYR A 1 369 ? 18.844 -36.906 -9.047 1 84.56 369 TYR A N 1
ATOM 2636 C CA . TYR A 1 369 ? 19.781 -37.562 -8.156 1 84.56 369 TYR A CA 1
ATOM 2637 C C . TYR A 1 369 ? 19.062 -38.562 -7.258 1 84.56 369 TYR A C 1
ATOM 2639 O O . TYR A 1 369 ? 19.562 -39.656 -7.016 1 84.56 369 TYR A O 1
ATOM 2647 N N . ARG A 1 370 ? 18 -38.281 -6.785 1 77.81 370 ARG A N 1
ATOM 2648 C CA . ARG A 1 370 ? 17.25 -39.125 -5.883 1 77.81 370 ARG A CA 1
ATOM 2649 C C . ARG A 1 370 ? 16.766 -40.375 -6.594 1 77.81 370 ARG A C 1
ATOM 2651 O O . ARG A 1 370 ? 16.766 -41.469 -6.008 1 77.81 370 ARG A O 1
ATOM 2658 N N . VAL A 1 371 ? 16.484 -40.281 -7.82 1 70.81 371 VAL A N 1
ATOM 2659 C CA . VAL A 1 371 ? 15.883 -41.406 -8.547 1 70.81 371 VAL A CA 1
ATOM 2660 C C . VAL A 1 371 ? 16.969 -42.344 -9.078 1 70.81 371 VAL A C 1
ATOM 2662 O O . VAL A 1 371 ? 16.781 -43.531 -9.156 1 70.81 371 VAL A O 1
ATOM 2665 N N . THR A 1 372 ? 18.078 -41.719 -9.531 1 67.31 372 THR A N 1
ATOM 2666 C CA . THR A 1 372 ? 19.125 -42.562 -10.117 1 67.31 372 THR A CA 1
ATOM 2667 C C . THR A 1 372 ? 19.875 -43.344 -9.047 1 67.31 372 THR A C 1
ATOM 2669 O O . THR A 1 372 ? 20.547 -44.312 -9.344 1 67.31 372 THR A O 1
ATOM 2672 N N . ARG A 1 373 ? 19.734 -42.906 -7.871 1 67.25 373 ARG A N 1
ATOM 2673 C CA . ARG A 1 373 ? 20.422 -43.625 -6.809 1 67.25 373 ARG A CA 1
ATOM 2674 C C . ARG A 1 373 ? 19.594 -44.844 -6.355 1 67.25 373 ARG A C 1
ATOM 2676 O O . ARG A 1 373 ? 20.094 -45.688 -5.617 1 67.25 373 ARG A O 1
ATOM 2683 N N . ILE A 1 374 ? 18.391 -44.938 -6.809 1 59.5 374 ILE A N 1
ATOM 2684 C CA . ILE A 1 374 ? 17.578 -46.125 -6.457 1 59.5 374 ILE A CA 1
ATOM 2685 C C . ILE A 1 374 ? 18.062 -47.312 -7.246 1 59.5 374 ILE A C 1
ATOM 2687 O O . ILE A 1 374 ? 18.375 -47.219 -8.438 1 59.5 374 ILE A O 1
ATOM 2691 N N . ASP A 1 375 ? 18.422 -48.5 -6.691 1 54.47 375 ASP A N 1
ATOM 2692 C CA . ASP A 1 375 ? 19.016 -49.719 -7.211 1 54.47 375 ASP A CA 1
ATOM 2693 C C . ASP A 1 375 ? 18.141 -50.312 -8.312 1 54.47 375 ASP A C 1
ATOM 2695 O O . ASP A 1 375 ? 16.953 -50.594 -8.102 1 54.47 375 ASP A O 1
ATOM 2699 N N . PRO A 1 376 ? 18.688 -50.344 -9.562 1 52.47 376 PRO A N 1
ATOM 2700 C CA . PRO A 1 376 ? 18 -50.906 -10.711 1 52.47 376 PRO A CA 1
ATOM 2701 C C . PRO A 1 376 ? 17.391 -52.281 -10.398 1 52.47 376 PRO A C 1
ATOM 2703 O O . PRO A 1 376 ? 16.344 -52.656 -10.961 1 52.47 376 PRO A O 1
ATOM 2706 N N . LEU A 1 377 ? 18.078 -53.062 -9.664 1 50.69 377 LEU A N 1
ATOM 2707 C CA . LEU A 1 377 ? 17.578 -54.438 -9.391 1 50.69 377 LEU A CA 1
ATOM 2708 C C . LEU A 1 377 ? 16.25 -54.375 -8.664 1 50.69 377 LEU A C 1
ATOM 2710 O O . LEU A 1 377 ? 15.398 -55.25 -8.867 1 50.69 377 LEU A O 1
ATOM 2714 N N . VAL A 1 378 ? 16.078 -53.469 -7.941 1 48.84 378 VAL A N 1
ATOM 2715 C CA . VAL A 1 378 ? 14.812 -53.312 -7.23 1 48.84 378 VAL A CA 1
ATOM 2716 C C . VAL A 1 378 ? 13.727 -52.844 -8.195 1 48.84 378 VAL A C 1
ATOM 2718 O O . VAL A 1 378 ? 12.57 -53.25 -8.094 1 48.84 378 VAL A O 1
ATOM 2721 N N . ALA A 1 379 ? 14.094 -52.094 -9.133 1 48.81 379 ALA A N 1
ATOM 2722 C CA . ALA A 1 379 ? 13.188 -51.562 -10.141 1 48.81 379 ALA A CA 1
ATOM 2723 C C . ALA A 1 379 ? 12.758 -52.656 -11.133 1 48.81 379 ALA A C 1
ATOM 2725 O O . ALA A 1 379 ? 11.633 -52.656 -11.625 1 48.81 379 ALA A O 1
ATOM 2726 N N . LEU A 1 380 ? 13.695 -53.562 -11.469 1 48.41 380 LEU A N 1
ATOM 2727 C CA . LEU A 1 380 ? 13.414 -54.656 -12.375 1 48.41 380 LEU A CA 1
ATOM 2728 C C . LEU A 1 380 ? 12.75 -55.812 -11.625 1 48.41 380 LEU A C 1
ATOM 2730 O O . LEU A 1 380 ? 12.031 -56.625 -12.227 1 48.41 380 LEU A O 1
ATOM 2734 N N . GLY A 1 381 ? 13.219 -56.031 -10.383 1 46.28 381 GLY A N 1
ATOM 2735 C CA . GLY A 1 381 ? 12.727 -57.219 -9.688 1 46.28 381 GLY A CA 1
ATOM 2736 C C . GLY A 1 381 ? 11.273 -57.094 -9.273 1 46.28 381 GLY A C 1
ATOM 2737 O O . GLY A 1 381 ? 10.695 -58.062 -8.742 1 46.28 381 GLY A O 1
ATOM 2738 N N . GLY A 1 382 ? 10.766 -55.938 -9.094 1 39.59 382 GLY A N 1
ATOM 2739 C CA . GLY A 1 382 ? 9.375 -56.062 -8.711 1 39.59 382 GLY A CA 1
ATOM 2740 C C . GLY A 1 382 ? 8.484 -56.562 -9.828 1 39.59 382 GLY A C 1
ATOM 2741 O O . GLY A 1 382 ? 7.254 -56.469 -9.734 1 39.59 382 GLY A O 1
ATOM 2742 N N . ASN A 1 383 ? 8.898 -56.719 -11.078 1 35.91 383 ASN A N 1
ATOM 2743 C CA . ASN A 1 383 ? 8.023 -57.531 -11.922 1 35.91 383 ASN A CA 1
ATOM 2744 C C . ASN A 1 383 ? 8.125 -59 -11.555 1 35.91 383 ASN A C 1
ATOM 2746 O O . ASN A 1 383 ? 9.211 -59.5 -11.258 1 35.91 383 ASN A O 1
ATOM 2750 N N . MET B 1 1 ? -2.852 -58.844 -12.727 1 39.66 1 MET B N 1
ATOM 2751 C CA . MET B 1 1 ? -2.914 -58.062 -11.5 1 39.66 1 MET B CA 1
ATOM 2752 C C . MET B 1 1 ? -1.841 -56.969 -11.5 1 39.66 1 MET B C 1
ATOM 2754 O O . MET B 1 1 ? -2.117 -55.812 -11.148 1 39.66 1 MET B O 1
ATOM 2758 N N . PHE B 1 2 ? -0.639 -57.344 -11.875 1 42.97 2 PHE B N 1
ATOM 2759 C C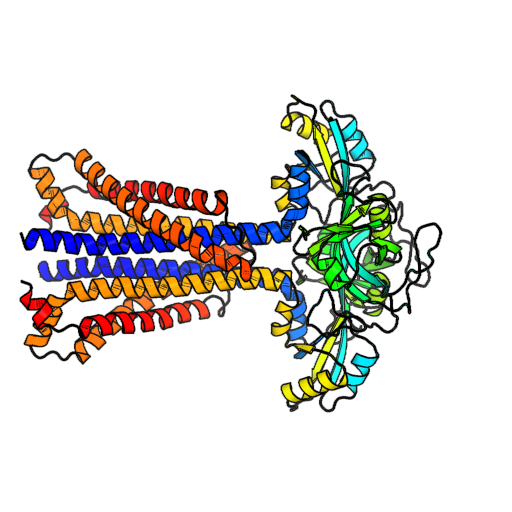A . PHE B 1 2 ? 0.499 -56.438 -11.898 1 42.97 2 PHE B CA 1
ATOM 2760 C C . PHE B 1 2 ? 0.305 -55.375 -12.961 1 42.97 2 PHE B C 1
ATOM 2762 O O . PHE B 1 2 ? 0.672 -54.188 -12.75 1 42.97 2 PHE B O 1
ATOM 2769 N N . LEU B 1 3 ? -0.302 -55.75 -13.977 1 45.41 3 LEU B N 1
ATOM 2770 C CA . LEU B 1 3 ? -0.543 -54.75 -15.031 1 45.41 3 LEU B CA 1
ATOM 2771 C C . LEU B 1 3 ? -1.562 -53.719 -14.578 1 45.41 3 LEU B C 1
ATOM 2773 O O . LEU B 1 3 ? -1.429 -52.531 -14.891 1 45.41 3 LEU B O 1
ATOM 2777 N N . ALA B 1 4 ? -2.562 -54.25 -13.969 1 45.75 4 ALA B N 1
ATOM 2778 C CA . ALA B 1 4 ? -3.619 -53.375 -13.461 1 45.75 4 ALA B CA 1
ATOM 2779 C C . ALA B 1 4 ? -3.072 -52.375 -12.43 1 45.75 4 ALA B C 1
ATOM 2781 O O . ALA B 1 4 ? -3.465 -51.219 -12.406 1 45.75 4 ALA B O 1
ATOM 2782 N N . LEU B 1 5 ? -2.221 -52.844 -11.594 1 44.5 5 LEU B N 1
ATOM 2783 C CA . LEU B 1 5 ? -1.649 -51.969 -10.57 1 44.5 5 LEU B CA 1
ATOM 2784 C C . LEU B 1 5 ? -0.702 -50.969 -11.188 1 44.5 5 LEU B C 1
ATOM 2786 O O . LEU B 1 5 ? -0.645 -49.812 -10.742 1 44.5 5 LEU B O 1
ATOM 2790 N N . ARG B 1 6 ? 0.045 -51.406 -12.141 1 46.97 6 ARG B N 1
ATOM 2791 C CA . ARG B 1 6 ? 0.946 -50.531 -12.867 1 46.97 6 ARG B CA 1
ATOM 2792 C C . ARG B 1 6 ? 0.17 -49.406 -13.57 1 46.97 6 ARG B C 1
ATOM 2794 O O . ARG B 1 6 ? 0.585 -48.25 -13.555 1 46.97 6 ARG B O 1
ATOM 2801 N N . ASP B 1 7 ? -0.836 -49.812 -14.164 1 47.97 7 ASP B N 1
ATOM 2802 C CA . ASP B 1 7 ? -1.71 -48.812 -14.797 1 47.97 7 ASP B CA 1
ATOM 2803 C C . ASP B 1 7 ? -2.305 -47.875 -13.773 1 47.97 7 ASP B C 1
ATOM 2805 O O . ASP B 1 7 ? -2.473 -46.688 -14.047 1 47.97 7 ASP B O 1
ATOM 2809 N N . LEU B 1 8 ? -2.531 -48.438 -12.641 1 46.25 8 LEU B N 1
ATOM 2810 C CA . LEU B 1 8 ? -3.086 -47.625 -11.578 1 46.25 8 LEU B CA 1
ATOM 2811 C C . LEU B 1 8 ? -2.043 -46.625 -11.055 1 46.25 8 LEU B C 1
ATOM 2813 O O . LEU B 1 8 ? -2.373 -45.5 -10.711 1 46.25 8 LEU B O 1
ATOM 2817 N N . ARG B 1 9 ? -0.845 -47.219 -11.023 1 52.38 9 ARG B N 1
ATOM 2818 C CA . ARG B 1 9 ? 0.234 -46.344 -10.539 1 52.38 9 ARG B CA 1
ATOM 2819 C C . ARG B 1 9 ? 0.564 -45.25 -11.547 1 52.38 9 ARG B C 1
ATOM 2821 O O . ARG B 1 9 ? 0.88 -44.125 -11.156 1 52.38 9 ARG B O 1
ATOM 2828 N N . PHE B 1 10 ? 0.651 -45.625 -12.797 1 50.53 10 PHE B N 1
ATOM 2829 C CA . PHE B 1 10 ? 0.88 -44.625 -13.844 1 50.53 10 PHE B CA 1
ATOM 2830 C C . PHE B 1 10 ? -0.224 -43.594 -13.852 1 50.53 10 PHE B C 1
ATOM 2832 O O . PHE B 1 10 ? 0.048 -42.406 -14 1 50.53 10 PHE B O 1
ATOM 2839 N N . ALA B 1 11 ? -1.394 -44.125 -13.773 1 53.81 11 ALA B N 1
ATOM 2840 C CA . ALA B 1 11 ? -2.541 -43.25 -13.656 1 53.81 11 ALA B CA 1
ATOM 2841 C C . ALA B 1 11 ? -2.451 -42.406 -12.383 1 53.81 11 ALA B C 1
ATOM 2843 O O . ALA B 1 11 ? -2.791 -41.219 -12.391 1 53.81 11 ALA B O 1
ATOM 2844 N N . THR B 1 12 ? -1.745 -42.969 -11.469 1 61.16 12 THR B N 1
ATOM 2845 C CA . THR B 1 12 ? -1.602 -42.312 -10.18 1 61.16 12 THR B CA 1
ATOM 2846 C C . THR B 1 12 ? -0.576 -41.188 -10.266 1 61.16 12 THR B C 1
ATOM 2848 O O . THR B 1 12 ? -0.754 -40.125 -9.656 1 61.16 12 THR B O 1
ATOM 2851 N N . GLY B 1 13 ? 0.424 -41.438 -11.062 1 65.56 13 GLY B N 1
ATOM 2852 C CA . GLY B 1 13 ? 1.449 -40.406 -11.172 1 65.56 13 GLY B CA 1
ATOM 2853 C C . GLY B 1 13 ? 0.947 -39.125 -11.805 1 65.56 13 GLY B C 1
ATOM 2854 O O . GLY B 1 13 ? 1.207 -38.031 -11.305 1 65.56 13 GLY B O 1
ATOM 2855 N N . ARG B 1 14 ? 0.179 -39.344 -12.781 1 65.69 14 ARG B N 1
ATOM 2856 C CA . ARG B 1 14 ? -0.325 -38.188 -13.5 1 65.69 14 ARG B CA 1
ATOM 2857 C C . ARG B 1 14 ? -1.344 -37.406 -12.664 1 65.69 14 ARG B C 1
ATOM 2859 O O . ARG B 1 14 ? -1.333 -36.188 -12.633 1 65.69 14 ARG B O 1
ATOM 2866 N N . PHE B 1 15 ? -2.197 -38.156 -12.062 1 75.44 15 PHE B N 1
ATOM 2867 C CA . PHE B 1 15 ? -3.188 -37.531 -11.195 1 75.44 15 PHE B CA 1
ATOM 2868 C C . PHE B 1 15 ? -2.512 -36.844 -10.016 1 75.44 15 PHE B C 1
ATOM 2870 O O . PHE B 1 15 ? -2.963 -35.781 -9.578 1 75.44 15 PHE B O 1
ATOM 2877 N N . ALA B 1 16 ? -1.407 -37.406 -9.727 1 79 16 ALA B N 1
ATOM 2878 C CA . ALA B 1 16 ? -0.658 -36.781 -8.633 1 79 16 ALA B CA 1
ATOM 2879 C C . ALA B 1 16 ? -0.027 -35.469 -9.078 1 79 16 ALA B C 1
ATOM 2881 O O . ALA B 1 16 ? -0.005 -34.5 -8.32 1 79 16 ALA B O 1
ATOM 2882 N N . LEU B 1 17 ? 0.373 -35.438 -10.328 1 76.38 17 LEU B N 1
ATOM 2883 C CA . LEU B 1 17 ? 0.999 -34.25 -10.836 1 76.38 17 LEU B CA 1
ATOM 2884 C C . LEU B 1 17 ? -0.027 -33.125 -10.977 1 76.38 17 LEU B C 1
ATOM 2886 O O . LEU B 1 17 ? 0.199 -32 -10.5 1 76.38 17 LEU B O 1
ATOM 2890 N N . MET B 1 18 ? -1.131 -33.406 -11.617 1 81.88 18 MET B N 1
ATOM 2891 C CA . MET B 1 18 ? -2.184 -32.406 -11.758 1 81.88 18 MET B CA 1
ATOM 2892 C C . MET B 1 18 ? -2.701 -31.969 -10.398 1 81.88 18 MET B C 1
ATOM 2894 O O . MET B 1 18 ? -2.883 -30.766 -10.156 1 81.88 18 MET B O 1
ATOM 2898 N N . GLY B 1 19 ? -2.883 -32.938 -9.562 1 86.56 19 GLY B N 1
ATOM 2899 C CA . GLY B 1 19 ? -3.352 -32.625 -8.227 1 86.56 19 GLY B CA 1
ATOM 2900 C C . GLY B 1 19 ? -2.398 -31.719 -7.457 1 86.56 19 GLY B C 1
ATOM 2901 O O . GLY B 1 19 ? -2.83 -30.797 -6.762 1 86.56 19 GLY B O 1
ATOM 2902 N N . SER B 1 20 ? -1.11 -31.953 -7.613 1 86.44 20 SER B N 1
ATOM 2903 C CA . SER B 1 20 ? -0.108 -31.141 -6.93 1 86.44 20 SER B CA 1
ATOM 2904 C C . SER B 1 20 ? -0.104 -29.703 -7.453 1 86.44 20 SER B C 1
ATOM 2906 O O . SER B 1 20 ? 0.016 -28.766 -6.676 1 86.44 20 SER B O 1
ATOM 2908 N N . VAL B 1 21 ? -0.215 -29.609 -8.781 1 83.62 21 VAL B N 1
ATOM 2909 C CA . VAL B 1 21 ? -0.217 -28.266 -9.383 1 83.62 21 VAL B CA 1
ATOM 2910 C C . VAL B 1 21 ? -1.452 -27.5 -8.922 1 83.62 21 VAL B C 1
ATOM 2912 O O . VAL B 1 21 ? -1.36 -26.328 -8.57 1 83.62 21 VAL B O 1
ATOM 2915 N N . VAL B 1 22 ? -2.516 -28.172 -8.906 1 89.31 22 VAL B N 1
ATOM 2916 C CA . VAL B 1 22 ? -3.756 -27.547 -8.461 1 89.31 22 VAL B CA 1
ATOM 2917 C C . VAL B 1 22 ? -3.639 -27.156 -6.988 1 89.31 22 VAL B C 1
ATOM 2919 O O . VAL B 1 22 ? -4.09 -26.078 -6.59 1 89.31 22 VAL B O 1
ATOM 2922 N N . ALA B 1 23 ? -3.041 -28 -6.219 1 92.69 23 ALA B N 1
ATOM 2923 C CA . ALA B 1 23 ? -2.842 -27.719 -4.805 1 92.69 23 ALA B CA 1
ATOM 2924 C C . ALA B 1 23 ? -1.98 -26.469 -4.617 1 92.69 23 ALA B C 1
ATOM 2926 O O . ALA B 1 23 ? -2.283 -25.609 -3.779 1 92.69 23 ALA B O 1
ATOM 2927 N N . LEU B 1 24 ? -0.969 -26.391 -5.383 1 87.75 24 LEU B N 1
ATOM 2928 C CA . LEU B 1 24 ? -0.042 -25.266 -5.254 1 87.75 24 LEU B CA 1
ATOM 2929 C C . LEU B 1 24 ? -0.696 -23.969 -5.703 1 87.75 24 LEU B C 1
ATOM 2931 O O . LEU B 1 24 ? -0.492 -22.922 -5.086 1 87.75 24 LEU B O 1
ATOM 2935 N N . ILE B 1 25 ? -1.468 -24 -6.777 1 88.19 25 ILE B N 1
ATOM 2936 C CA . ILE B 1 25 ? -2.191 -22.828 -7.238 1 88.19 25 ILE B CA 1
ATOM 2937 C C . ILE B 1 25 ? -3.195 -22.391 -6.176 1 88.19 25 ILE B C 1
ATOM 2939 O O . ILE B 1 25 ? -3.303 -21.203 -5.867 1 88.19 25 ILE B O 1
ATOM 2943 N N . SER B 1 26 ? -3.877 -23.375 -5.656 1 93.69 26 SER B N 1
ATOM 2944 C CA . SER B 1 26 ? -4.832 -23.078 -4.594 1 93.69 26 SER B CA 1
ATOM 2945 C C . SER B 1 26 ? -4.137 -22.453 -3.383 1 93.69 26 SER B C 1
ATOM 2947 O O . SER B 1 26 ? -4.645 -21.5 -2.791 1 93.69 26 SER B O 1
ATOM 2949 N N . LEU B 1 27 ? -3.02 -23.031 -3.018 1 93.38 27 LEU B N 1
ATOM 2950 C CA . LEU B 1 27 ? -2.23 -22.484 -1.917 1 93.38 27 LEU B CA 1
ATOM 2951 C C . LEU B 1 27 ? -1.88 -21.031 -2.168 1 93.38 27 LEU B C 1
ATOM 2953 O O . LEU B 1 27 ? -2.086 -20.172 -1.3 1 93.38 27 LEU B O 1
ATOM 2957 N N . LEU B 1 28 ? -1.42 -20.734 -3.344 1 91.44 28 LEU B N 1
ATOM 2958 C CA . LEU B 1 28 ? -0.992 -19.391 -3.68 1 91.44 28 LEU B CA 1
ATOM 2959 C C . LEU B 1 28 ? -2.178 -18.422 -3.68 1 91.44 28 LEU B C 1
ATOM 2961 O O . LEU B 1 28 ? -2.059 -17.281 -3.223 1 91.44 28 LEU B O 1
ATOM 2965 N N . LEU B 1 29 ? -3.252 -18.859 -4.246 1 94.25 29 LEU B N 1
ATOM 2966 C CA . LEU B 1 29 ? -4.43 -18 -4.332 1 94.25 29 LEU B CA 1
ATOM 2967 C C . LEU B 1 29 ? -4.973 -17.688 -2.941 1 94.25 29 LEU B C 1
ATOM 2969 O O . LEU B 1 29 ? -5.383 -16.547 -2.67 1 94.25 29 LEU B O 1
ATOM 2973 N N . VAL B 1 30 ? -4.988 -18.656 -2.094 1 94.94 30 VAL B N 1
ATOM 2974 C CA . VAL B 1 30 ? -5.457 -18.438 -0.732 1 94.94 30 VAL B CA 1
ATOM 2975 C C . VAL B 1 30 ? -4.488 -17.516 0.006 1 94.94 30 VAL B C 1
ATOM 2977 O O . VAL B 1 30 ? -4.91 -16.594 0.716 1 94.94 30 VAL B O 1
ATOM 2980 N N . MET B 1 31 ? -3.213 -17.766 -0.139 1 93.44 31 MET B N 1
ATOM 2981 C CA . MET B 1 31 ? -2.209 -16.906 0.481 1 93.44 31 MET B CA 1
ATOM 2982 C C . MET B 1 31 ? -2.336 -15.469 -0.022 1 93.44 31 MET B C 1
ATOM 2984 O O . MET B 1 31 ? -2.281 -14.523 0.766 1 93.44 31 MET B O 1
ATOM 2988 N N . LEU B 1 32 ? -2.482 -15.359 -1.338 1 93.81 32 LEU B N 1
ATOM 2989 C CA . LEU B 1 32 ? -2.621 -14.039 -1.937 1 93.81 32 LEU B CA 1
ATOM 2990 C C . LEU B 1 32 ? -3.9 -13.359 -1.459 1 93.81 32 LEU B C 1
ATOM 2992 O O . LEU B 1 32 ? -3.912 -12.148 -1.215 1 93.81 32 LEU B O 1
ATOM 2996 N N . SER B 1 33 ? -4.914 -14.078 -1.3 1 95.75 33 SER B N 1
ATOM 2997 C CA . SER B 1 33 ? -6.176 -13.531 -0.806 1 95.75 33 SER B CA 1
ATOM 2998 C C . SER B 1 33 ? -6.039 -13.031 0.628 1 95.75 33 SER B C 1
ATOM 3000 O O . SER B 1 33 ? -6.555 -11.969 0.973 1 95.75 33 SER B O 1
ATOM 3002 N N . GLY B 1 34 ? -5.391 -13.812 1.458 1 96 34 GLY B N 1
ATOM 3003 C CA . GLY B 1 34 ? -5.137 -13.383 2.826 1 96 34 GLY B CA 1
ATOM 3004 C C . GLY B 1 34 ? -4.297 -12.125 2.914 1 96 34 GLY B C 1
ATOM 3005 O O . GLY B 1 34 ? -4.57 -11.25 3.738 1 96 34 GLY B O 1
ATOM 3006 N N . LEU B 1 35 ? -3.299 -12.039 2.154 1 94.06 35 LEU B N 1
ATOM 3007 C CA . LEU B 1 35 ? -2.443 -10.852 2.133 1 94.06 35 LEU B CA 1
ATOM 3008 C C . LEU B 1 35 ? -3.205 -9.641 1.608 1 94.06 35 LEU B C 1
ATOM 3010 O O . LEU B 1 35 ? -3.01 -8.523 2.094 1 94.06 35 LEU B O 1
ATOM 3014 N N . THR B 1 36 ? -4.031 -9.836 0.566 1 95.12 36 THR B N 1
ATOM 3015 C CA . THR B 1 36 ? -4.852 -8.758 0.031 1 95.12 36 THR B CA 1
ATOM 3016 C C . THR B 1 36 ? -5.762 -8.188 1.114 1 95.12 36 THR B C 1
ATOM 3018 O O . THR B 1 36 ? -5.875 -6.965 1.254 1 95.12 36 THR B O 1
ATOM 3021 N N . ALA B 1 37 ? -6.344 -9.062 1.854 1 95.62 37 ALA B N 1
ATOM 3022 C CA . ALA B 1 37 ? -7.219 -8.633 2.941 1 95.62 37 ALA B CA 1
ATOM 3023 C C . ALA B 1 37 ? -6.422 -7.93 4.039 1 95.62 37 ALA B C 1
ATOM 3025 O O . ALA B 1 37 ? -6.867 -6.922 4.59 1 95.62 37 ALA B O 1
ATOM 3026 N N . GLY B 1 38 ? -5.344 -8.477 4.391 1 95.5 38 GLY B N 1
ATOM 3027 C CA . GLY B 1 38 ? -4.496 -7.875 5.406 1 95.5 38 GLY B CA 1
ATOM 3028 C C . GLY B 1 38 ? -4.012 -6.484 5.031 1 95.5 38 GLY B C 1
ATOM 3029 O O . GLY B 1 38 ? -4.125 -5.547 5.824 1 95.5 38 GLY B O 1
ATOM 3030 N N . LEU B 1 39 ? -3.465 -6.352 3.852 1 94.88 39 LEU B N 1
ATOM 3031 C CA . LEU B 1 39 ? -3.018 -5.051 3.361 1 94.88 39 LEU B CA 1
ATOM 3032 C C . LEU B 1 39 ? -4.195 -4.098 3.203 1 94.88 39 LEU B C 1
ATOM 3034 O O . LEU B 1 39 ? -4.066 -2.896 3.457 1 94.88 39 LEU B O 1
ATOM 3038 N N . GLY B 1 40 ? -5.301 -4.641 2.764 1 96.19 40 GLY B N 1
ATOM 3039 C CA . GLY B 1 40 ? -6.508 -3.832 2.721 1 96.19 40 GLY B CA 1
ATOM 3040 C C . GLY B 1 40 ? -6.891 -3.256 4.074 1 96.19 40 GLY B C 1
ATOM 3041 O O . GLY B 1 40 ? -7.273 -2.088 4.172 1 96.19 40 GLY B O 1
ATOM 3042 N N . GLY B 1 41 ? -6.75 -4.051 5.078 1 95.12 41 GLY B N 1
ATOM 3043 C CA . GLY B 1 41 ? -7.047 -3.607 6.43 1 95.12 41 GLY B CA 1
ATOM 3044 C C . GLY B 1 41 ? -6.16 -2.469 6.895 1 95.12 41 GLY B C 1
ATOM 3045 O O . GLY B 1 41 ? -6.594 -1.609 7.664 1 95.12 41 GLY B O 1
ATOM 3046 N N . GLN B 1 42 ? -4.945 -2.439 6.422 1 94.38 42 GLN B N 1
ATOM 3047 C CA . GLN B 1 42 ? -4.023 -1.362 6.773 1 94.38 42 GLN B CA 1
ATOM 3048 C C . GLN B 1 42 ? -4.418 -0.056 6.09 1 94.38 42 GLN B C 1
ATOM 3050 O O . GLN B 1 42 ? -3.889 1.007 6.422 1 94.38 42 GLN B O 1
ATOM 3055 N N . ASN B 1 43 ? -5.348 -0.165 5.207 1 96.12 43 ASN B N 1
ATOM 3056 C CA . ASN B 1 43 ? -5.855 1.015 4.516 1 96.12 43 ASN B CA 1
ATOM 3057 C C . ASN B 1 43 ? -7.223 1.429 5.051 1 96.12 43 ASN B C 1
ATOM 3059 O O . ASN B 1 43 ? -7.488 2.617 5.238 1 96.12 43 ASN B O 1
ATOM 3063 N N . THR B 1 44 ? -8.055 0.426 5.379 1 96.25 44 THR B N 1
ATOM 3064 C CA . THR B 1 44 ? -9.469 0.754 5.457 1 96.25 44 THR B CA 1
ATOM 3065 C C . THR B 1 44 ? -10.039 0.377 6.82 1 96.25 44 THR B C 1
ATOM 3067 O O . THR B 1 44 ? -11.234 0.551 7.07 1 96.25 44 THR B O 1
ATOM 3070 N N . ALA B 1 45 ? -9.266 -0.122 7.715 1 94.31 45 ALA B N 1
ATOM 3071 C CA . ALA B 1 45 ? -9.789 -0.652 8.969 1 94.31 45 ALA B CA 1
ATOM 3072 C C . ALA B 1 45 ? -10.602 0.406 9.711 1 94.31 45 ALA B C 1
ATOM 3074 O O . ALA B 1 45 ? -11.664 0.108 10.266 1 94.31 45 ALA B O 1
ATOM 3075 N N . ALA B 1 46 ? -10.125 1.62 9.75 1 93.25 46 ALA B N 1
ATOM 3076 C CA . ALA B 1 46 ? -10.836 2.701 10.43 1 93.25 46 ALA B CA 1
ATOM 3077 C C . ALA B 1 46 ? -12.188 2.973 9.773 1 93.25 46 ALA B C 1
ATOM 3079 O O . ALA B 1 46 ? -13.164 3.285 10.453 1 93.25 46 ALA B O 1
ATOM 3080 N N . ILE B 1 47 ? -12.266 2.916 8.477 1 93.56 47 ILE B N 1
ATOM 3081 C CA . ILE B 1 47 ? -13.5 3.119 7.727 1 93.56 47 ILE B CA 1
ATOM 3082 C C . ILE B 1 47 ? -14.453 1.957 7.984 1 93.56 47 ILE B C 1
ATOM 3084 O O . ILE B 1 47 ? -15.672 2.156 8.086 1 93.56 47 ILE B O 1
ATOM 3088 N N . ASP B 1 48 ? -13.875 0.729 8.078 1 92.69 48 ASP B N 1
ATOM 3089 C CA . ASP B 1 48 ? -14.68 -0.446 8.398 1 92.69 48 ASP B CA 1
ATOM 3090 C C . ASP B 1 48 ? -15.398 -0.273 9.734 1 92.69 48 ASP B C 1
ATOM 3092 O O . ASP B 1 48 ? -16.547 -0.708 9.898 1 92.69 48 ASP B O 1
ATOM 3096 N N . ARG B 1 49 ? -14.742 0.278 10.594 1 88.56 49 ARG B N 1
ATOM 3097 C CA . ARG B 1 49 ? -15.328 0.517 11.914 1 88.56 49 ARG B CA 1
ATOM 3098 C C . ARG B 1 49 ? -16.578 1.379 11.805 1 88.56 49 ARG B C 1
ATOM 3100 O O . ARG B 1 49 ? -17.547 1.154 12.523 1 88.56 49 ARG B O 1
ATOM 3107 N N . LEU B 1 50 ? -16.547 2.32 10.914 1 88 50 LEU B N 1
ATOM 3108 C CA . LEU B 1 50 ? -17.719 3.168 10.695 1 88 50 LEU B CA 1
ATOM 3109 C C . LEU B 1 50 ? -18.891 2.35 10.172 1 88 50 LEU B C 1
ATOM 3111 O O . LEU B 1 50 ? -20.047 2.594 10.547 1 88 50 LEU B O 1
ATOM 3115 N N . GLY B 1 51 ? -18.609 1.429 9.375 1 87.75 51 GLY B N 1
ATOM 3116 C CA . GLY B 1 51 ? -19.641 0.527 8.883 1 87.75 51 GLY B CA 1
ATOM 3117 C C . GLY B 1 51 ? -20.266 -0.313 9.977 1 87.75 51 GLY B C 1
ATOM 3118 O O . GLY B 1 51 ? -21.469 -0.565 9.961 1 87.75 51 GLY B O 1
ATOM 3119 N N . GLU B 1 52 ? -19.469 -0.681 10.852 1 86.5 52 GLU B N 1
ATOM 3120 C CA . GLU B 1 52 ? -19.953 -1.471 11.977 1 86.5 52 GLU B CA 1
ATOM 3121 C C . GLU B 1 52 ? -20.875 -0.652 12.867 1 86.5 52 GLU B C 1
ATOM 3123 O O . GLU B 1 52 ? -21.703 -1.212 13.594 1 86.5 52 GLU B O 1
ATOM 3128 N N . GLN B 1 53 ? -20.688 0.605 12.75 1 85.25 53 GLN B N 1
ATOM 3129 C CA . GLN B 1 53 ? -21.562 1.511 13.5 1 85.25 53 GLN B CA 1
ATOM 3130 C C . GLN B 1 53 ? -22.781 1.896 12.68 1 85.25 53 GLN B C 1
ATOM 3132 O O . GLN B 1 53 ? -23.391 2.943 12.922 1 85.25 53 GLN B O 1
ATOM 3137 N N . ARG B 1 54 ? -23.203 1.168 11.656 1 90.06 54 ARG B N 1
ATOM 3138 C CA . ARG B 1 54 ? -24.422 1.202 10.867 1 90.06 54 ARG B CA 1
ATOM 3139 C C . ARG B 1 54 ? -24.438 2.395 9.914 1 90.06 54 ARG B C 1
ATOM 3141 O O . ARG B 1 54 ? -25.5 2.859 9.508 1 90.06 54 ARG B O 1
ATOM 3148 N N . VAL B 1 55 ? -23.219 2.955 9.703 1 93.69 55 VAL B N 1
ATOM 3149 C CA . VAL B 1 55 ? -23.125 3.891 8.586 1 93.69 55 VAL B CA 1
ATOM 3150 C C . VAL B 1 55 ? -23.375 3.156 7.27 1 93.69 55 VAL B C 1
ATOM 3152 O O . VAL B 1 55 ? -22.797 2.09 7.031 1 93.69 55 VAL B O 1
ATOM 3155 N N . GLN B 1 56 ? -24.203 3.729 6.492 1 95.81 56 GLN B N 1
ATOM 3156 C CA . GLN B 1 56 ? -24.578 3.002 5.285 1 95.81 56 GLN B CA 1
ATOM 3157 C C . GLN B 1 56 ? -23.938 3.625 4.047 1 95.81 56 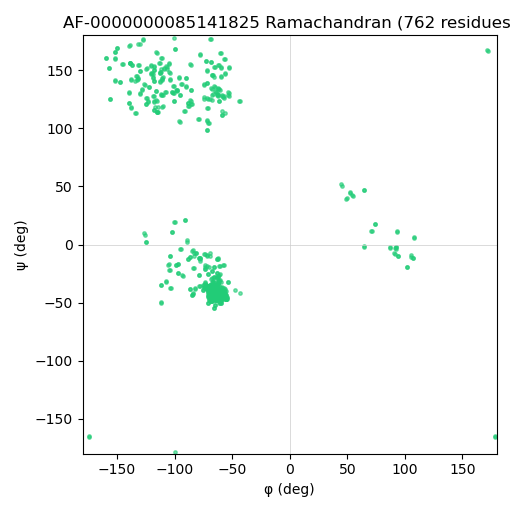GLN B C 1
ATOM 3159 O O . GLN B 1 56 ? -23.688 2.932 3.061 1 95.81 56 GLN B O 1
ATOM 3164 N N . ARG B 1 57 ? -23.766 4.957 4.113 1 97.88 57 ARG B N 1
ATOM 3165 C CA . ARG B 1 57 ? -23.125 5.637 2.99 1 97.88 57 ARG B CA 1
ATOM 3166 C C . ARG B 1 57 ? -22.125 6.676 3.477 1 97.88 57 ARG B C 1
ATOM 3168 O O . ARG B 1 57 ? -22.328 7.305 4.516 1 97.88 57 ARG B O 1
ATOM 3175 N N . LEU B 1 58 ? -21.062 6.758 2.779 1 97.44 58 LEU B N 1
ATOM 3176 C CA . LEU B 1 58 ? -20.156 7.891 2.863 1 97.44 58 LEU B CA 1
ATOM 3177 C C . LEU B 1 58 ? -20.375 8.852 1.695 1 97.44 58 LEU B C 1
ATOM 3179 O O . LEU B 1 58 ? -20.406 8.422 0.539 1 97.44 58 LEU B O 1
ATOM 3183 N N . VAL B 1 59 ? -20.5 10.086 2.051 1 97.38 59 VAL B N 1
ATOM 3184 C CA . VAL B 1 59 ? -20.844 11.078 1.044 1 97.38 59 VAL B CA 1
ATOM 3185 C C . VAL B 1 59 ? -19.656 12.023 0.823 1 97.38 59 VAL B C 1
ATOM 3187 O O . VAL B 1 59 ? -19.125 12.586 1.778 1 97.38 59 VAL B O 1
ATOM 3190 N N . PHE B 1 60 ? -19.297 12.188 -0.445 1 95.31 60 PHE B N 1
ATOM 3191 C CA . PHE B 1 60 ? -18.172 13.023 -0.818 1 95.31 60 PHE B CA 1
ATOM 3192 C C . PHE B 1 60 ? -18.625 14.219 -1.648 1 95.31 60 PHE B C 1
ATOM 3194 O O . PHE B 1 60 ? -19.453 14.07 -2.557 1 95.31 60 PHE B O 1
ATOM 3201 N N . GLY B 1 61 ? -18.125 15.305 -1.228 1 90.5 61 GLY B N 1
ATOM 3202 C CA . GLY B 1 61 ? -18.344 16.5 -2.031 1 90.5 61 GLY B CA 1
ATOM 3203 C C . GLY B 1 61 ? -17.156 16.844 -2.908 1 90.5 61 GLY B C 1
ATOM 3204 O O . GLY B 1 61 ? -16.297 16 -3.164 1 90.5 61 GLY B O 1
ATOM 3205 N N . GLY B 1 62 ? -17.188 17.828 -3.615 1 78.31 62 GLY B N 1
ATOM 3206 C CA . GLY B 1 62 ? -16.062 18.375 -4.363 1 78.31 62 GLY B CA 1
ATOM 3207 C C . GLY B 1 62 ? -15.586 19.719 -3.83 1 78.31 62 GLY B C 1
ATOM 3208 O O . GLY B 1 62 ? -16.281 20.359 -3.029 1 78.31 62 GLY B O 1
ATOM 3209 N N . ALA B 1 63 ? -14.242 19.938 -4.055 1 66.38 63 ALA B N 1
ATOM 3210 C CA . ALA B 1 63 ? -13.805 21.297 -3.787 1 66.38 63 ALA B CA 1
ATOM 3211 C C . ALA B 1 63 ? -14.68 22.312 -4.531 1 66.38 63 ALA B C 1
ATOM 3213 O O . ALA B 1 63 ? -15.398 21.938 -5.465 1 66.38 63 ALA B O 1
ATOM 3214 N N . ALA B 1 64 ? -14.789 23.5 -3.996 1 61.72 64 ALA B N 1
ATOM 3215 C CA . ALA B 1 64 ? -15.664 24.516 -4.578 1 61.72 64 ALA B CA 1
ATOM 3216 C C . ALA B 1 64 ? -15.508 24.562 -6.098 1 61.72 64 ALA B C 1
ATOM 3218 O O . ALA B 1 64 ? -14.383 24.625 -6.605 1 61.72 64 ALA B O 1
ATOM 3219 N N . GLY B 1 65 ? -16.609 24.391 -6.711 1 62.72 65 GLY B N 1
ATOM 3220 C CA . GLY B 1 65 ? -16.703 24.531 -8.156 1 62.72 65 GLY B CA 1
ATOM 3221 C C . GLY B 1 65 ? -16.375 23.266 -8.906 1 62.72 65 GLY B C 1
ATOM 3222 O O . GLY B 1 65 ? -16.406 23.25 -10.141 1 62.72 65 GLY B O 1
ATOM 3223 N N . GLN B 1 66 ? -16.016 22.266 -8.195 1 73.31 66 GLN B N 1
ATOM 3224 C CA . GLN B 1 66 ? -15.625 21.047 -8.898 1 73.31 66 GLN B CA 1
ATOM 3225 C C . GLN B 1 66 ? -16.719 19.984 -8.789 1 73.31 66 GLN B C 1
ATOM 3227 O O . GLN B 1 66 ? -17.562 20.047 -7.887 1 73.31 66 GLN B O 1
ATOM 3232 N N . GLU B 1 67 ? -16.656 19.125 -9.781 1 78.75 67 GLU B N 1
ATOM 3233 C CA . GLU B 1 67 ? -17.547 17.969 -9.742 1 78.75 67 GLU B CA 1
ATOM 3234 C C . GLU B 1 67 ? -17.219 17.062 -8.57 1 78.75 67 GLU B C 1
ATOM 3236 O O . GLU B 1 67 ? -16.047 16.828 -8.258 1 78.75 67 GLU B O 1
ATOM 3241 N N . PRO B 1 68 ? -18.312 16.672 -7.941 1 85.38 68 PRO B N 1
ATOM 3242 C CA . PRO B 1 68 ? -18.078 15.773 -6.809 1 85.38 68 PRO B CA 1
ATOM 3243 C C . PRO B 1 68 ? -17.422 14.461 -7.23 1 85.38 68 PRO B C 1
ATOM 3245 O O . PRO B 1 68 ? -17.766 13.891 -8.266 1 85.38 68 PRO B O 1
ATOM 3248 N N . THR B 1 69 ? -16.438 14.102 -6.613 1 84.81 69 THR B N 1
ATOM 3249 C CA . THR B 1 69 ? -15.727 12.844 -6.809 1 84.81 69 THR B CA 1
ATOM 3250 C C . THR B 1 69 ? -15.422 12.18 -5.473 1 84.81 69 THR B C 1
ATOM 3252 O O . THR B 1 69 ? -15.117 12.859 -4.488 1 84.81 69 THR B O 1
ATOM 3255 N N . ALA B 1 70 ? -15.57 10.891 -5.492 1 91.75 70 ALA B N 1
ATOM 3256 C CA . ALA B 1 70 ? -15.242 10.156 -4.277 1 91.75 70 ALA B CA 1
ATOM 3257 C C . ALA B 1 70 ? -13.742 10.156 -4.02 1 91.75 70 ALA B C 1
ATOM 3259 O O . ALA B 1 70 ? -12.992 9.422 -4.672 1 91.75 70 ALA B O 1
ATOM 3260 N N . SER B 1 71 ? -13.375 10.953 -3.092 1 90.12 71 SER B N 1
ATOM 3261 C CA . SER B 1 71 ? -11.961 11.07 -2.734 1 90.12 71 SER B CA 1
ATOM 3262 C C . SER B 1 71 ? -11.797 11.57 -1.303 1 90.12 71 SER B C 1
ATOM 3264 O O . SER B 1 71 ? -12.25 12.664 -0.963 1 90.12 71 SER B O 1
ATOM 3266 N N . PHE B 1 72 ? -11.07 10.82 -0.552 1 87.5 72 PHE B N 1
ATOM 3267 C CA . PHE B 1 72 ? -10.812 11.258 0.816 1 87.5 72 PHE B CA 1
ATOM 3268 C C . PHE B 1 72 ? -9.812 12.406 0.839 1 87.5 72 PHE B C 1
ATOM 3270 O O . PHE B 1 72 ? -9.781 13.188 1.793 1 87.5 72 PHE B O 1
ATOM 3277 N N . THR B 1 73 ? -9.055 12.516 -0.243 1 79.38 73 THR B N 1
ATOM 3278 C CA . THR B 1 73 ? -7.953 13.477 -0.26 1 79.38 73 THR B CA 1
ATOM 3279 C C . THR B 1 73 ? -8.383 14.773 -0.934 1 79.38 73 THR B C 1
ATOM 3281 O O . THR B 1 73 ? -7.738 15.812 -0.761 1 79.38 73 THR B O 1
ATOM 3284 N N . GLN B 1 74 ? -9.492 14.75 -1.684 1 80.19 74 GLN B N 1
ATOM 3285 C CA . GLN B 1 74 ? -9.867 15.914 -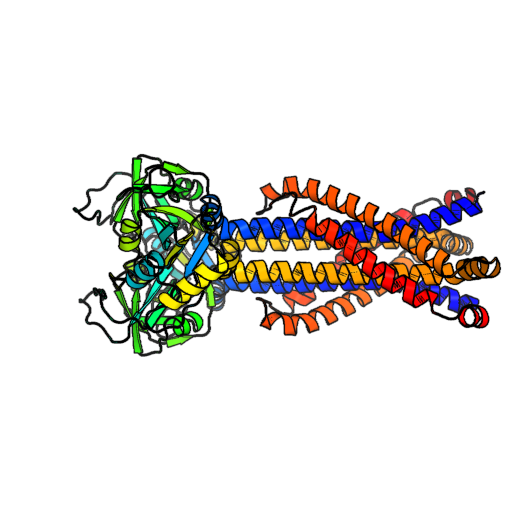2.482 1 80.19 74 GLN B CA 1
ATOM 3286 C C . GLN B 1 74 ? -11.289 16.359 -2.178 1 80.19 74 GLN B C 1
ATOM 3288 O O . GLN B 1 74 ? -11.805 17.281 -2.812 1 80.19 74 GLN B O 1
ATOM 3293 N N . SER B 1 75 ? -11.844 15.781 -1.198 1 86.81 75 SER B N 1
ATOM 3294 C CA . SER B 1 75 ? -13.25 16.047 -0.941 1 86.81 75 SER B CA 1
ATOM 3295 C C . SER B 1 75 ? -13.43 17 0.245 1 86.81 75 SER B C 1
ATOM 3297 O O . SER B 1 75 ? -12.602 17.016 1.157 1 86.81 75 SER B O 1
ATOM 3299 N N . GLU B 1 76 ? -14.469 17.781 0.145 1 88 76 GLU B N 1
ATOM 3300 C CA . GLU B 1 76 ? -14.977 18.609 1.237 1 88 76 GLU B CA 1
ATOM 3301 C C . GLU B 1 76 ? -16.484 18.438 1.398 1 88 76 GLU B C 1
ATOM 3303 O O . GLU B 1 76 ? -17.203 18.219 0.417 1 88 76 GLU B O 1
ATOM 3308 N N . PHE B 1 77 ? -16.891 18.453 2.619 1 91.5 77 PHE B N 1
ATOM 3309 C CA . PHE B 1 77 ? -18.297 18.359 2.971 1 91.5 77 PHE B CA 1
ATOM 3310 C C . PHE B 1 77 ? -18.766 19.609 3.693 1 91.5 77 PHE B C 1
ATOM 3312 O O . PHE B 1 77 ? -18.297 19.906 4.801 1 91.5 77 PHE B O 1
ATOM 3319 N N . THR B 1 78 ? -19.688 20.328 3.043 1 90.69 78 THR B N 1
ATOM 3320 C CA . THR B 1 78 ? -20.047 21.656 3.52 1 90.69 78 THR B CA 1
ATOM 3321 C C . THR B 1 78 ? -21.344 21.609 4.328 1 90.69 78 THR B C 1
ATOM 3323 O O . THR B 1 78 ? -22.047 20.609 4.324 1 90.69 78 THR B O 1
ATOM 3326 N N . VAL B 1 79 ? -21.641 22.719 5.008 1 92.88 79 VAL B N 1
ATOM 3327 C CA . VAL B 1 79 ? -22.875 22.906 5.777 1 92.88 79 VAL B CA 1
ATOM 3328 C C . VAL B 1 79 ? -24.078 22.766 4.859 1 92.88 79 VAL B C 1
ATOM 3330 O O . VAL B 1 79 ? -25.078 22.125 5.211 1 92.88 79 VAL B O 1
ATOM 3333 N N . ALA B 1 80 ? -23.984 23.359 3.686 1 93 80 ALA B N 1
ATOM 3334 C CA . ALA B 1 80 ? -25.078 23.312 2.725 1 93 80 ALA B CA 1
ATOM 3335 C C . ALA B 1 80 ? -25.359 21.875 2.309 1 93 80 ALA B C 1
ATOM 3337 O O . ALA B 1 80 ? -26.531 21.484 2.17 1 93 80 ALA B O 1
ATOM 3338 N N . GLN B 1 81 ? -24.359 21.125 2.125 1 94.75 81 GLN B N 1
ATOM 3339 C CA . GLN B 1 81 ? -24.516 19.734 1.733 1 94.75 81 GLN B CA 1
ATOM 3340 C C . GLN B 1 81 ? -25.125 18.906 2.863 1 94.75 81 GLN B C 1
ATOM 3342 O O . GLN B 1 81 ? -26 18.078 2.629 1 94.75 81 GLN B O 1
ATOM 3347 N N . ARG B 1 82 ? -24.625 19.062 4.055 1 95.81 82 ARG B N 1
ATOM 3348 C CA . ARG B 1 82 ? -25.188 18.391 5.219 1 95.81 82 ARG B CA 1
ATOM 3349 C C . ARG B 1 82 ? -26.672 18.688 5.363 1 95.81 82 ARG B C 1
ATOM 3351 O O . ARG B 1 82 ? -27.484 17.766 5.594 1 95.81 82 ARG B O 1
ATOM 3358 N N . ASP B 1 83 ? -27.031 19.969 5.242 1 97.31 83 ASP B N 1
ATOM 3359 C CA . ASP B 1 83 ? -28.422 20.375 5.402 1 97.31 83 ASP B CA 1
ATOM 3360 C C . ASP B 1 83 ? -29.297 19.766 4.301 1 97.31 83 ASP B C 1
ATOM 3362 O O . ASP B 1 83 ? -30.438 19.359 4.559 1 97.31 83 ASP B O 1
ATOM 3366 N N . ALA B 1 84 ? -28.766 19.75 3.107 1 97.69 84 ALA B N 1
ATOM 3367 C CA . ALA B 1 84 ? -29.5 19.141 1.997 1 97.69 84 ALA B CA 1
ATOM 3368 C C . ALA B 1 84 ? -29.75 17.656 2.254 1 97.69 84 ALA B C 1
ATOM 3370 O O . ALA B 1 84 ? -30.859 17.156 2.004 1 97.69 84 ALA B O 1
ATOM 3371 N N . TRP B 1 85 ? -28.766 16.969 2.732 1 97.88 85 TRP B N 1
ATOM 3372 C CA . TRP B 1 85 ? -28.906 15.547 3.051 1 97.88 85 TRP B CA 1
ATOM 3373 C C . TRP B 1 85 ? -29.891 15.344 4.207 1 97.88 85 TRP B C 1
ATOM 3375 O O . TRP B 1 85 ? -30.734 14.445 4.168 1 97.88 85 TRP B O 1
ATOM 3385 N N . ALA B 1 86 ? -29.797 16.156 5.203 1 97.44 86 ALA B N 1
ATOM 3386 C CA . ALA B 1 86 ? -30.672 16.062 6.363 1 97.44 86 ALA B CA 1
ATOM 3387 C C . ALA B 1 86 ? -32.125 16.281 5.969 1 97.44 86 ALA B C 1
ATOM 3389 O O . ALA B 1 86 ? -33.031 15.711 6.578 1 97.44 86 ALA B O 1
ATOM 3390 N N . ALA B 1 87 ? -32.344 17.016 4.941 1 97.88 87 ALA B N 1
ATOM 3391 C CA . ALA B 1 87 ? -33.688 17.375 4.504 1 97.88 87 ALA B CA 1
ATOM 3392 C C . ALA B 1 87 ? -34.25 16.328 3.545 1 97.88 87 ALA B C 1
ATOM 3394 O O . ALA B 1 87 ? -35.438 16.344 3.223 1 97.88 87 ALA B O 1
ATOM 3395 N N . THR B 1 88 ? -33.438 15.492 3.094 1 97.94 88 THR B N 1
ATOM 3396 C CA . THR B 1 88 ? -33.875 14.461 2.152 1 97.94 88 THR B CA 1
ATOM 3397 C C . THR B 1 88 ? -34.719 13.414 2.85 1 97.94 88 THR B C 1
ATOM 3399 O O . THR B 1 88 ? -34.312 12.836 3.855 1 97.94 88 THR B O 1
ATOM 3402 N N . ASP B 1 89 ? -35.906 13.211 2.291 1 97.62 89 ASP B N 1
ATOM 3403 C CA . ASP B 1 89 ? -36.812 12.211 2.859 1 97.62 89 ASP B CA 1
ATOM 3404 C C . ASP B 1 89 ? -36.156 10.836 2.891 1 97.62 89 ASP B C 1
ATOM 3406 O O . ASP B 1 89 ? -35.594 10.383 1.887 1 97.62 89 ASP B O 1
ATOM 3410 N N . GLY B 1 90 ? -36.156 10.234 4.062 1 98.06 90 GLY B N 1
ATOM 3411 C CA . GLY B 1 90 ? -35.594 8.891 4.203 1 98.06 90 GLY B CA 1
ATOM 3412 C C . GLY B 1 90 ? -34.25 8.867 4.879 1 98.06 90 GLY B C 1
ATOM 3413 O O . GLY B 1 90 ? -33.75 7.797 5.211 1 98.06 90 GLY B O 1
ATOM 3414 N N . VAL B 1 91 ? -33.688 9.992 5.047 1 98.12 91 VAL B N 1
ATOM 3415 C CA . VAL B 1 91 ? -32.406 10.094 5.75 1 98.12 91 VAL B CA 1
ATOM 3416 C C . VAL B 1 91 ? -32.656 10.195 7.254 1 98.12 91 VAL B C 1
ATOM 3418 O O . VAL B 1 91 ? -33.375 11.094 7.711 1 98.12 91 VAL B O 1
ATOM 3421 N N . ALA B 1 92 ? -32.094 9.336 7.965 1 96.38 92 ALA B N 1
ATOM 3422 C CA . ALA B 1 92 ? -32.25 9.328 9.414 1 96.38 92 ALA B CA 1
ATOM 3423 C C . ALA B 1 92 ? -31.25 10.273 10.078 1 96.38 92 ALA B C 1
ATOM 3425 O O . ALA B 1 92 ? -31.594 10.961 11.047 1 96.38 92 ALA B O 1
ATOM 3426 N N . SER B 1 93 ? -30.016 10.219 9.586 1 95 93 SER B N 1
ATOM 3427 C CA . SER B 1 93 ? -29 11.102 10.141 1 95 93 SER B CA 1
ATOM 3428 C C . SER B 1 93 ? -27.859 11.328 9.148 1 95 93 SER B C 1
ATOM 3430 O O . SER B 1 93 ? -27.609 10.477 8.297 1 95 93 SER B O 1
ATOM 3432 N N . VAL B 1 94 ? -27.266 12.383 9.242 1 95.62 94 VAL B N 1
ATOM 3433 C CA . VAL B 1 94 ? -26.078 12.758 8.484 1 95.62 94 VAL B CA 1
ATOM 3434 C C . VAL B 1 94 ? -25.094 13.492 9.391 1 95.62 94 VAL B C 1
ATOM 3436 O O . VAL B 1 94 ? -25.453 14.469 10.047 1 95.62 94 VAL B O 1
ATOM 3439 N N . GLU B 1 95 ? -23.906 12.953 9.484 1 93.88 95 GLU B N 1
ATOM 3440 C CA . GLU B 1 95 ? -22.859 13.539 10.312 1 93.88 95 GLU B CA 1
ATOM 3441 C C . GLU B 1 95 ? -21.578 13.766 9.516 1 93.88 95 GLU B C 1
ATOM 3443 O O . GLU B 1 95 ? -21.203 12.945 8.672 1 93.88 95 GLU B O 1
ATOM 3448 N N . PRO B 1 96 ? -20.953 14.867 9.711 1 93.88 96 PRO B N 1
ATOM 3449 C CA . PRO B 1 96 ? -19.688 15.117 9 1 93.88 96 PRO B CA 1
ATOM 3450 C C . PRO B 1 96 ? -18.531 14.258 9.516 1 93.88 96 PRO B C 1
ATOM 3452 O O . PRO B 1 96 ? -18.531 13.859 10.688 1 93.88 96 PRO B O 1
ATOM 3455 N N . LEU B 1 97 ? -17.656 13.961 8.68 1 94.69 97 LEU B N 1
ATOM 3456 C CA . LEU B 1 97 ? -16.406 13.242 8.945 1 94.69 97 LEU B CA 1
ATOM 3457 C C . LEU B 1 97 ? -15.203 14.047 8.461 1 94.69 97 LEU B C 1
ATOM 3459 O O . LEU B 1 97 ? -15.195 14.531 7.332 1 94.69 97 LEU B O 1
ATOM 3463 N N . GLY B 1 98 ? -14.273 14.273 9.328 1 93.44 98 GLY B N 1
ATOM 3464 C CA . GLY B 1 98 ? -13.016 14.883 8.922 1 93.44 98 GLY B CA 1
ATOM 3465 C C . GLY B 1 98 ? -11.836 13.93 8.984 1 93.44 98 GLY B C 1
ATOM 3466 O O . GLY B 1 98 ? -11.633 13.25 9.992 1 93.44 98 GLY B O 1
ATOM 3467 N N . VAL B 1 99 ? -11.133 13.867 7.93 1 93 99 VAL B N 1
ATOM 3468 C CA . VAL B 1 99 ? -9.945 13.016 7.898 1 93 99 VAL B CA 1
ATOM 3469 C C . VAL B 1 99 ? -8.75 13.812 7.375 1 93 99 VAL B C 1
ATOM 3471 O O . VAL B 1 99 ? -8.867 14.523 6.367 1 93 99 VAL B O 1
ATOM 3474 N N . SER B 1 100 ? -7.648 13.781 8.062 1 90.25 100 SER B N 1
ATOM 3475 C CA . SER B 1 100 ? -6.387 14.367 7.621 1 90.25 100 SER B CA 1
ATOM 3476 C C . SER B 1 100 ? -5.195 13.625 8.211 1 90.25 100 SER B C 1
ATOM 3478 O O . SER B 1 100 ? -5.352 12.836 9.141 1 90.25 100 SER B O 1
ATOM 3480 N N . GLN B 1 101 ? -4.121 13.781 7.625 1 88.88 101 GLN B N 1
ATOM 3481 C CA . GLN B 1 101 ? -2.893 13.203 8.164 1 88.88 101 GLN B CA 1
ATOM 3482 C C . GLN B 1 101 ? -1.938 14.297 8.633 1 88.88 101 GLN B C 1
ATOM 3484 O O . GLN B 1 101 ? -1.927 15.398 8.086 1 88.88 101 GLN B O 1
ATOM 3489 N N . GLY B 1 102 ? -1.194 13.961 9.633 1 87.81 102 GLY B N 1
ATOM 3490 C CA . GLY B 1 102 ? -0.257 14.922 10.188 1 87.81 102 GLY B CA 1
ATOM 3491 C C . GLY B 1 102 ? 0.629 14.336 11.266 1 87.81 102 GLY B C 1
ATOM 3492 O O . GLY B 1 102 ? 0.755 13.117 11.383 1 87.81 102 GLY B O 1
ATOM 3493 N N . ARG B 1 103 ? 1.256 15.266 11.977 1 87.25 103 ARG B N 1
ATOM 3494 C CA . ARG B 1 103 ? 2.221 14.859 12.992 1 87.25 103 ARG B CA 1
ATOM 3495 C C . ARG B 1 103 ? 1.711 15.195 14.391 1 87.25 103 ARG B C 1
ATOM 3497 O O . ARG B 1 103 ? 1.106 16.25 14.602 1 87.25 103 ARG B O 1
ATOM 3504 N N . ALA B 1 104 ? 1.964 14.297 15.312 1 91.38 104 ALA B N 1
ATOM 3505 C CA . ALA B 1 104 ? 1.688 14.484 16.734 1 91.38 104 ALA B CA 1
ATOM 3506 C C . ALA B 1 104 ? 2.971 14.414 17.562 1 91.38 104 ALA B C 1
ATOM 3508 O O . ALA B 1 104 ? 3.863 13.617 17.25 1 91.38 104 ALA B O 1
ATOM 3509 N N . ILE B 1 105 ? 3.012 15.242 18.594 1 90 105 ILE B N 1
ATOM 3510 C CA . ILE B 1 105 ? 4.191 15.305 19.453 1 90 105 ILE B CA 1
ATOM 3511 C C . ILE B 1 105 ? 3.787 15.062 20.906 1 90 105 ILE B C 1
ATOM 3513 O O . ILE B 1 105 ? 2.947 15.781 21.453 1 90 105 ILE B O 1
ATOM 3517 N N . GLY B 1 106 ? 4.371 14.039 21.469 1 91.94 106 GLY B N 1
ATOM 3518 C CA . GLY B 1 106 ? 4.168 13.82 22.891 1 91.94 106 GLY B CA 1
ATOM 3519 C C . GLY B 1 106 ? 4.93 14.797 23.766 1 91.94 106 GLY B C 1
ATOM 3520 O O . GLY B 1 106 ? 6.078 15.133 23.469 1 91.94 106 GLY B O 1
ATOM 3521 N N . LEU B 1 107 ? 4.258 15.281 24.812 1 91.88 107 LEU B N 1
ATOM 3522 C CA . LEU B 1 107 ? 4.879 16.234 25.734 1 91.88 107 LEU B CA 1
ATOM 3523 C C . LEU B 1 107 ? 5.137 15.594 27.094 1 91.88 107 LEU B C 1
ATOM 3525 O O . LEU B 1 107 ? 4.32 14.812 27.578 1 91.88 107 LEU B O 1
ATOM 3529 N N . GLU B 1 108 ? 6.23 15.984 27.688 1 90.12 108 GLU B N 1
ATOM 3530 C CA . GLU B 1 108 ? 6.598 15.438 28.984 1 90.12 108 GLU B CA 1
ATOM 3531 C C . GLU B 1 108 ? 5.664 15.945 30.078 1 90.12 108 GLU B C 1
ATOM 3533 O O . GLU B 1 108 ? 5.398 15.234 31.047 1 90.12 108 GLU B O 1
ATOM 3538 N N . HIS B 1 109 ? 5.273 17.219 29.891 1 91.19 109 HIS B N 1
ATOM 3539 C CA . HIS B 1 109 ? 4.395 17.844 30.891 1 91.19 109 HIS B CA 1
ATOM 3540 C C . HIS B 1 109 ? 3.289 18.641 30.219 1 91.19 109 HIS B C 1
ATOM 3542 O O . HIS B 1 109 ? 3.432 19.078 29.062 1 91.19 109 HIS B O 1
ATOM 3548 N N . PRO B 1 110 ? 2.193 18.781 30.953 1 89.94 110 PRO B N 1
ATOM 3549 C CA . PRO B 1 110 ? 1.15 19.641 30.422 1 89.94 110 PRO B CA 1
ATOM 3550 C C . PRO B 1 110 ? 1.633 21.078 30.203 1 89.94 110 PRO B C 1
ATOM 3552 O O . PRO B 1 110 ? 2.508 21.562 30.938 1 89.94 110 PRO B O 1
ATOM 3555 N N . VAL B 1 111 ? 1.138 21.625 29.203 1 90.12 111 VAL B N 1
ATOM 3556 C CA . VAL B 1 111 ? 1.479 23 28.875 1 90.12 111 VAL B CA 1
ATOM 3557 C C . VAL B 1 111 ? 0.226 23.875 28.922 1 90.12 111 VAL B C 1
ATOM 3559 O O . VAL B 1 111 ? -0.854 23.438 28.516 1 90.12 111 VAL B O 1
ATOM 3562 N N . ASP B 1 112 ? 0.35 25.094 29.438 1 90.88 112 ASP B N 1
ATOM 3563 C CA . ASP B 1 112 ? -0.765 26.031 29.469 1 90.88 112 ASP B CA 1
ATOM 3564 C C . ASP B 1 112 ? -1.166 26.469 28.062 1 90.88 112 ASP B C 1
ATOM 3566 O O . ASP B 1 112 ? -0.307 26.781 27.234 1 90.88 112 ASP B O 1
ATOM 3570 N N . THR B 1 113 ? -2.398 26.359 27.812 1 91.88 113 THR B N 1
ATOM 3571 C CA . THR B 1 113 ? -2.906 26.734 26.5 1 91.88 113 THR B CA 1
ATOM 3572 C C . THR B 1 113 ? -3.816 27.953 26.609 1 91.88 113 THR B C 1
ATOM 3574 O O . THR B 1 113 ? -4.285 28.297 27.688 1 91.88 113 THR B O 1
ATOM 3577 N N . ASP B 1 114 ? -3.977 28.719 25.516 1 91 114 ASP B N 1
ATOM 3578 C CA . ASP B 1 114 ? -4.98 29.766 25.469 1 91 114 ASP B CA 1
ATOM 3579 C C . ASP B 1 114 ? -6.391 29.188 25.469 1 91 114 ASP B C 1
ATOM 3581 O O . ASP B 1 114 ? -6.566 27.969 25.531 1 91 114 ASP B O 1
ATOM 3585 N N . PRO B 1 115 ? -7.363 30.047 25.484 1 87.19 115 PRO B N 1
ATOM 3586 C CA . PRO B 1 115 ? -8.734 29.562 25.594 1 87.19 115 PRO B CA 1
ATOM 3587 C C . PRO B 1 115 ? -9.133 28.672 24.406 1 87.19 115 PRO B C 1
ATOM 3589 O O . PRO B 1 115 ? -10.078 27.875 24.516 1 87.19 115 PRO B O 1
ATOM 3592 N N . GLN B 1 116 ? -8.43 28.734 23.328 1 84.75 116 GLN B N 1
ATOM 3593 C CA . GLN B 1 116 ? -8.758 27.938 22.156 1 84.75 116 GLN B CA 1
ATOM 3594 C C . GLN B 1 116 ? -7.961 26.625 22.141 1 84.75 116 GLN B C 1
ATOM 3596 O O . GLN B 1 116 ? -8.133 25.812 21.234 1 84.75 116 GLN B O 1
ATOM 3601 N N . GLY B 1 117 ? -7.07 26.453 23.109 1 89.06 117 GLY B N 1
ATOM 3602 C CA . GLY B 1 117 ? -6.285 25.234 23.203 1 89.06 117 GLY B CA 1
ATOM 3603 C C . GLY B 1 117 ? -4.949 25.328 22.5 1 89.06 117 GLY B C 1
ATOM 3604 O O . GLY B 1 117 ? -4.297 24.312 22.25 1 89.06 117 GLY B O 1
ATOM 3605 N N . ARG B 1 118 ? -4.539 26.469 22.109 1 88.94 118 ARG B N 1
ATOM 3606 C CA . ARG B 1 118 ? -3.285 26.672 21.391 1 88.94 118 ARG B CA 1
ATOM 3607 C C . ARG B 1 118 ? -2.133 26.922 22.359 1 88.94 118 ARG B C 1
ATOM 3609 O O . ARG B 1 118 ? -2.328 27.5 23.438 1 88.94 118 ARG B O 1
ATOM 3616 N N . ALA B 1 119 ? -1.062 26.469 22.094 1 86.19 119 ALA B N 1
ATOM 3617 C CA . ALA B 1 119 ? 0.151 26.734 22.859 1 86.19 119 ALA B CA 1
ATOM 3618 C C . ALA B 1 119 ? 1.392 26.641 21.984 1 86.19 119 ALA B C 1
ATOM 3620 O O . ALA B 1 119 ? 1.421 25.875 21.016 1 86.19 119 ALA B O 1
ATOM 3621 N N . ASP B 1 120 ? 2.307 27.5 22.219 1 80 120 ASP B N 1
ATOM 3622 C CA . ASP B 1 120 ? 3.639 27.359 21.641 1 80 120 ASP B CA 1
ATOM 3623 C C . ASP B 1 120 ? 4.465 26.344 22.438 1 80 120 ASP B C 1
ATOM 3625 O O . ASP B 1 120 ? 4.855 26.609 23.578 1 80 120 ASP B O 1
ATOM 3629 N N . VAL B 1 121 ? 4.66 25.25 21.859 1 80.5 121 VAL B N 1
ATOM 3630 C CA . VAL B 1 121 ? 5.34 24.203 22.594 1 80.5 121 VAL B CA 1
ATOM 3631 C C . VAL B 1 121 ? 6.809 24.141 22.188 1 80.5 121 VAL B C 1
ATOM 3633 O O . VAL B 1 121 ? 7.477 23.125 22.375 1 80.5 121 VAL B O 1
ATOM 3636 N N . SER B 1 122 ? 7.145 25.328 21.594 1 75.12 122 SER B N 1
ATOM 3637 C CA . SER B 1 122 ? 8.555 25.406 21.219 1 75.12 122 SER B CA 1
ATOM 3638 C C . SER B 1 122 ? 9.453 25.297 22.453 1 75.12 122 SER B C 1
ATOM 3640 O O . SER B 1 122 ? 9.227 25.969 23.453 1 75.12 122 SER B O 1
ATOM 3642 N N . GLY B 1 123 ? 10.328 24.438 22.562 1 76.31 123 GLY B N 1
ATOM 3643 C CA . GLY B 1 123 ? 11.273 24.312 23.656 1 76.31 123 GLY B CA 1
ATOM 3644 C C . GLY B 1 123 ? 10.812 23.359 24.734 1 76.31 123 GLY B C 1
ATOM 3645 O O . GLY B 1 123 ? 11.531 23.109 25.703 1 76.31 123 GLY B O 1
ATOM 3646 N N . GLU B 1 124 ? 9.578 22.969 24.625 1 83.06 124 GLU B N 1
ATOM 3647 C CA . GLU B 1 124 ? 9.094 22 25.609 1 83.06 124 GLU B CA 1
ATOM 3648 C C . GLU B 1 124 ? 9.703 20.625 25.359 1 83.06 124 GLU B C 1
ATOM 3650 O O . GLU B 1 124 ? 9.859 20.203 24.219 1 83.06 124 GLU B O 1
ATOM 3655 N N . PRO B 1 125 ? 10.047 20.016 26.438 1 84.19 125 PRO B N 1
ATOM 3656 C CA . PRO B 1 125 ? 10.562 18.656 26.266 1 84.19 125 PRO B CA 1
ATOM 3657 C C . PRO B 1 125 ? 9.523 17.703 25.672 1 84.19 125 PRO B C 1
ATOM 3659 O O . PRO B 1 125 ? 8.359 17.719 26.078 1 84.19 125 PRO B O 1
ATOM 3662 N N . THR B 1 126 ? 9.938 16.938 24.719 1 86.62 126 THR B N 1
ATOM 3663 C CA . THR B 1 126 ? 9.047 16.031 24.016 1 86.62 126 THR B CA 1
ATOM 3664 C C . THR B 1 126 ? 9.352 14.578 24.375 1 86.62 126 THR B C 1
ATOM 3666 O O . THR B 1 126 ? 10.477 14.258 24.781 1 86.62 126 THR B O 1
ATOM 3669 N N . THR B 1 127 ? 8.344 13.727 24.297 1 88.5 127 THR B N 1
ATOM 3670 C CA . THR B 1 127 ? 8.5 12.32 24.641 1 88.5 127 THR B CA 1
ATOM 3671 C C . THR B 1 127 ? 8.531 11.453 23.375 1 88.5 127 THR B C 1
ATOM 3673 O O . THR B 1 127 ? 8.922 10.289 23.422 1 88.5 127 THR B O 1
ATOM 3676 N N . GLY B 1 128 ? 8.086 11.992 22.328 1 88.06 128 GLY B N 1
ATOM 3677 C CA . GLY B 1 128 ? 8.039 11.25 21.078 1 88.06 128 GLY B CA 1
ATOM 3678 C C . GLY B 1 128 ? 7.297 11.984 19.969 1 88.06 128 GLY B C 1
ATOM 3679 O O . GLY B 1 128 ? 6.66 13.008 20.219 1 88.06 128 GLY B O 1
ATOM 3680 N N . VAL B 1 129 ? 7.449 11.5 18.75 1 88.38 129 VAL B N 1
ATOM 3681 C CA . VAL B 1 129 ? 6.758 12.039 17.594 1 88.38 129 VAL B CA 1
ATOM 3682 C C . VAL B 1 129 ? 6.152 10.891 16.781 1 88.38 129 VAL B C 1
ATOM 3684 O O . VAL B 1 129 ? 6.707 9.789 16.734 1 88.38 129 VAL B O 1
ATOM 3687 N N . ALA B 1 130 ? 5.027 11.141 16.219 1 89.38 130 ALA B N 1
ATOM 3688 C CA . ALA B 1 130 ? 4.359 10.141 15.383 1 89.38 130 ALA B CA 1
ATOM 3689 C C . ALA B 1 130 ? 3.586 10.805 14.25 1 89.38 130 ALA B C 1
ATOM 3691 O O . ALA B 1 130 ? 3.023 11.891 14.422 1 89.38 130 ALA B O 1
ATOM 3692 N N . THR B 1 131 ? 3.648 10.195 13.07 1 88.62 131 THR B N 1
ATOM 3693 C CA . THR B 1 131 ? 2.689 10.531 12.023 1 88.62 131 THR B CA 1
ATOM 3694 C C . THR B 1 131 ? 1.414 9.703 12.18 1 88.62 131 THR B C 1
ATOM 3696 O O . THR B 1 131 ? 1.475 8.492 12.414 1 88.62 131 THR B O 1
ATOM 3699 N N . THR B 1 132 ? 0.307 10.32 12.102 1 93.69 132 THR B N 1
ATOM 3700 C CA . THR B 1 132 ? -0.968 9.656 12.344 1 93.69 132 THR B CA 1
ATOM 3701 C C . THR B 1 132 ? -2.059 10.234 11.445 1 93.69 132 THR B C 1
ATOM 3703 O O . THR B 1 132 ? -1.898 11.312 10.883 1 93.69 132 THR B O 1
ATOM 3706 N N . ALA B 1 133 ? -3.078 9.445 11.195 1 94.62 133 ALA B N 1
ATOM 3707 C CA . ALA B 1 133 ? -4.309 9.93 10.578 1 94.62 133 ALA B CA 1
ATOM 3708 C C . ALA B 1 133 ? -5.289 10.438 11.625 1 94.62 133 ALA B C 1
ATOM 3710 O O . ALA B 1 133 ? -5.711 9.688 12.508 1 94.62 133 ALA B O 1
ATOM 3711 N N . PHE B 1 134 ? -5.621 11.688 11.531 1 94.81 134 PHE B N 1
ATOM 3712 C CA . PHE B 1 134 ? -6.602 12.289 12.422 1 94.81 134 PHE B CA 1
ATOM 3713 C C . PHE B 1 134 ? -8.008 12.125 11.867 1 94.81 134 PHE B C 1
ATOM 3715 O O . PHE B 1 134 ? -8.297 12.555 10.75 1 94.81 134 PHE B O 1
ATOM 3722 N N . ILE B 1 135 ? -8.867 11.484 12.633 1 95.19 135 ILE B N 1
ATOM 3723 C CA . ILE B 1 135 ? -10.266 11.297 12.242 1 95.19 135 ILE B CA 1
ATOM 3724 C C . ILE B 1 135 ? -11.172 12.055 13.211 1 95.19 135 ILE B C 1
ATOM 3726 O O . ILE B 1 135 ? -11.258 11.703 14.391 1 95.19 135 ILE B O 1
ATOM 3730 N N . GLY B 1 136 ? -11.781 13.031 12.633 1 94.81 136 GLY B N 1
ATOM 3731 C CA . GLY B 1 136 ? -12.688 13.859 13.414 1 94.81 136 GLY B CA 1
ATOM 3732 C C . GLY B 1 136 ? -14.141 13.43 13.305 1 94.81 136 GLY B C 1
ATOM 3733 O O . GLY B 1 136 ? -14.672 13.297 12.195 1 94.81 136 GLY B O 1
ATOM 3734 N N . LEU B 1 137 ? -14.766 13.258 14.422 1 94.06 137 LEU B N 1
ATOM 3735 C CA . LEU B 1 137 ? -16.156 12.844 14.508 1 94.06 137 LEU B CA 1
ATOM 3736 C C . LEU B 1 137 ? -16.953 13.734 15.461 1 94.06 137 LEU B C 1
ATOM 3738 O O . LEU B 1 137 ? -16.359 14.422 16.297 1 94.06 137 LEU B O 1
ATOM 3742 N N . THR B 1 138 ? -18.266 13.781 15.203 1 90.25 138 THR B N 1
ATOM 3743 C CA . THR B 1 138 ? -19.109 14.469 16.172 1 90.25 138 THR B CA 1
ATOM 3744 C C . THR B 1 138 ? -19.078 13.766 17.531 1 90.25 138 THR B C 1
ATOM 3746 O O . THR B 1 138 ? -19.266 12.547 17.609 1 90.25 138 THR B O 1
ATOM 3749 N N . PRO B 1 139 ? -18.828 14.602 18.453 1 85.81 139 PRO B N 1
ATOM 3750 C CA . PRO B 1 139 ? -18.781 13.984 19.781 1 85.81 139 PRO B CA 1
ATOM 3751 C C . PRO B 1 139 ? -20.109 13.305 20.156 1 85.81 139 PRO B C 1
ATOM 3753 O O . PRO B 1 139 ? -21.172 13.766 19.75 1 85.81 139 PRO B O 1
ATOM 3756 N N . ASP B 1 140 ? -20.031 12.32 20.953 1 74.19 140 ASP B N 1
ATOM 3757 C CA . ASP B 1 140 ? -21.188 11.594 21.484 1 74.19 140 ASP B CA 1
ATOM 3758 C C . ASP B 1 140 ? -21.953 10.883 20.359 1 74.19 140 ASP B C 1
ATOM 3760 O O . ASP B 1 140 ? -23.047 10.359 20.578 1 74.19 140 ASP B O 1
ATOM 3764 N N . GLY B 1 141 ? -21.391 11.125 19.203 1 69.56 141 GLY B N 1
ATOM 3765 C CA . GLY B 1 141 ? -22 10.359 18.125 1 69.56 141 GLY B CA 1
ATOM 3766 C C . GLY B 1 141 ? -21.734 8.867 18.219 1 69.56 141 GLY B C 1
ATOM 3767 O O . GLY B 1 141 ? -20.828 8.445 18.938 1 69.56 141 GLY B O 1
ATOM 3768 N N . SER B 1 142 ? -22.531 8.102 17.641 1 69.75 142 SER B N 1
ATOM 3769 C CA . SER B 1 142 ? -22.438 6.648 17.688 1 69.75 142 SER B CA 1
ATOM 3770 C C . SER B 1 142 ? -21.141 6.164 17.062 1 69.75 142 SER B C 1
ATOM 3772 O O . SER B 1 142 ? -20.703 5.039 17.312 1 69.75 142 SER B O 1
ATOM 3774 N N . ASP B 1 143 ? -20.5 7.047 16.391 1 75.88 143 ASP B N 1
ATOM 3775 C CA . ASP B 1 143 ? -19.359 6.609 15.562 1 75.88 143 ASP B CA 1
ATOM 3776 C C . ASP B 1 143 ? -18.047 6.848 16.281 1 75.88 143 ASP B C 1
ATOM 3778 O O . ASP B 1 143 ? -17.016 6.254 15.922 1 75.88 143 ASP B O 1
ATOM 3782 N N . ALA B 1 144 ? -18.078 7.656 17.25 1 78.62 144 ALA B N 1
ATOM 3783 C CA . ALA B 1 144 ? -16.844 8.031 17.922 1 78.62 144 ALA B CA 1
ATOM 3784 C C . ALA B 1 144 ? -16.547 7.086 19.078 1 78.62 144 ALA B C 1
ATOM 3786 O O . ALA B 1 144 ? -17.453 6.648 19.797 1 78.62 144 ALA B O 1
ATOM 3787 N N . PRO B 1 145 ? -15.273 6.703 19.141 1 81.56 145 PRO B N 1
ATOM 3788 C CA . PRO B 1 145 ? -14.914 5.969 20.344 1 81.56 145 PRO B CA 1
ATOM 3789 C C . PRO B 1 145 ? -15.219 6.75 21.625 1 81.56 145 PRO B C 1
ATOM 3791 O O . PRO B 1 145 ? -15.383 7.973 21.578 1 81.56 145 PRO B O 1
ATOM 3794 N N . ALA B 1 146 ? -15.305 6.039 22.641 1 80.25 146 ALA B N 1
ATOM 3795 C CA . ALA B 1 146 ? -15.508 6.68 23.938 1 80.25 146 ALA B CA 1
ATOM 3796 C C . ALA B 1 146 ? -14.344 7.613 24.281 1 80.25 146 ALA B C 1
ATOM 3798 O O . ALA B 1 146 ? -13.188 7.312 23.969 1 80.25 146 ALA B O 1
ATOM 3799 N N . GLY B 1 147 ? -14.703 8.766 24.719 1 80.38 147 GLY B N 1
ATOM 3800 C CA . GLY B 1 147 ? -13.672 9.68 25.172 1 80.38 147 GLY B CA 1
ATOM 3801 C C . GLY B 1 147 ? -13.422 10.836 24.219 1 80.38 147 GLY B C 1
ATOM 3802 O O . GLY B 1 147 ? -12.727 11.797 24.562 1 80.38 147 GLY B O 1
ATOM 3803 N N . VAL B 1 148 ? -13.969 10.711 23.062 1 88.62 148 VAL B N 1
ATOM 3804 C CA . VAL B 1 148 ? -13.789 11.805 22.125 1 88.62 148 VAL B CA 1
ATOM 3805 C C . VAL B 1 148 ? -14.609 13.016 22.562 1 88.62 148 VAL B C 1
ATOM 3807 O O . VAL B 1 148 ? -15.836 12.992 22.5 1 88.62 148 VAL B O 1
ATOM 3810 N N . GLU B 1 149 ? -13.977 14 23.062 1 92.56 149 GLU B N 1
ATOM 3811 C CA . GLU B 1 149 ? -14.516 15.297 23.453 1 92.56 149 GLU B CA 1
ATOM 3812 C C . GLU B 1 149 ? -13.586 16.438 23.047 1 92.56 149 GLU B C 1
ATOM 3814 O O . GLU B 1 149 ? -12.398 16.219 22.812 1 92.56 149 GLU B O 1
ATOM 3819 N N . PRO B 1 150 ? -14.227 17.594 22.922 1 93.81 150 PRO B N 1
ATOM 3820 C CA . PRO B 1 150 ? -13.352 18.719 22.594 1 93.81 150 PRO B CA 1
ATOM 3821 C C . PRO B 1 150 ? -12.188 18.859 23.578 1 93.81 150 PRO B C 1
ATOM 3823 O O . PRO B 1 150 ? -12.383 18.797 24.797 1 93.81 150 PRO B O 1
ATOM 3826 N N . GLY B 1 151 ? -11.031 18.938 23.031 1 94.88 151 GLY B N 1
ATOM 3827 C CA . GLY B 1 151 ? -9.844 19.094 23.844 1 94.88 151 GLY B CA 1
ATOM 3828 C C . GLY B 1 151 ? -9.195 17.781 24.234 1 94.88 151 GLY B C 1
ATOM 3829 O O . GLY B 1 151 ? -8.125 17.766 24.844 1 94.88 151 GLY B O 1
ATOM 3830 N N . GLU B 1 152 ? -9.828 16.75 23.844 1 95.62 152 GLU B N 1
ATOM 3831 C CA . GLU B 1 152 ? -9.297 15.422 24.141 1 95.62 152 GLU B CA 1
ATOM 3832 C C . GLU B 1 152 ? -9.117 14.602 22.859 1 95.62 152 GLU B C 1
ATOM 3834 O O . GLU B 1 152 ? -9.828 14.805 21.875 1 95.62 152 GLU B O 1
ATOM 3839 N N . ILE B 1 153 ? -8.148 13.688 22.906 1 96.88 153 ILE B N 1
ATOM 3840 C CA . ILE B 1 153 ? -7.91 12.812 21.766 1 96.88 153 ILE B CA 1
ATOM 3841 C C . ILE B 1 153 ? -7.84 11.359 22.234 1 96.88 153 ILE B C 1
ATOM 3843 O O . ILE B 1 153 ? -7.508 11.086 23.391 1 96.88 153 ILE B O 1
ATOM 3847 N N . VAL B 1 154 ? -8.219 10.484 21.438 1 96.81 154 VAL B N 1
ATOM 3848 C CA . VAL B 1 154 ? -8.086 9.047 21.656 1 96.81 154 VAL B CA 1
ATOM 3849 C C . VAL B 1 154 ? -7.051 8.469 20.688 1 96.81 154 VAL 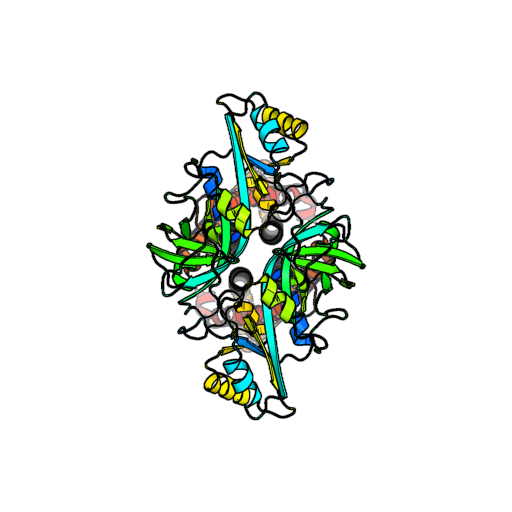B C 1
ATOM 3851 O O . VAL B 1 154 ? -7.207 8.57 19.469 1 96.81 154 VAL B O 1
ATOM 3854 N N . LEU B 1 155 ? -5.969 7.895 21.266 1 97.31 155 LEU B N 1
ATOM 3855 C CA . LEU B 1 155 ? -4.852 7.406 20.453 1 97.31 155 LEU B CA 1
ATOM 3856 C C . LEU B 1 155 ? -4.992 5.91 20.188 1 97.31 155 LEU B C 1
ATOM 3858 O O . LEU B 1 155 ? -5.469 5.16 21.047 1 97.31 155 LEU B O 1
ATOM 3862 N N . SER B 1 156 ? -4.574 5.566 19 1 96.31 156 SER B N 1
ATOM 3863 C CA . SER B 1 156 ? -4.328 4.145 18.781 1 96.31 156 SER B CA 1
ATOM 3864 C C . SER B 1 156 ? -3.061 3.688 19.5 1 96.31 156 SER B C 1
ATOM 3866 O O . SER B 1 156 ? -2.152 4.488 19.734 1 96.31 156 SER B O 1
ATOM 3868 N N . GLN B 1 157 ? -2.988 2.457 19.734 1 96.69 157 GLN B N 1
ATOM 3869 C CA . GLN B 1 157 ? -1.888 1.897 20.516 1 96.69 157 GLN B CA 1
ATOM 3870 C C . GLN B 1 157 ? -0.542 2.223 19.875 1 96.69 157 GLN B C 1
ATOM 3872 O O . GLN B 1 157 ? 0.404 2.609 20.562 1 96.69 157 GLN B O 1
ATOM 3877 N N . ASP B 1 158 ? -0.405 2.062 18.609 1 93.75 158 ASP B N 1
ATOM 3878 C CA . ASP B 1 158 ? 0.854 2.312 17.906 1 93.75 158 ASP B CA 1
ATOM 3879 C C . ASP B 1 158 ? 1.287 3.77 18.062 1 93.75 158 ASP B C 1
ATOM 3881 O O . ASP B 1 158 ? 2.477 4.055 18.219 1 93.75 158 ASP B O 1
ATOM 3885 N N . VAL B 1 159 ? 0.34 4.703 17.969 1 95.31 159 VAL B N 1
ATOM 3886 C CA . VAL B 1 159 ? 0.64 6.117 18.141 1 95.31 159 VAL B CA 1
ATOM 3887 C C . VAL B 1 159 ? 1.074 6.379 19.578 1 95.31 159 VAL B C 1
ATOM 3889 O O . VAL B 1 159 ? 2.057 7.086 19.828 1 95.31 159 VAL B O 1
ATOM 3892 N N . ALA B 1 160 ? 0.327 5.809 20.516 1 96.75 160 ALA B N 1
ATOM 3893 C CA . ALA B 1 160 ? 0.661 5.973 21.922 1 96.75 160 ALA B CA 1
ATOM 3894 C C . ALA B 1 160 ? 2.072 5.469 22.219 1 96.75 160 ALA B C 1
ATOM 3896 O O . ALA B 1 160 ? 2.83 6.113 22.953 1 96.75 160 ALA B O 1
ATOM 3897 N N . ASP B 1 161 ? 2.383 4.352 21.688 1 93 161 ASP B N 1
ATOM 3898 C CA . ASP B 1 161 ? 3.711 3.779 21.891 1 93 161 ASP B CA 1
ATOM 3899 C C . ASP B 1 161 ? 4.793 4.691 21.312 1 93 161 ASP B C 1
ATOM 3901 O O . ASP B 1 161 ? 5.836 4.895 21.938 1 93 161 ASP B O 1
ATOM 3905 N N . SER B 1 162 ? 4.551 5.227 20.141 1 89.69 162 SER B N 1
ATOM 3906 C CA . SER B 1 162 ? 5.516 6.113 19.5 1 89.69 162 SER B CA 1
ATOM 3907 C C . SER B 1 162 ? 5.707 7.395 20.297 1 89.69 162 SER B C 1
ATOM 3909 O O . SER B 1 162 ? 6.812 7.934 20.375 1 89.69 162 SER B O 1
ATOM 3911 N N . LEU B 1 163 ? 4.613 7.848 20.859 1 92.56 163 LEU B N 1
ATOM 3912 C CA . LEU B 1 163 ? 4.645 9.102 21.609 1 92.56 163 LEU B CA 1
ATOM 3913 C C . LEU B 1 163 ? 5.051 8.859 23.062 1 92.56 163 LEU B C 1
ATOM 3915 O O . LEU B 1 163 ? 5.281 9.812 23.812 1 92.56 163 LEU B O 1
ATOM 3919 N N . HIS B 1 164 ? 5.062 7.559 23.406 1 92.56 164 HIS B N 1
ATOM 3920 C CA . HIS B 1 164 ? 5.215 7.215 24.828 1 92.56 164 HIS B CA 1
ATOM 3921 C C . HIS B 1 164 ? 4.191 7.945 25.688 1 92.56 164 HIS B C 1
ATOM 3923 O O . HIS B 1 164 ? 4.543 8.547 26.703 1 92.56 164 HIS B O 1
ATOM 3929 N N . ALA B 1 165 ? 3.057 7.93 25.219 1 95.5 165 ALA B N 1
ATOM 3930 C CA . ALA B 1 165 ? 1.969 8.648 25.875 1 95.5 165 ALA B CA 1
ATOM 3931 C C . ALA B 1 165 ? 0.934 7.676 26.438 1 95.5 165 ALA B C 1
ATOM 3933 O O . ALA B 1 165 ? 0.745 6.582 25.906 1 95.5 165 ALA B O 1
ATOM 3934 N N . GLN B 1 166 ? 0.317 8.039 27.516 1 96.88 166 GLN B N 1
ATOM 3935 C CA . GLN B 1 166 ? -0.795 7.324 28.125 1 96.88 166 GLN B CA 1
ATOM 3936 C C . GLN B 1 166 ? -1.948 8.273 28.453 1 96.88 166 GLN B C 1
ATOM 3938 O O . GLN B 1 166 ? -1.835 9.484 28.25 1 96.88 166 GLN B O 1
ATOM 3943 N N . ALA B 1 167 ? -3.082 7.707 28.875 1 97.06 167 ALA B N 1
ATOM 3944 C CA . ALA B 1 167 ? -4.227 8.531 29.234 1 97.06 167 ALA B CA 1
ATOM 3945 C C . ALA B 1 167 ? -3.83 9.594 30.266 1 97.06 167 ALA B C 1
ATOM 3947 O O . ALA B 1 167 ? -3.131 9.297 31.234 1 97.06 167 ALA B O 1
ATOM 3948 N N . GLY B 1 168 ? -4.227 10.828 29.984 1 96.94 168 GLY B N 1
ATOM 3949 C CA . GLY B 1 168 ? -3.908 11.938 30.875 1 96.94 168 GLY B CA 1
ATOM 3950 C C . GLY B 1 168 ? -2.754 12.789 30.375 1 96.94 168 GLY B C 1
ATOM 3951 O O . GLY B 1 168 ? -2.602 13.938 30.781 1 96.94 168 GLY B O 1
ATOM 3952 N N . ASP B 1 169 ? -1.938 12.273 29.484 1 97.06 169 ASP B N 1
ATOM 3953 C CA . ASP B 1 169 ? -0.764 12.984 28.984 1 97.06 169 ASP B CA 1
ATOM 3954 C C . ASP B 1 169 ? -1.153 14.031 27.953 1 97.06 169 ASP B C 1
ATOM 3956 O O . ASP B 1 169 ? -2.27 14.008 27.422 1 97.06 169 ASP B O 1
ATOM 3960 N N . ALA B 1 170 ? -0.225 14.945 27.688 1 96.56 170 ALA B N 1
ATOM 3961 C CA . ALA B 1 170 ? -0.455 16.031 26.734 1 96.56 170 ALA B CA 1
ATOM 3962 C C . ALA B 1 170 ? 0.214 15.719 25.391 1 96.56 170 ALA B C 1
ATOM 3964 O O . ALA B 1 170 ? 1.328 15.195 25.359 1 96.56 170 ALA B O 1
ATOM 3965 N N . VAL B 1 171 ? -0.487 15.977 24.359 1 95.56 171 VAL B N 1
ATOM 3966 C CA . VAL B 1 171 ? 0.005 15.789 23 1 95.56 171 VAL B CA 1
ATOM 3967 C C . VAL B 1 171 ? -0.212 17.062 22.203 1 95.56 171 VAL B C 1
ATOM 3969 O O . VAL B 1 171 ? -1.303 17.641 22.219 1 95.56 171 VAL B O 1
ATOM 3972 N N . ALA B 1 172 ? 0.793 17.484 21.5 1 92.62 172 ALA B N 1
ATOM 3973 C CA . ALA B 1 172 ? 0.699 18.656 20.641 1 92.62 172 ALA B CA 1
ATOM 3974 C C . ALA B 1 172 ? 0.45 18.266 19.188 1 92.62 172 ALA B C 1
ATOM 3976 O O . ALA B 1 172 ? 1.059 17.328 18.672 1 92.62 172 ALA B O 1
ATOM 3977 N N . VAL B 1 173 ? -0.522 18.953 18.594 1 90.62 173 VAL B N 1
ATOM 3978 C CA . VAL B 1 173 ? -0.857 18.75 17.188 1 90.62 173 VAL B CA 1
ATOM 3979 C C . VAL B 1 173 ? -1.104 20.094 16.5 1 90.62 173 VAL B C 1
ATOM 3981 O O . VAL B 1 173 ? -2.068 20.797 16.828 1 90.62 173 VAL B O 1
ATOM 3984 N N . SER B 1 174 ? -0.309 20.453 15.5 1 83.5 174 SER B N 1
ATOM 3985 C CA . SER B 1 174 ? -0.496 21.625 14.664 1 83.5 174 SER B CA 1
ATOM 3986 C C . SER B 1 174 ? -0.727 22.875 15.523 1 83.5 174 SER B C 1
ATOM 3988 O O . SER B 1 174 ? -1.66 23.641 15.273 1 83.5 174 SER B O 1
ATOM 3990 N N . GLY B 1 175 ? -0.016 23 16.609 1 82.94 175 GLY B N 1
ATOM 3991 C CA . GLY B 1 175 ? -0.069 24.203 17.438 1 82.94 175 GLY B CA 1
ATOM 3992 C C . GLY B 1 175 ? -1.1 24.109 18.547 1 82.94 175 GLY B C 1
ATOM 3993 O O . GLY B 1 175 ? -1.24 25.031 19.344 1 82.94 175 GLY B O 1
ATOM 3994 N N . PHE B 1 176 ? -1.813 23.047 18.609 1 90.44 176 PHE B N 1
ATOM 3995 C CA . PHE B 1 176 ? -2.783 22.797 19.672 1 90.44 176 PHE B CA 1
ATOM 3996 C C . PHE B 1 176 ? -2.279 21.719 20.625 1 90.44 176 PHE B C 1
ATOM 3998 O O . PHE B 1 176 ? -1.423 20.922 20.25 1 90.44 176 PHE B O 1
ATOM 4005 N N . VAL B 1 177 ? -2.775 21.797 21.859 1 94.81 177 VAL B N 1
ATOM 4006 C CA . VAL B 1 177 ? -2.414 20.781 22.844 1 94.81 177 VAL B CA 1
ATOM 4007 C C . VAL B 1 177 ? -3.666 20.047 23.312 1 94.81 177 VAL B C 1
ATOM 4009 O O . VAL B 1 177 ? -4.645 20.672 23.719 1 94.81 177 VAL B O 1
ATOM 4012 N N . TYR B 1 178 ? -3.611 18.781 23.234 1 96.31 178 TYR B N 1
ATOM 4013 C CA . TYR B 1 178 ? -4.734 17.938 23.625 1 96.31 178 TYR B CA 1
ATOM 4014 C C . TYR B 1 178 ? -4.34 16.984 24.75 1 96.31 178 TYR B C 1
ATOM 4016 O O . TYR B 1 178 ? -3.16 16.672 24.906 1 96.31 178 TYR B O 1
ATOM 4024 N N . THR B 1 179 ? -5.363 16.594 25.516 1 96.75 179 THR B N 1
ATOM 4025 C CA . THR B 1 179 ? -5.16 15.578 26.531 1 96.75 179 THR B CA 1
ATOM 4026 C C . THR B 1 179 ? -5.582 14.203 26.031 1 96.75 179 THR B C 1
ATOM 4028 O O . THR B 1 179 ? -6.645 14.055 25.422 1 96.75 179 THR B O 1
ATOM 4031 N N . VAL B 1 180 ? -4.754 13.242 26.25 1 97.75 180 VAL B N 1
ATOM 4032 C CA . VAL B 1 180 ? -5.102 11.891 25.844 1 97.75 180 VAL B CA 1
ATOM 4033 C C . VAL B 1 180 ? -6.195 11.336 26.75 1 97.75 180 VAL B C 1
ATOM 4035 O O . VAL B 1 180 ? -5.988 11.188 27.953 1 97.75 180 VAL B O 1
ATOM 4038 N N . ALA B 1 181 ? -7.285 11.062 26.172 1 97 181 ALA B N 1
ATOM 4039 C CA . ALA B 1 181 ? -8.406 10.539 26.938 1 97 181 ALA B CA 1
ATOM 4040 C C . ALA B 1 181 ? -8.289 9.031 27.125 1 97 181 ALA B C 1
ATOM 4042 O O . ALA B 1 181 ? -8.641 8.492 28.188 1 97 181 ALA B O 1
ATOM 4043 N N . ASP B 1 182 ? -7.902 8.344 26.078 1 96.5 182 ASP B N 1
ATOM 4044 C CA . ASP B 1 182 ? -7.812 6.883 26.078 1 96.5 182 ASP B CA 1
ATOM 4045 C C . ASP B 1 182 ? -6.895 6.383 24.969 1 96.5 182 ASP B C 1
ATOM 4047 O O . ASP B 1 182 ? -6.496 7.156 24.094 1 96.5 182 ASP B O 1
ATOM 4051 N N . VAL B 1 183 ? -6.449 5.184 25.125 1 96.88 183 VAL B N 1
ATOM 4052 C CA . VAL B 1 183 ? -5.695 4.461 24.109 1 96.88 183 VAL B CA 1
ATOM 4053 C C . VAL B 1 183 ? -6.461 3.211 23.688 1 96.88 183 VAL B C 1
ATOM 4055 O O . VAL B 1 183 ? -6.828 2.385 24.531 1 96.88 183 VAL B O 1
ATOM 4058 N N . VAL B 1 184 ? -6.746 3.09 22.422 1 94.25 184 VAL B N 1
ATOM 4059 C CA . VAL B 1 184 ? -7.539 1.983 21.891 1 94.25 184 VAL B CA 1
ATOM 4060 C C . VAL B 1 184 ? -6.684 1.134 20.953 1 94.25 184 VAL B C 1
ATOM 4062 O O . VAL B 1 184 ? -5.586 1.542 20.562 1 94.25 184 VAL B O 1
ATOM 4065 N N . PRO B 1 185 ? -7.148 -0.102 20.609 1 92.94 185 PRO B N 1
ATOM 4066 C CA . PRO B 1 185 ? -6.391 -0.926 19.672 1 92.94 185 PRO B CA 1
ATOM 4067 C C . PRO B 1 185 ? -6.137 -0.22 18.344 1 92.94 185 PRO B C 1
ATOM 4069 O O . PRO B 1 185 ? -6.992 0.536 17.859 1 92.94 185 PRO B O 1
ATOM 4072 N N . THR B 1 186 ? -5.039 -0.507 17.75 1 92.12 186 THR B N 1
ATOM 4073 C CA . THR B 1 186 ? -4.602 0.206 16.562 1 92.12 186 THR B CA 1
ATOM 4074 C C . THR B 1 186 ? -5.504 -0.119 15.375 1 92.12 186 THR B C 1
ATOM 4076 O O . THR B 1 186 ? -5.762 -1.289 15.086 1 92.12 186 THR B O 1
ATOM 4079 N N . GLU B 1 187 ? -6.012 0.909 14.812 1 91.62 187 GLU B N 1
ATOM 4080 C CA . GLU B 1 187 ? -6.656 0.87 13.508 1 91.62 187 GLU B CA 1
ATOM 4081 C C . GLU B 1 187 ? -5.922 1.756 12.5 1 91.62 187 GLU B C 1
ATOM 4083 O O . GLU B 1 187 ? -5.219 2.691 12.891 1 91.62 187 GLU B O 1
ATOM 4088 N N . TYR B 1 188 ? -6.07 1.387 11.281 1 94.88 188 TYR B N 1
ATOM 4089 C CA . TYR B 1 188 ? -5.281 2.084 10.266 1 94.88 188 TYR B CA 1
ATOM 4090 C C . TYR B 1 188 ? -6.18 2.799 9.266 1 94.88 188 TYR B C 1
ATOM 4092 O O . TYR B 1 188 ? -7.332 2.402 9.062 1 94.88 188 TYR B O 1
ATOM 4100 N N . TYR B 1 189 ? -5.672 3.863 8.742 1 94.81 189 TYR B N 1
ATOM 4101 C CA . TYR B 1 189 ? -6.145 4.621 7.59 1 94.81 189 TYR B CA 1
ATOM 4102 C C . TYR B 1 189 ? -4.992 4.961 6.652 1 94.81 189 TYR B C 1
ATOM 4104 O O . TYR B 1 189 ? -4.105 5.742 7.008 1 94.81 189 TYR B O 1
ATOM 4112 N N . SER B 1 190 ? -5.008 4.387 5.461 1 93.56 190 SER B N 1
ATOM 4113 C CA . SER B 1 190 ? -3.945 4.617 4.488 1 93.56 190 SER B CA 1
ATOM 4114 C C . SER B 1 190 ? -2.576 4.305 5.086 1 93.56 190 SER B C 1
ATOM 4116 O O . SER B 1 190 ? -1.66 5.125 5.012 1 93.56 190 SER B O 1
ATOM 4118 N N . HIS B 1 191 ? -2.455 3.258 5.809 1 92.12 191 HIS B N 1
ATOM 4119 C CA . HIS B 1 191 ? -1.238 2.725 6.41 1 92.12 191 HIS B CA 1
ATOM 4120 C C . HIS B 1 191 ? -0.757 3.607 7.555 1 92.12 191 HIS B C 1
ATOM 4122 O O . HIS B 1 191 ? 0.385 3.48 8.008 1 92.12 191 HIS B O 1
ATOM 4128 N N . SER B 1 192 ? -1.555 4.539 7.996 1 93.38 192 SER B N 1
ATOM 4129 C CA . SER B 1 192 ? -1.26 5.359 9.164 1 93.38 192 SER B CA 1
ATOM 4130 C C . SER B 1 192 ? -2.146 4.977 10.344 1 93.38 192 SER B C 1
ATOM 4132 O O . SER B 1 192 ? -3.363 4.852 10.195 1 93.38 192 SER B O 1
ATOM 4134 N N . PRO B 1 193 ? -1.485 4.797 11.492 1 95.44 193 PRO B N 1
ATOM 4135 C CA . PRO B 1 193 ? -2.348 4.602 12.656 1 95.44 193 PRO B CA 1
ATOM 4136 C C . PRO B 1 193 ? -3.24 5.809 12.938 1 95.44 193 PRO B C 1
ATOM 4138 O O . PRO B 1 193 ? -2.861 6.945 12.648 1 95.44 193 PRO B O 1
ATOM 4141 N N . VAL B 1 194 ? -4.375 5.539 13.602 1 96.5 194 VAL B N 1
ATOM 4142 C CA . VAL B 1 194 ? -5.41 6.562 13.672 1 96.5 194 VAL B CA 1
ATOM 4143 C C . VAL B 1 194 ? -5.406 7.215 15.055 1 96.5 194 VAL B C 1
ATOM 4145 O O . VAL B 1 194 ? -5.16 6.543 16.062 1 96.5 194 VAL B O 1
ATOM 4148 N N . THR B 1 195 ? -5.629 8.484 15.086 1 97 195 THR B N 1
ATOM 4149 C CA . THR B 1 195 ? -5.992 9.273 16.266 1 97 195 THR B CA 1
ATOM 4150 C C . THR B 1 195 ? -7.387 9.867 16.094 1 97 195 THR B C 1
ATOM 4152 O O . THR B 1 195 ? -7.652 10.586 15.133 1 97 195 THR B O 1
ATOM 4155 N N . TRP B 1 196 ? -8.25 9.57 17.047 1 96.12 196 TRP B N 1
ATOM 4156 C CA . TRP B 1 196 ? -9.617 10.07 17 1 96.12 196 TRP B CA 1
ATOM 4157 C C . TRP B 1 196 ? -9.758 11.367 17.797 1 96.12 196 TRP B C 1
ATOM 4159 O O . TRP B 1 196 ? -9.18 11.5 18.875 1 96.12 196 TRP B O 1
ATOM 4169 N N . LEU B 1 197 ? -10.477 12.281 17.25 1 96 197 LEU B N 1
ATOM 4170 C CA . LEU B 1 197 ? -10.727 13.531 17.953 1 96 197 LEU B CA 1
ATOM 4171 C C . LEU B 1 197 ? -12.086 14.117 17.562 1 96 197 LEU B C 1
ATOM 4173 O O . LEU B 1 197 ? -12.75 13.602 16.672 1 96 197 LEU B O 1
ATOM 4177 N N . ALA B 1 198 ? -12.492 15.125 18.328 1 95.31 198 ALA B N 1
ATOM 4178 C CA . ALA B 1 198 ? -13.758 15.797 18.047 1 95.31 198 ALA B CA 1
ATOM 4179 C C . ALA B 1 198 ? -13.688 16.562 16.719 1 95.31 198 ALA B C 1
ATOM 4181 O O . ALA B 1 198 ? -12.648 17.125 16.375 1 95.31 198 ALA B O 1
ATOM 4182 N N . LEU B 1 199 ? -14.789 16.594 16.031 1 92.94 199 LEU B N 1
ATOM 4183 C CA . LEU B 1 199 ? -14.852 17.25 14.727 1 92.94 199 LEU B CA 1
ATOM 4184 C C . LEU B 1 199 ? -14.398 18.703 14.828 1 92.94 199 LEU B C 1
ATOM 4186 O O . LEU B 1 199 ? -13.727 19.203 13.922 1 92.94 199 LEU B O 1
ATOM 4190 N N . GLU B 1 200 ? -14.773 19.375 15.867 1 90.69 200 GLU B N 1
ATOM 4191 C CA . GLU B 1 200 ? -14.375 20.766 16.062 1 90.69 200 GLU B CA 1
ATOM 4192 C C . GLU B 1 200 ? -12.859 20.891 16.156 1 90.69 200 GLU B C 1
ATOM 4194 O O . GLU B 1 200 ? -12.281 21.859 15.648 1 90.69 200 GLU B O 1
ATOM 4199 N N . ASP B 1 201 ? -12.242 19.969 16.844 1 92.94 201 ASP B N 1
ATOM 4200 C CA . ASP B 1 201 ? -10.789 19.953 16.984 1 92.94 201 ASP B CA 1
ATOM 4201 C C . ASP B 1 201 ? -10.117 19.641 15.641 1 92.94 201 ASP B C 1
ATOM 4203 O O . ASP B 1 201 ? -9.078 20.219 15.312 1 92.94 201 ASP B O 1
ATOM 4207 N N . TRP B 1 202 ? -10.727 18.75 14.922 1 92.38 202 TRP B N 1
ATOM 4208 C CA . TRP B 1 202 ? -10.203 18.438 13.594 1 92.38 202 TRP B CA 1
ATOM 4209 C C . TRP B 1 202 ? -10.219 19.688 12.703 1 92.38 202 TRP B C 1
ATOM 4211 O O . TRP B 1 202 ? -9.266 19.938 11.969 1 92.38 202 TRP B O 1
ATOM 4221 N N . ASN B 1 203 ? -11.328 20.344 12.727 1 88.19 203 ASN B N 1
ATOM 4222 C CA . ASN B 1 203 ? -11.438 21.578 11.945 1 88.19 203 ASN B CA 1
ATOM 4223 C C . ASN B 1 203 ? -10.352 22.578 12.32 1 88.19 203 ASN B C 1
ATOM 4225 O O . ASN B 1 203 ? -9.812 23.266 11.453 1 88.19 203 ASN B O 1
ATOM 4229 N N . ALA B 1 204 ? -10.07 22.609 13.57 1 85.75 204 ALA B N 1
ATOM 4230 C CA . ALA B 1 204 ? -9.055 23.547 14.055 1 85.75 204 ALA B CA 1
ATOM 4231 C C . ALA B 1 204 ? -7.672 23.188 13.523 1 85.75 204 ALA B C 1
ATOM 4233 O O . ALA B 1 204 ? -6.934 24.062 13.062 1 85.75 204 ALA B O 1
ATOM 4234 N N . ILE B 1 205 ? -7.352 21.922 13.594 1 85.88 205 ILE B N 1
ATOM 4235 C CA . ILE B 1 205 ? -5.992 21.531 13.25 1 85.88 205 ILE B CA 1
ATOM 4236 C C . ILE B 1 205 ? -5.844 21.484 11.727 1 85.88 205 ILE B C 1
ATOM 4238 O O . ILE B 1 205 ? -4.73 21.594 11.203 1 85.88 205 ILE B O 1
ATOM 4242 N N . SER B 1 206 ? -6.918 21.266 11.023 1 79.5 206 SER B N 1
ATOM 4243 C CA . SER B 1 206 ? -6.859 21.156 9.57 1 79.5 206 SER B CA 1
ATOM 4244 C C . SER B 1 206 ? -6.906 22.531 8.914 1 79.5 206 SER B C 1
ATOM 4246 O O . SER B 1 206 ? -6.641 22.672 7.719 1 79.5 206 SER B O 1
ATOM 4248 N N . HIS B 1 207 ? -7.07 23.547 9.57 1 68.12 207 HIS B N 1
ATOM 4249 C CA . HIS B 1 207 ? -7.129 24.922 9.078 1 68.12 207 HIS B CA 1
ATOM 4250 C C . HIS B 1 207 ? -8 25.031 7.832 1 68.12 207 HIS B C 1
ATOM 4252 O O . HIS B 1 207 ? -7.57 25.578 6.816 1 68.12 207 HIS B O 1
ATOM 4258 N N . TH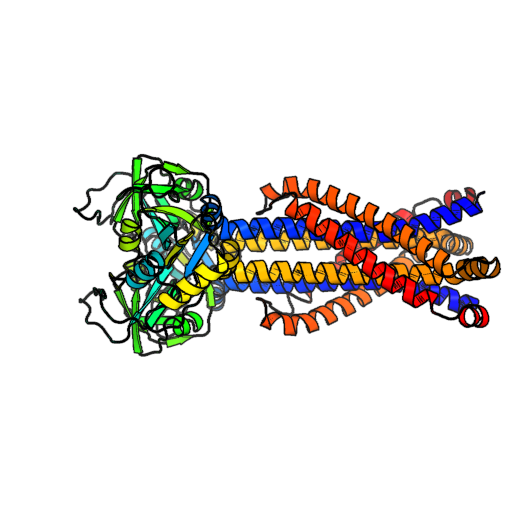R B 1 208 ? -9.133 24.531 7.945 1 62.31 208 THR B N 1
ATOM 4259 C CA . THR B 1 208 ? -10.039 24.625 6.809 1 62.31 208 THR B CA 1
ATOM 4260 C C . THR B 1 208 ? -10.281 26.094 6.426 1 62.31 208 THR B C 1
ATOM 4262 O O . THR B 1 208 ? -10.336 26.953 7.297 1 62.31 208 THR B O 1
ATOM 4265 N N . ALA B 1 209 ? -10.102 26.375 5.199 1 57.69 209 ALA B N 1
ATOM 4266 C CA . ALA B 1 209 ? -10.164 27.734 4.676 1 57.69 209 ALA B CA 1
ATOM 4267 C C . ALA B 1 209 ? -11.578 28.297 4.773 1 57.69 209 ALA B C 1
ATOM 4269 O O . ALA B 1 209 ? -11.766 29.516 4.848 1 57.69 209 ALA B O 1
ATOM 4270 N N . ASP B 1 210 ? -12.414 27.453 4.672 1 66.56 210 ASP B N 1
ATOM 4271 C CA . ASP B 1 210 ? -13.812 27.875 4.621 1 66.56 210 ASP B CA 1
ATOM 4272 C C . ASP B 1 210 ? -14.594 27.344 5.82 1 66.56 210 ASP B C 1
ATOM 4274 O O . ASP B 1 210 ? -14.656 26.141 6.043 1 66.56 210 ASP B O 1
ATOM 4278 N N . ASP B 1 211 ? -15.094 28.281 6.586 1 71.12 211 ASP B N 1
ATOM 4279 C CA . ASP B 1 211 ? -15.898 27.922 7.754 1 71.12 211 ASP B CA 1
ATOM 4280 C C . ASP B 1 211 ? -17.094 27.062 7.352 1 71.12 211 ASP B C 1
ATOM 4282 O O . ASP B 1 211 ? -17.703 26.391 8.195 1 71.12 211 ASP B O 1
ATOM 4286 N N . ALA B 1 212 ? -17.375 27.125 6.094 1 81.06 212 ALA B N 1
ATOM 4287 C CA . ALA B 1 212 ? -18.516 26.359 5.605 1 81.06 212 ALA B CA 1
ATOM 4288 C C . ALA B 1 212 ? -18.172 24.891 5.449 1 81.06 212 ALA B C 1
ATOM 4290 O O . ALA B 1 212 ? -19.062 24.047 5.305 1 81.06 212 ALA B O 1
ATOM 4291 N N . VAL B 1 213 ? -16.953 24.578 5.512 1 85.69 213 VAL B N 1
ATOM 4292 C CA . VAL B 1 213 ? -16.516 23.188 5.371 1 85.69 213 VAL B CA 1
ATOM 4293 C C . VAL B 1 213 ? -16.578 22.5 6.727 1 85.69 213 VAL B C 1
ATOM 4295 O O . VAL B 1 213 ? -15.922 22.922 7.68 1 85.69 213 VAL B O 1
ATOM 4298 N N . LEU B 1 214 ? -17.344 21.469 6.797 1 88.88 214 LEU B N 1
ATOM 4299 C CA . LEU B 1 214 ? -17.547 20.75 8.047 1 88.88 214 LEU B CA 1
ATOM 4300 C C . LEU B 1 214 ? -16.578 19.578 8.172 1 88.88 214 LEU B C 1
ATOM 4302 O O . LEU B 1 214 ? -16.281 19.125 9.281 1 88.88 214 LEU B O 1
ATOM 4306 N N . GLY B 1 215 ? -16.156 19.078 7.07 1 90.56 215 GLY B N 1
ATOM 4307 C CA . GLY B 1 215 ? -15.289 17.906 7.027 1 90.56 215 GLY B CA 1
ATOM 4308 C C . GLY B 1 215 ? -14.953 17.469 5.617 1 90.56 215 GLY B C 1
ATOM 4309 O O . GLY B 1 215 ? -15.109 18.234 4.668 1 90.56 215 GLY B O 1
ATOM 4310 N N . THR B 1 216 ? -14.43 16.266 5.496 1 91.19 216 THR B N 1
ATOM 4311 C CA . THR B 1 216 ? -14.008 15.758 4.199 1 91.19 216 THR B CA 1
ATOM 4312 C C . THR B 1 216 ? -15.094 14.883 3.58 1 91.19 216 THR B C 1
ATOM 4314 O O . THR B 1 216 ? -15.117 14.68 2.363 1 91.19 216 THR B O 1
ATOM 4317 N N . ALA B 1 217 ? -15.93 14.328 4.426 1 94.62 217 ALA B N 1
ATOM 4318 C CA . ALA B 1 217 ? -17.016 13.469 3.967 1 94.62 217 ALA B CA 1
ATOM 4319 C C . ALA B 1 217 ? -18.188 13.508 4.941 1 94.62 217 ALA B C 1
ATOM 4321 O O . ALA B 1 217 ? -18.094 14.102 6.016 1 94.62 217 ALA B O 1
ATOM 4322 N N . GLY B 1 218 ? -19.312 13.008 4.469 1 95.81 218 GLY B N 1
ATOM 4323 C CA . GLY B 1 218 ? -20.469 12.828 5.328 1 95.81 218 GLY B CA 1
ATOM 4324 C C . GLY B 1 218 ? -20.797 11.367 5.594 1 95.81 218 GLY B C 1
ATOM 4325 O O . GLY B 1 218 ? -20.625 10.516 4.723 1 95.81 218 GLY B O 1
ATOM 4326 N N . LEU B 1 219 ? -21.219 11.078 6.793 1 96.38 219 LEU B N 1
ATOM 4327 C CA . LEU B 1 219 ? -21.719 9.766 7.184 1 96.38 219 LEU B CA 1
ATOM 4328 C C . LEU B 1 219 ? -23.25 9.75 7.215 1 96.38 219 LEU B C 1
ATOM 4330 O O . LEU B 1 219 ? -23.859 10.492 7.977 1 96.38 219 LEU B O 1
ATOM 4334 N N . VAL B 1 220 ? -23.844 8.867 6.477 1 97.25 220 VAL B N 1
ATOM 4335 C CA . VAL B 1 220 ? -25.281 8.906 6.34 1 97.25 220 VAL B CA 1
ATOM 4336 C C . VAL B 1 220 ? -25.891 7.574 6.793 1 97.25 220 VAL B C 1
ATOM 4338 O O . VAL B 1 220 ? -25.375 6.508 6.469 1 97.25 220 VAL B O 1
ATOM 4341 N N . ARG B 1 221 ? -26.922 7.668 7.535 1 96.31 221 ARG B N 1
ATOM 4342 C CA . ARG B 1 221 ? -27.812 6.57 7.898 1 96.31 221 ARG B CA 1
ATOM 4343 C C . ARG B 1 221 ? -29.234 6.82 7.391 1 96.31 221 ARG B C 1
ATOM 4345 O O . ARG B 1 221 ? -29.672 7.969 7.324 1 96.31 221 ARG B O 1
ATOM 4352 N N . PHE B 1 222 ? -29.891 5.793 7.047 1 97.31 222 PHE B N 1
ATOM 4353 C CA . PHE B 1 222 ? -31.219 5.93 6.473 1 97.31 222 PHE B CA 1
ATOM 4354 C C . PHE B 1 222 ? -32.281 5.41 7.434 1 97.31 222 PHE B C 1
ATOM 4356 O O . PHE B 1 222 ? -31.969 4.656 8.359 1 97.31 222 PHE B O 1
ATOM 4363 N N . ASP B 1 223 ? -33.5 5.859 7.168 1 97 223 ASP B N 1
ATOM 4364 C CA . ASP B 1 223 ? -34.625 5.367 7.93 1 97 223 ASP B CA 1
ATOM 4365 C C . ASP B 1 223 ? -34.875 3.881 7.676 1 97 223 ASP B C 1
ATOM 4367 O O . ASP B 1 223 ? -34.531 3.371 6.602 1 97 223 ASP B O 1
ATOM 4371 N N . ALA B 1 224 ? -35.438 3.312 8.695 1 95.06 224 ALA B N 1
ATOM 4372 C CA . ALA B 1 224 ? -35.812 1.905 8.531 1 95.06 224 ALA B CA 1
ATOM 4373 C C . ALA B 1 224 ? -36.781 1.721 7.383 1 95.06 224 ALA B C 1
ATOM 4375 O O . ALA B 1 224 ? -37.781 2.438 7.297 1 95.06 224 ALA B O 1
ATOM 4376 N N . GLY B 1 225 ? -36.562 0.885 6.469 1 94.19 225 GLY B N 1
ATOM 4377 C CA . GLY B 1 225 ? -37.469 0.554 5.391 1 94.19 225 GLY B CA 1
ATOM 4378 C C . GLY B 1 225 ? -37.281 1.414 4.156 1 94.19 225 GLY B C 1
ATOM 4379 O O . GLY B 1 225 ? -37.906 1.173 3.121 1 94.19 225 GLY B O 1
ATOM 4380 N N . ALA B 1 226 ? -36.469 2.393 4.297 1 95.62 226 ALA B N 1
ATOM 4381 C CA . ALA B 1 226 ? -36.219 3.256 3.143 1 95.62 226 ALA B CA 1
ATOM 4382 C C . ALA B 1 226 ? -35.5 2.494 2.027 1 95.62 226 ALA B C 1
ATOM 4384 O O . ALA B 1 226 ? -34.75 1.556 2.291 1 95.62 226 ALA B O 1
ATOM 4385 N N . ASP B 1 227 ? -35.875 2.859 0.811 1 97.38 227 ASP B N 1
ATOM 4386 C CA . ASP B 1 227 ? -35.062 2.396 -0.32 1 97.38 227 ASP B CA 1
ATOM 4387 C C . ASP B 1 227 ? -33.719 3.113 -0.366 1 97.38 227 ASP B C 1
ATOM 4389 O O . ASP B 1 227 ? -33.594 4.164 -0.995 1 97.38 227 ASP B O 1
ATOM 4393 N N . VAL B 1 228 ? -32.781 2.518 0.109 1 96.81 228 VAL B N 1
ATOM 4394 C CA . VAL B 1 228 ? -31.484 3.127 0.386 1 96.81 228 VAL B CA 1
ATOM 4395 C C . VAL B 1 228 ? -30.906 3.707 -0.899 1 96.81 228 VAL B C 1
ATOM 4397 O O . VAL B 1 228 ? -30.406 4.836 -0.909 1 96.81 228 VAL B O 1
ATOM 4400 N N . ASP B 1 229 ? -30.922 2.996 -1.966 1 97.38 229 ASP B N 1
ATOM 4401 C CA . ASP B 1 229 ? -30.328 3.453 -3.221 1 97.38 229 ASP B CA 1
ATOM 4402 C C . ASP B 1 229 ? -31.094 4.652 -3.779 1 97.38 229 ASP B C 1
ATOM 4404 O O . ASP B 1 229 ? -30.484 5.605 -4.273 1 97.38 229 ASP B O 1
ATOM 4408 N N . ALA B 1 230 ? -32.344 4.602 -3.689 1 97.69 230 ALA B N 1
ATOM 4409 C CA . ALA B 1 230 ? -33.156 5.711 -4.188 1 97.69 230 ALA B CA 1
ATOM 4410 C C . ALA B 1 230 ? -32.938 6.969 -3.348 1 97.69 230 ALA B C 1
ATOM 4412 O O . ALA B 1 230 ? -32.844 8.07 -3.887 1 97.69 230 ALA B O 1
ATOM 4413 N N . VAL B 1 231 ? -32.938 6.781 -2.049 1 98.12 231 VAL B N 1
ATOM 4414 C CA . VAL B 1 231 ? -32.75 7.914 -1.147 1 98.12 231 VAL B CA 1
ATOM 4415 C C . VAL B 1 231 ? -31.359 8.5 -1.331 1 98.12 231 VAL B C 1
ATOM 4417 O O . VAL B 1 231 ? -31.172 9.719 -1.308 1 98.12 231 VAL B O 1
ATOM 4420 N N . ALA B 1 232 ? -30.375 7.629 -1.486 1 98.12 232 ALA B N 1
ATOM 4421 C CA . ALA B 1 232 ? -29.016 8.094 -1.711 1 98.12 232 ALA B CA 1
ATOM 4422 C C . ALA B 1 232 ? -28.922 8.922 -2.99 1 98.12 232 ALA B C 1
ATOM 4424 O O . ALA B 1 232 ? -28.25 9.953 -3.023 1 98.12 232 ALA B O 1
ATOM 4425 N N . ALA B 1 233 ? -29.547 8.445 -4.016 1 97.81 233 ALA B N 1
ATOM 4426 C CA . ALA B 1 233 ? -29.547 9.18 -5.281 1 97.81 233 ALA B CA 1
ATOM 4427 C C . ALA B 1 233 ? -30.203 10.547 -5.125 1 97.81 233 ALA B C 1
ATOM 4429 O O . ALA B 1 233 ? -29.719 11.539 -5.672 1 97.81 233 ALA B O 1
ATOM 4430 N N . ALA B 1 234 ? -31.266 10.602 -4.457 1 97.94 234 ALA B N 1
ATOM 4431 C CA . ALA B 1 234 ? -31.969 11.859 -4.215 1 97.94 234 ALA B CA 1
ATOM 4432 C C . ALA B 1 234 ? -31.109 12.828 -3.404 1 97.94 234 ALA B C 1
ATOM 4434 O O . ALA B 1 234 ? -31.094 14.031 -3.676 1 97.94 234 ALA B O 1
ATOM 4435 N N . GLY B 1 235 ? -30.484 12.305 -2.369 1 98 235 GLY B N 1
ATOM 4436 C CA . GLY B 1 235 ? -29.594 13.125 -1.577 1 98 235 GLY B CA 1
ATOM 4437 C C . GLY B 1 235 ? -28.422 13.688 -2.379 1 98 235 GLY B C 1
ATOM 4438 O O . GLY B 1 235 ? -28.094 14.859 -2.248 1 98 235 GLY B O 1
ATOM 4439 N N . ASP B 1 236 ? -27.859 12.805 -3.195 1 97.56 236 ASP B N 1
ATOM 4440 C CA . ASP B 1 236 ? -26.766 13.227 -4.059 1 97.56 236 ASP B CA 1
ATOM 4441 C C . ASP B 1 236 ? -27.203 14.352 -4.992 1 97.56 236 ASP B C 1
ATOM 4443 O O . ASP B 1 236 ? -26.469 15.328 -5.191 1 97.56 236 ASP B O 1
ATOM 4447 N N . ASP B 1 237 ? -28.312 14.211 -5.566 1 96.31 237 ASP B N 1
ATOM 4448 C CA . ASP B 1 237 ? -28.828 15.219 -6.484 1 96.31 237 ASP B CA 1
ATOM 4449 C C . ASP B 1 237 ? -29.094 16.547 -5.762 1 96.31 237 ASP B C 1
ATOM 4451 O O . ASP B 1 237 ? -28.781 17.609 -6.281 1 96.31 237 ASP B O 1
ATOM 4455 N N . ALA B 1 238 ? -29.625 16.469 -4.637 1 96.5 238 ALA B N 1
ATOM 4456 C CA . ALA B 1 238 ? -29.984 17.656 -3.871 1 96.5 238 ALA B CA 1
ATOM 4457 C C . ALA B 1 238 ? -28.75 18.391 -3.393 1 96.5 238 ALA B C 1
ATOM 4459 O O . ALA B 1 238 ? -28.75 19.625 -3.307 1 96.5 238 ALA B O 1
ATOM 4460 N N . ALA B 1 239 ? -27.703 17.609 -3.07 1 95.81 239 ALA B N 1
ATOM 4461 C CA . ALA B 1 239 ? -26.547 18.203 -2.416 1 95.81 239 ALA B CA 1
ATOM 4462 C C . ALA B 1 239 ? -25.391 18.375 -3.395 1 95.81 239 ALA B C 1
ATOM 4464 O O . ALA B 1 239 ? -24.406 19.047 -3.088 1 95.81 239 ALA B O 1
ATOM 4465 N N . GLY B 1 240 ? -25.469 17.812 -4.605 1 94.38 240 GLY B N 1
ATOM 4466 C CA . GLY B 1 240 ? -24.328 17.812 -5.516 1 94.38 240 GLY B CA 1
ATOM 4467 C C . GLY B 1 240 ? -23.156 17.016 -4.996 1 94.38 240 GLY B C 1
ATOM 4468 O O . GLY B 1 240 ? -22.031 17.516 -4.961 1 94.38 240 GLY B O 1
ATOM 4469 N N . THR B 1 241 ? -23.406 15.789 -4.5 1 96.44 241 THR B N 1
ATOM 4470 C CA . THR B 1 241 ? -22.391 14.922 -3.908 1 96.44 241 THR B CA 1
ATOM 4471 C C . THR B 1 241 ? -22.422 13.539 -4.555 1 96.44 241 THR B C 1
ATOM 4473 O O . THR B 1 241 ? -23.234 13.281 -5.453 1 96.44 241 THR B O 1
ATOM 4476 N N . VAL B 1 242 ? -21.531 12.727 -4.18 1 97.06 242 VAL B N 1
ATOM 4477 C CA . VAL B 1 242 ? -21.484 11.312 -4.555 1 97.06 242 VAL B CA 1
ATOM 4478 C C . VAL B 1 242 ? -21.469 10.445 -3.301 1 97.06 242 VAL B C 1
ATOM 4480 O O . VAL B 1 242 ? -20.594 10.586 -2.453 1 97.06 242 VAL B O 1
ATOM 4483 N N . ALA B 1 243 ? -22.422 9.609 -3.256 1 97.69 243 ALA B N 1
ATOM 4484 C CA . ALA B 1 243 ? -22.531 8.703 -2.109 1 97.69 243 ALA B CA 1
ATOM 4485 C C . ALA B 1 243 ? -22.031 7.309 -2.465 1 97.69 243 ALA B C 1
ATOM 4487 O O . ALA B 1 243 ? -22.375 6.766 -3.516 1 97.69 243 ALA B O 1
ATOM 4488 N N . GLU B 1 244 ? -21.188 6.816 -1.602 1 97.44 244 GLU B N 1
ATOM 4489 C CA . GLU B 1 244 ? -20.672 5.461 -1.756 1 97.44 244 GLU B CA 1
ATOM 4490 C C . GLU B 1 244 ? -21.016 4.598 -0.546 1 97.44 244 GLU B C 1
ATOM 4492 O O . GLU B 1 244 ? -21.125 5.102 0.573 1 97.44 244 GLU B O 1
ATOM 4497 N N . THR B 1 245 ? -21.234 3.301 -0.836 1 97.06 245 THR B N 1
ATOM 4498 C CA . THR B 1 245 ? -21.266 2.389 0.301 1 97.06 245 THR B CA 1
ATOM 4499 C C . THR B 1 245 ? -19.938 2.416 1.06 1 97.06 245 THR B C 1
ATOM 4501 O O . THR B 1 245 ? -18.953 2.959 0.568 1 97.06 245 THR B O 1
ATOM 4504 N N . VAL B 1 246 ? -19.969 1.893 2.242 1 95.56 246 VAL B N 1
ATOM 4505 C CA . VAL B 1 246 ? -18.734 1.844 3.02 1 95.56 246 VAL B CA 1
ATOM 4506 C C . VAL B 1 246 ? -17.641 1.12 2.225 1 95.56 246 VAL B C 1
ATOM 4508 O O . VAL B 1 246 ? -16.547 1.65 2.037 1 95.56 246 VAL B O 1
ATOM 4511 N N . LYS B 1 247 ? -17.922 -0.002 1.65 1 94.94 247 LYS B N 1
ATOM 4512 C CA . LYS B 1 247 ? -16.953 -0.756 0.865 1 94.94 247 LYS B CA 1
ATOM 4513 C C . LYS B 1 247 ? -16.594 -0.02 -0.424 1 94.94 247 LYS B C 1
ATOM 4515 O O . LYS B 1 247 ? -15.445 -0.045 -0.862 1 94.94 247 LYS B O 1
ATOM 4520 N N . GLY B 1 248 ? -17.594 0.574 -0.975 1 95.75 248 GLY B N 1
ATOM 4521 C CA . GLY B 1 248 ? -17.359 1.348 -2.182 1 95.75 248 GLY B CA 1
ATOM 4522 C C . GLY B 1 248 ? -16.438 2.527 -1.96 1 95.75 248 GLY B C 1
ATOM 4523 O O . GLY B 1 248 ? -15.766 2.986 -2.893 1 95.75 248 GLY B O 1
ATOM 4524 N N . SER B 1 249 ? -16.359 3.033 -0.725 1 96.5 249 SER B N 1
ATOM 4525 C CA . SER B 1 249 ? -15.555 4.207 -0.406 1 96.5 249 SER B CA 1
ATOM 4526 C C . SER B 1 249 ? -14.078 3.846 -0.292 1 96.5 249 SER B C 1
ATOM 4528 O O . SER B 1 249 ? -13.219 4.73 -0.277 1 96.5 249 SER B O 1
ATOM 4530 N N . TYR B 1 250 ? -13.773 2.537 -0.25 1 96.44 250 TYR B N 1
ATOM 4531 C CA . TYR B 1 250 ? -12.383 2.117 -0.109 1 96.44 250 TYR B CA 1
ATOM 4532 C C . TYR B 1 250 ? -11.539 2.627 -1.271 1 96.44 250 TYR B C 1
ATOM 4534 O O . TYR B 1 250 ? -10.406 3.078 -1.075 1 96.44 250 TYR B O 1
ATOM 4542 N N . ALA B 1 251 ? -12.172 2.637 -2.443 1 93.88 251 ALA B N 1
ATOM 4543 C CA . ALA B 1 251 ? -11.445 3.029 -3.648 1 93.88 251 ALA B CA 1
ATOM 4544 C C . ALA B 1 251 ? -11.219 4.539 -3.682 1 93.88 251 ALA B C 1
ATOM 4546 O O . ALA B 1 251 ? -10.438 5.035 -4.5 1 93.88 251 ALA B O 1
ATOM 4547 N N . ALA B 1 252 ? -11.828 5.258 -2.75 1 93.38 252 ALA B N 1
ATOM 4548 C CA . ALA B 1 252 ? -11.609 6.695 -2.635 1 93.38 252 ALA B CA 1
ATOM 4549 C C . ALA B 1 252 ? -10.273 6.992 -1.95 1 93.38 252 ALA B C 1
ATOM 4551 O O . ALA B 1 252 ? -9.812 8.133 -1.95 1 93.38 252 ALA B O 1
ATOM 4552 N N . LEU B 1 253 ? -9.703 5.973 -1.397 1 93.12 253 LEU B N 1
ATOM 4553 C CA . LEU B 1 253 ? -8.336 6.043 -0.884 1 93.12 253 LEU B CA 1
ATOM 4554 C C . LEU B 1 253 ? -7.332 5.625 -1.952 1 93.12 253 LEU B C 1
ATOM 4556 O O . LEU B 1 253 ? -7.309 4.465 -2.367 1 93.12 253 LEU B O 1
ATOM 4560 N N . PRO B 1 254 ? -6.523 6.52 -2.367 1 88.69 254 PRO B N 1
ATOM 4561 C CA . PRO B 1 254 ? -5.609 6.207 -3.469 1 88.69 254 PRO B CA 1
ATOM 4562 C C . PRO B 1 254 ? -4.719 5.004 -3.176 1 88.69 254 PRO B C 1
ATOM 4564 O O . PRO B 1 254 ? -4.496 4.164 -4.055 1 88.69 254 PRO B O 1
ATOM 4567 N N . SER B 1 255 ? -4.164 4.941 -1.948 1 91.62 255 SER B N 1
ATOM 4568 C CA . SER B 1 255 ? -3.314 3.814 -1.587 1 91.62 255 SER B CA 1
ATOM 4569 C C . SER B 1 255 ? -4.059 2.49 -1.738 1 91.62 255 SER B C 1
ATOM 4571 O O . SER B 1 255 ? -3.518 1.529 -2.289 1 91.62 255 SER B O 1
ATOM 4573 N N . TYR B 1 256 ? -5.309 2.395 -1.251 1 95.62 256 TYR B N 1
ATOM 4574 C CA . TYR B 1 256 ? -6.102 1.177 -1.392 1 95.62 256 TYR B CA 1
ATOM 4575 C C . TYR B 1 256 ? -6.344 0.849 -2.859 1 95.62 256 TYR B C 1
ATOM 4577 O O . TYR B 1 256 ? -6.219 -0.306 -3.273 1 95.62 256 TYR B O 1
ATOM 4585 N N . ARG B 1 257 ? -6.766 1.847 -3.621 1 93.25 257 ARG B N 1
ATOM 4586 C CA . ARG B 1 257 ? -7.066 1.642 -5.035 1 93.25 257 ARG B CA 1
ATOM 4587 C C . ARG B 1 257 ? -5.871 1.04 -5.766 1 93.25 257 ARG B C 1
ATOM 4589 O O . ARG B 1 257 ? -6.02 0.07 -6.512 1 93.25 257 ARG B O 1
ATOM 4596 N N . SER B 1 258 ? -4.746 1.589 -5.535 1 91.06 258 SER B N 1
ATOM 4597 C CA . SER B 1 258 ? -3.541 1.108 -6.203 1 91.06 258 SER B CA 1
ATOM 4598 C C . SER B 1 258 ? -3.164 -0.29 -5.727 1 91.06 258 SER B C 1
ATOM 4600 O O . SER B 1 258 ? -2.898 -1.179 -6.539 1 91.06 258 SER B O 1
ATOM 4602 N N . GLU B 1 259 ? -3.141 -0.464 -4.441 1 93.75 259 GLU B N 1
ATOM 4603 C CA . GLU B 1 259 ? -2.727 -1.737 -3.859 1 93.75 259 GLU B CA 1
ATOM 4604 C C . GLU B 1 259 ? -3.715 -2.85 -4.203 1 93.75 259 GLU B C 1
ATOM 4606 O O . GLU B 1 259 ? -3.322 -3.896 -4.723 1 93.75 259 GLU B O 1
ATOM 4611 N N . ASN B 1 260 ? -4.984 -2.566 -3.859 1 94.88 260 ASN B N 1
ATOM 4612 C CA . ASN B 1 260 ? -6.008 -3.582 -4.086 1 94.88 260 ASN B CA 1
ATOM 4613 C C . ASN B 1 260 ? -6.164 -3.896 -5.574 1 94.88 260 ASN B C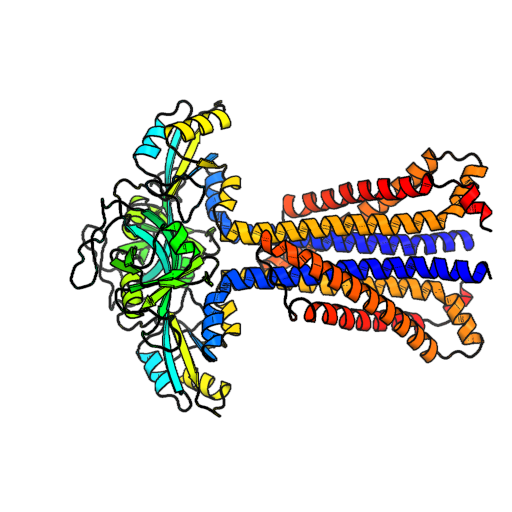 1
ATOM 4615 O O . ASN B 1 260 ? -6.367 -5.051 -5.949 1 94.88 260 ASN B O 1
ATOM 4619 N N . GLY B 1 261 ? -6.148 -2.891 -6.383 1 93.5 261 GLY B N 1
ATOM 4620 C CA . GLY B 1 261 ? -6.207 -3.123 -7.82 1 93.5 261 GLY B CA 1
ATOM 4621 C C . GLY B 1 261 ? -5.102 -4.031 -8.32 1 93.5 261 GLY B C 1
ATOM 4622 O O . GLY B 1 261 ? -5.344 -4.926 -9.133 1 93.5 261 GLY B O 1
ATOM 4623 N N . SER B 1 262 ? -3.934 -3.82 -7.875 1 92.38 262 SER B N 1
ATOM 4624 C CA . SER B 1 262 ? -2.783 -4.625 -8.273 1 92.38 262 SER B CA 1
ATOM 4625 C C . SER B 1 262 ? -2.924 -6.066 -7.797 1 92.38 262 SER B C 1
ATOM 4627 O O . SER B 1 262 ? -2.707 -7.004 -8.57 1 92.38 262 SER B O 1
ATOM 4629 N N . LEU B 1 263 ? -3.287 -6.246 -6.543 1 94.31 263 LEU B N 1
ATOM 4630 C CA . LEU B 1 263 ? -3.373 -7.578 -5.961 1 94.31 263 LEU B CA 1
ATOM 4631 C C . LEU B 1 263 ? -4.527 -8.367 -6.574 1 94.31 263 LEU B C 1
ATOM 4633 O O . LEU B 1 263 ? -4.406 -9.57 -6.809 1 94.31 263 LEU B O 1
ATOM 4637 N N . MET B 1 264 ? -5.582 -7.688 -6.879 1 94.06 264 MET B N 1
ATOM 4638 C CA . MET B 1 264 ? -6.703 -8.344 -7.543 1 94.06 264 MET B CA 1
ATOM 4639 C C . MET B 1 264 ? -6.332 -8.75 -8.969 1 94.06 264 MET B C 1
ATOM 4641 O O . MET B 1 264 ? -6.77 -9.789 -9.453 1 94.06 264 MET B O 1
ATOM 4645 N N . THR B 1 265 ? -5.613 -7.887 -9.609 1 90.75 265 THR B N 1
ATOM 4646 C CA . THR B 1 265 ? -5.145 -8.219 -10.953 1 90.75 265 THR B CA 1
ATOM 4647 C C . THR B 1 265 ? -4.27 -9.469 -10.922 1 90.75 265 THR B C 1
ATOM 4649 O O . THR B 1 265 ? -4.398 -10.344 -11.781 1 90.75 265 THR B O 1
ATOM 4652 N N . MET B 1 266 ? -3.426 -9.594 -9.977 1 89.12 266 MET B N 1
ATOM 4653 C CA . MET B 1 266 ? -2.586 -10.781 -9.82 1 89.12 266 MET B CA 1
ATOM 4654 C C . MET B 1 266 ? -3.438 -12.023 -9.602 1 89.12 266 MET B C 1
ATOM 4656 O O . MET B 1 266 ? -3.146 -13.086 -10.156 1 89.12 266 MET B O 1
ATOM 4660 N N . GLN B 1 267 ? -4.414 -11.898 -8.781 1 93.12 267 GLN B N 1
ATOM 4661 C CA . GLN B 1 267 ? -5.312 -13.023 -8.547 1 93.12 267 GLN B CA 1
ATOM 4662 C C . GLN B 1 267 ? -6.035 -13.438 -9.82 1 93.12 267 GLN B C 1
ATOM 4664 O O . GLN B 1 267 ? -6.191 -14.625 -10.102 1 93.12 267 GLN B O 1
ATOM 4669 N N . GLY B 1 268 ? -6.504 -12.406 -10.562 1 92.12 268 GLY B N 1
ATOM 4670 C CA . GLY B 1 268 ? -7.113 -12.711 -11.844 1 92.12 268 GLY B CA 1
ATOM 4671 C C . GLY B 1 268 ? -6.211 -13.516 -12.758 1 92.12 268 GLY B C 1
ATOM 4672 O O . GLY B 1 268 ? -6.652 -14.492 -13.375 1 92.12 268 GLY B O 1
ATOM 4673 N N . PHE B 1 269 ? -4.984 -13.094 -12.781 1 87.38 269 PHE B N 1
ATOM 4674 C CA . PHE B 1 269 ? -4.012 -13.82 -13.586 1 87.38 269 PHE B CA 1
ATOM 4675 C C . PHE B 1 269 ? -3.842 -15.242 -13.07 1 87.38 269 PHE B C 1
ATOM 4677 O O . PHE B 1 269 ? -3.756 -16.188 -13.859 1 87.38 269 PHE B O 1
ATOM 4684 N N . LEU B 1 270 ? -3.797 -15.359 -11.766 1 90 270 LEU B N 1
ATOM 4685 C CA . LEU B 1 270 ? -3.633 -16.688 -11.18 1 90 270 LEU B CA 1
ATOM 4686 C C . LEU B 1 270 ? -4.82 -17.578 -11.523 1 90 270 LEU B C 1
ATOM 4688 O O . LEU B 1 270 ? -4.645 -18.766 -11.828 1 90 270 LEU B O 1
ATOM 4692 N N . TYR B 1 271 ? -5.977 -17.031 -11.508 1 93.56 271 TYR B N 1
ATOM 4693 C CA . TYR B 1 271 ? -7.156 -17.797 -11.898 1 93.56 271 TYR B CA 1
ATOM 4694 C C . TYR B 1 271 ? -7.086 -18.188 -13.375 1 93.56 271 TYR B C 1
ATOM 4696 O O . TYR B 1 271 ? -7.406 -19.328 -13.734 1 93.56 271 TYR B O 1
ATOM 4704 N N . GLY B 1 272 ? -6.762 -17.234 -14.188 1 89.5 272 GLY B N 1
ATOM 4705 C CA . GLY B 1 272 ? -6.586 -17.531 -15.602 1 89.5 272 GLY B CA 1
ATOM 4706 C C . GLY B 1 272 ? -5.57 -18.641 -15.852 1 89.5 272 GLY B C 1
ATOM 4707 O O . GLY B 1 272 ? -5.824 -19.562 -16.625 1 89.5 272 GLY B O 1
ATOM 4708 N N . ILE B 1 273 ? -4.477 -18.547 -15.203 1 83.81 273 ILE B N 1
ATOM 4709 C CA . ILE B 1 273 ? -3.408 -19.531 -15.336 1 83.81 273 ILE B CA 1
ATOM 4710 C C . ILE B 1 273 ? -3.904 -20.891 -14.859 1 83.81 273 ILE B C 1
ATOM 4712 O O . ILE B 1 273 ? -3.629 -21.906 -15.492 1 83.81 273 ILE B O 1
ATOM 4716 N N . SER B 1 274 ? -4.562 -20.859 -13.711 1 88.19 274 SER B N 1
ATOM 4717 C CA . SER B 1 274 ? -5.113 -22.109 -13.18 1 88.19 274 SER B CA 1
ATOM 4718 C C . SER B 1 274 ? -6.004 -22.797 -14.211 1 88.19 274 SER B C 1
ATOM 4720 O O . SER B 1 274 ? -5.906 -24 -14.406 1 88.19 274 SER B O 1
ATOM 4722 N N . ALA B 1 275 ? -6.836 -22.047 -14.82 1 90.94 275 ALA B N 1
ATOM 4723 C CA . ALA B 1 275 ? -7.715 -22.609 -15.844 1 90.94 275 ALA B CA 1
ATOM 4724 C C . ALA B 1 275 ? -6.91 -23.188 -17 1 90.94 275 ALA B C 1
ATOM 4726 O O . ALA B 1 275 ? -7.199 -24.281 -17.484 1 90.94 275 ALA B O 1
ATOM 4727 N N . LEU B 1 276 ? -5.973 -22.453 -17.438 1 86.19 276 LEU B N 1
ATOM 4728 C CA . LEU B 1 276 ? -5.152 -22.891 -18.562 1 86.19 276 LEU B CA 1
ATOM 4729 C C . LEU B 1 276 ? -4.395 -24.172 -18.234 1 86.19 276 LEU B C 1
ATOM 4731 O O . LEU B 1 276 ? -4.242 -25.047 -19.094 1 86.19 276 LEU B O 1
ATOM 4735 N N . VAL B 1 277 ? -3.953 -24.219 -17.031 1 83.44 277 VAL B N 1
ATOM 4736 C CA . VAL B 1 277 ? -3.229 -25.406 -16.578 1 83.44 277 VAL B CA 1
ATOM 4737 C C . VAL B 1 277 ? -4.156 -26.625 -16.578 1 83.44 277 VAL B C 1
ATOM 4739 O O . VAL B 1 277 ? -3.775 -27.703 -17.047 1 83.44 277 VAL B O 1
ATOM 4742 N N . VAL B 1 278 ? -5.309 -26.484 -16.109 1 86.81 278 VAL B N 1
ATOM 4743 C CA . VAL B 1 278 ? -6.281 -27.578 -16.078 1 86.81 278 VAL B CA 1
ATOM 4744 C C . VAL B 1 278 ? -6.633 -28.016 -17.5 1 86.81 278 VAL B C 1
ATOM 4746 O O . VAL B 1 278 ? -6.66 -29.203 -17.797 1 86.81 278 VAL B O 1
ATOM 4749 N N . ILE B 1 279 ? -6.855 -27.047 -18.359 1 87.19 279 ILE B N 1
ATOM 4750 C CA . ILE B 1 279 ? -7.164 -27.344 -19.75 1 87.19 279 ILE B CA 1
ATOM 4751 C C . ILE B 1 279 ? -6.012 -28.109 -20.391 1 87.19 279 ILE B C 1
ATOM 4753 O O . ILE B 1 279 ? -6.227 -29.141 -21.047 1 87.19 279 ILE B O 1
ATOM 4757 N N . ALA B 1 280 ? -4.879 -27.625 -20.141 1 81.25 280 ALA B N 1
ATOM 4758 C CA . ALA B 1 280 ? -3.699 -28.266 -20.734 1 81.25 280 ALA B CA 1
ATOM 4759 C C . ALA B 1 280 ? -3.525 -29.688 -20.219 1 81.25 280 ALA B C 1
ATOM 4761 O O . ALA B 1 280 ? -3.332 -30.625 -21 1 81.25 280 ALA B O 1
ATOM 4762 N N . PHE B 1 281 ? -3.604 -29.891 -18.953 1 81.75 281 PHE B N 1
ATOM 4763 C CA . PHE B 1 281 ? -3.41 -31.203 -18.344 1 81.75 281 PHE B CA 1
ATOM 4764 C C . PHE B 1 281 ? -4.492 -32.156 -18.797 1 81.75 281 PHE B C 1
ATOM 4766 O O . PHE B 1 281 ? -4.195 -33.312 -19.156 1 81.75 281 PHE B O 1
ATOM 4773 N N . LEU B 1 282 ? -5.684 -31.781 -18.844 1 83.81 282 LEU B N 1
ATOM 4774 C CA . LEU B 1 282 ? -6.781 -32.688 -19.203 1 83.81 282 LEU B CA 1
ATOM 4775 C C . LEU B 1 282 ? -6.789 -32.969 -20.703 1 83.81 282 LEU B C 1
ATOM 4777 O O . LEU B 1 282 ? -7.168 -34.062 -21.125 1 83.81 282 LEU B O 1
ATOM 4781 N N . SER B 1 283 ? -6.426 -31.984 -21.453 1 81.88 283 SER B N 1
ATOM 4782 C CA . SER B 1 283 ? -6.324 -32.219 -22.891 1 81.88 283 SER B CA 1
ATOM 4783 C C . SER B 1 283 ? -5.293 -33.281 -23.203 1 81.88 283 SER B C 1
ATOM 4785 O O . SER B 1 283 ? -5.551 -34.188 -24.016 1 81.88 283 SER B O 1
ATOM 4787 N N . ILE B 1 284 ? -4.238 -33.188 -22.578 1 74.44 284 ILE B N 1
ATOM 4788 C CA . ILE B 1 284 ? -3.168 -34.156 -22.781 1 74.44 284 ILE B CA 1
ATOM 4789 C C . ILE B 1 284 ? -3.607 -35.531 -22.25 1 74.44 284 ILE B C 1
ATOM 4791 O O . ILE B 1 284 ? -3.359 -36.562 -22.891 1 74.44 284 ILE B O 1
ATOM 4795 N N . TRP B 1 285 ? -4.234 -35.5 -21.172 1 75 285 TRP B N 1
ATOM 4796 C CA . TRP B 1 285 ? -4.691 -36.75 -20.531 1 75 285 TRP B CA 1
ATOM 4797 C C . TRP B 1 285 ? -5.727 -37.438 -21.391 1 75 285 TRP B C 1
ATOM 4799 O O . TRP B 1 285 ? -5.711 -38.688 -21.516 1 75 285 TRP B O 1
ATOM 4809 N N . THR B 1 286 ? -6.574 -36.719 -21.938 1 75.12 286 THR B N 1
ATOM 4810 C CA . THR B 1 286 ? -7.633 -37.281 -22.766 1 75.12 286 THR B CA 1
ATOM 4811 C C . THR B 1 286 ? -7.066 -37.844 -24.062 1 75.12 286 THR B C 1
ATOM 4813 O O . THR B 1 286 ? -7.52 -38.875 -24.547 1 75.12 286 THR B O 1
ATOM 4816 N N . VAL B 1 287 ? -6.129 -37.219 -24.562 1 73.31 287 VAL B N 1
ATOM 4817 C CA . VAL B 1 287 ? -5.496 -37.688 -25.797 1 73.31 287 VAL B CA 1
ATOM 4818 C C . VAL B 1 287 ? -4.789 -39.031 -25.516 1 73.31 287 VAL B C 1
ATOM 4820 O O . VAL B 1 287 ? -4.781 -39.906 -26.375 1 73.31 287 VAL B O 1
ATOM 4823 N N . GLN B 1 288 ? -4.266 -39.062 -24.344 1 70.75 288 GLN B N 1
ATOM 4824 C CA . GLN B 1 288 ? -3.539 -40.281 -23.984 1 70.75 288 GLN B CA 1
ATOM 4825 C C . GLN B 1 288 ? -4.496 -41.469 -23.781 1 70.75 288 GLN B C 1
ATOM 4827 O O . GLN B 1 288 ? -4.09 -42.625 -23.875 1 70.75 288 GLN B O 1
ATOM 4832 N N . ARG B 1 289 ? -5.715 -41.156 -23.578 1 72.81 289 ARG B N 1
ATOM 4833 C CA . ARG B 1 289 ? -6.695 -42.219 -23.328 1 72.81 289 ARG B CA 1
ATOM 4834 C C . ARG B 1 289 ? -7.543 -42.5 -24.562 1 72.81 289 ARG B C 1
ATOM 4836 O O . ARG B 1 289 ? -8.562 -43.188 -24.484 1 72.81 289 ARG B O 1
ATOM 4843 N N . THR B 1 290 ? -7.109 -41.938 -25.594 1 73.69 290 THR B N 1
ATOM 4844 C CA . THR B 1 290 ? -7.887 -42.062 -26.828 1 73.69 290 THR B CA 1
ATOM 4845 C C . THR B 1 290 ? -8.109 -43.531 -27.172 1 73.69 290 THR B C 1
ATOM 4847 O O . THR B 1 290 ? -9.195 -43.938 -27.594 1 73.69 290 THR B O 1
ATOM 4850 N N . ARG B 1 291 ? -7.051 -44.344 -26.984 1 73.06 291 ARG B N 1
ATOM 4851 C CA . ARG B 1 291 ? -7.18 -45.75 -27.312 1 73.06 291 ARG B CA 1
ATOM 4852 C C . ARG B 1 291 ? -8.195 -46.438 -26.391 1 73.06 291 ARG B C 1
ATOM 4854 O O . ARG B 1 291 ? -9.023 -47.219 -26.859 1 73.06 291 ARG B O 1
ATOM 4861 N N . ASP B 1 292 ? -8.07 -46.094 -25.203 1 75.56 292 ASP B N 1
ATOM 4862 C CA . ASP B 1 292 ? -9 -46.656 -24.234 1 75.56 292 ASP B CA 1
ATOM 4863 C C . ASP B 1 292 ? -10.43 -46.219 -24.516 1 75.56 292 ASP B C 1
ATOM 4865 O O . ASP B 1 292 ? -11.375 -47 -24.391 1 75.56 292 ASP B O 1
ATOM 4869 N N . ILE B 1 293 ? -10.578 -45.062 -24.938 1 74.75 293 ILE B N 1
ATOM 4870 C CA . ILE B 1 293 ? -11.891 -44.5 -25.219 1 74.75 293 ILE B CA 1
ATOM 4871 C C . ILE B 1 293 ? -12.469 -45.125 -26.484 1 74.75 293 ILE B C 1
ATOM 4873 O O . ILE B 1 293 ? -13.656 -45.438 -26.547 1 74.75 293 ILE B O 1
ATOM 4877 N N . ALA B 1 294 ? -11.586 -45.406 -27.391 1 73.19 294 ALA B N 1
ATOM 4878 C CA . ALA B 1 294 ? -12.008 -46.062 -28.641 1 73.19 294 ALA B CA 1
ATOM 4879 C C . ALA B 1 294 ? -12.523 -47.469 -28.359 1 73.19 294 ALA B C 1
ATOM 4881 O O . ALA B 1 294 ? -13.531 -47.906 -28.953 1 73.19 294 ALA B O 1
ATOM 4882 N N . VAL B 1 295 ? -11.773 -48.094 -27.484 1 78.94 295 VAL B N 1
ATOM 4883 C CA . VAL B 1 295 ? -12.18 -49.469 -27.141 1 78.94 295 VAL B CA 1
ATOM 4884 C C . VAL B 1 295 ? -13.523 -49.438 -26.422 1 78.94 295 VAL B C 1
ATOM 4886 O O . VAL B 1 295 ? -14.398 -50.25 -26.703 1 78.94 295 VAL B O 1
ATOM 4889 N N . LEU B 1 296 ? -13.688 -48.5 -25.547 1 77.38 296 LEU B N 1
ATOM 4890 C CA . LEU B 1 296 ? -14.93 -48.375 -24.797 1 77.38 296 LEU B CA 1
ATOM 4891 C C . LEU B 1 296 ? -16.094 -48.031 -25.734 1 77.38 296 LEU B C 1
ATOM 4893 O O . LEU B 1 296 ? -17.203 -48.531 -25.562 1 77.38 296 LEU B O 1
ATOM 4897 N N . LYS B 1 297 ? -15.82 -47.281 -26.656 1 75.31 297 LYS B N 1
ATOM 4898 C CA . LYS B 1 297 ? -16.844 -46.906 -27.625 1 75.31 297 LYS B CA 1
ATOM 4899 C C . LYS B 1 297 ? -17.203 -48.094 -28.531 1 75.31 297 LYS B C 1
ATOM 4901 O O . LYS B 1 297 ? -18.359 -48.281 -28.891 1 75.31 297 LYS B O 1
ATOM 4906 N N . ALA B 1 298 ? -16.172 -48.875 -28.844 1 77.31 298 ALA B N 1
ATOM 4907 C CA . ALA B 1 298 ? -16.391 -50.062 -29.656 1 77.31 298 ALA B CA 1
ATOM 4908 C C . ALA B 1 298 ? -17.25 -51.094 -28.922 1 77.31 298 ALA B C 1
ATOM 4910 O O . ALA B 1 298 ? -18 -51.844 -29.531 1 77.31 298 ALA B O 1
ATOM 4911 N N . LEU B 1 299 ? -17.125 -51 -27.609 1 82.5 299 LEU B N 1
ATOM 4912 C CA . LEU B 1 299 ? -17.875 -51.938 -26.781 1 82.5 299 LEU B CA 1
ATOM 4913 C C . LEU B 1 299 ? -19.25 -51.375 -26.453 1 82.5 299 LEU B C 1
ATOM 4915 O O . LEU B 1 299 ? -20.031 -52 -25.719 1 82.5 299 LEU B O 1
ATOM 4919 N N . GLY B 1 300 ? -19.562 -50.219 -26.969 1 76.25 300 GLY B N 1
ATOM 4920 C CA . GLY B 1 300 ? -20.906 -49.656 -26.828 1 76.25 300 GLY B CA 1
ATOM 4921 C C . GLY B 1 300 ? -20.969 -48.469 -25.875 1 76.25 300 GLY B C 1
ATOM 4922 O O . GLY B 1 300 ? -22.062 -48.031 -25.5 1 76.25 300 GLY B O 1
ATOM 4923 N N . GLY B 1 301 ? -19.828 -48.094 -25.469 1 76.12 301 GLY B N 1
ATOM 4924 C CA . GLY B 1 301 ? -19.812 -46.906 -24.609 1 76.12 301 GLY B CA 1
ATOM 4925 C C . GLY B 1 301 ? -20.203 -45.625 -25.328 1 76.12 301 GLY B C 1
ATOM 4926 O O . GLY B 1 301 ? -19.859 -45.438 -26.5 1 76.12 301 GLY B O 1
ATOM 4927 N N . SER B 1 302 ? -21.141 -44.75 -24.703 1 79.94 302 SER B N 1
ATOM 4928 C CA . SER B 1 302 ? -21.578 -43.5 -25.312 1 79.94 302 SER B CA 1
ATOM 4929 C C . SER B 1 302 ? -20.625 -42.375 -24.984 1 79.94 302 SER B C 1
ATOM 4931 O O . SER B 1 302 ? -19.844 -42.469 -24.047 1 79.94 302 SER B O 1
ATOM 4933 N N . ASN B 1 303 ? -20.594 -41.406 -25.828 1 79.38 303 ASN B N 1
ATOM 4934 C CA . ASN B 1 303 ? -19.828 -40.188 -25.609 1 79.38 303 ASN B CA 1
ATOM 4935 C C . ASN B 1 303 ? -20.188 -39.562 -24.266 1 79.38 303 ASN B C 1
ATOM 4937 O O . ASN B 1 303 ? -19.312 -39 -23.594 1 79.38 303 ASN B O 1
ATOM 4941 N N . GLY B 1 304 ? -21.391 -39.719 -23.875 1 81.69 304 GLY B N 1
ATOM 4942 C CA . GLY B 1 304 ? -21.844 -39.156 -22.625 1 81.69 304 GLY B CA 1
ATOM 4943 C C . GLY B 1 304 ? -21.219 -39.812 -21.406 1 81.69 304 GLY B C 1
ATOM 4944 O O . GLY B 1 304 ? -20.891 -39.125 -20.438 1 81.69 304 GLY B O 1
ATOM 4945 N N . TRP B 1 305 ? -21.031 -41.062 -21.578 1 80.31 305 TRP B N 1
ATOM 4946 C CA . TRP B 1 305 ? -20.422 -41.781 -20.469 1 80.31 305 TRP B CA 1
ATOM 4947 C C . TRP B 1 305 ? -18.953 -41.406 -20.312 1 80.31 305 TRP B C 1
ATOM 4949 O O . TRP B 1 305 ? -18.469 -41.25 -19.188 1 80.31 305 TRP B O 1
ATOM 4959 N N . VAL B 1 306 ? -18.219 -41.312 -21.422 1 75.81 306 VAL B N 1
ATOM 4960 C CA . VAL B 1 306 ? -16.812 -40.906 -21.391 1 75.81 306 VAL B CA 1
ATOM 4961 C C . VAL B 1 306 ? -16.672 -39.5 -20.828 1 75.81 306 VAL B C 1
ATOM 4963 O O . VAL B 1 306 ? -15.781 -39.25 -20.031 1 75.81 306 VAL B O 1
ATOM 4966 N N . LEU B 1 307 ? -17.516 -38.688 -21.281 1 83.25 307 LEU B N 1
ATOM 4967 C CA . LEU B 1 307 ? -17.5 -37.312 -20.812 1 83.25 307 LEU B CA 1
ATOM 4968 C C . LEU B 1 307 ? -17.75 -37.25 -19.297 1 83.25 307 LEU B C 1
ATOM 4970 O O . LEU B 1 307 ? -17.031 -36.594 -18.578 1 83.25 307 LEU B O 1
ATOM 4974 N N . LYS B 1 308 ? -18.734 -37.906 -18.828 1 87.38 308 LYS B N 1
ATOM 4975 C CA . LYS B 1 308 ? -19.078 -37.906 -17.422 1 87.38 308 LYS B CA 1
ATOM 4976 C C . LYS B 1 308 ? -17.953 -38.5 -16.578 1 87.38 308 LYS B C 1
ATOM 4978 O O . LYS B 1 308 ? -17.672 -38 -15.477 1 87.38 308 LYS B O 1
ATOM 4983 N N . ASP B 1 309 ? -17.391 -39.562 -17.109 1 83.88 309 ASP B N 1
ATOM 4984 C CA . ASP B 1 309 ? -16.312 -40.219 -16.391 1 83.88 309 ASP B CA 1
ATOM 4985 C C . ASP B 1 309 ? -15.086 -39.312 -16.281 1 83.88 309 ASP B C 1
ATOM 4987 O O . ASP B 1 309 ? -14.477 -39.219 -15.219 1 83.88 309 ASP B O 1
ATOM 4991 N N . SER B 1 310 ? -14.719 -38.688 -17.391 1 84.88 310 SER B N 1
ATOM 4992 C CA . SER B 1 310 ? -13.578 -37.781 -17.391 1 84.88 310 SER B CA 1
ATOM 4993 C C . SER B 1 310 ? -13.812 -36.594 -16.484 1 84.88 310 SER B C 1
ATOM 4995 O O . SER B 1 310 ? -12.906 -36.156 -15.773 1 84.88 310 SER B O 1
ATOM 4997 N N . LEU B 1 311 ? -15 -36.125 -16.453 1 90.75 311 LEU B N 1
ATOM 4998 C CA . LEU B 1 311 ? -15.336 -34.969 -15.625 1 90.75 311 LEU B CA 1
ATOM 4999 C C . LEU B 1 311 ? -15.352 -35.344 -14.148 1 90.75 311 LEU B C 1
ATOM 5001 O O . LEU B 1 311 ? -14.977 -34.531 -13.297 1 90.75 311 LEU B O 1
ATOM 5005 N N . ALA B 1 312 ? -15.812 -36.5 -13.852 1 91.62 312 ALA B N 1
ATOM 5006 C CA . ALA B 1 312 ? -15.805 -36.969 -12.469 1 91.62 312 ALA B CA 1
ATOM 5007 C C . ALA B 1 312 ? -14.375 -37.094 -11.945 1 91.62 312 ALA B C 1
ATOM 5009 O O . ALA B 1 312 ? -14.094 -36.75 -10.797 1 91.62 312 ALA B O 1
ATOM 5010 N N . GLN B 1 313 ? -13.516 -37.562 -12.781 1 86.5 313 GLN B N 1
ATOM 5011 C CA . GLN B 1 313 ? -12.117 -37.719 -12.398 1 86.5 313 GLN B CA 1
ATOM 5012 C C . GLN B 1 313 ? -11.461 -36.344 -12.188 1 86.5 313 GLN B C 1
ATOM 5014 O O . GLN B 1 313 ? -10.703 -36.156 -11.234 1 86.5 313 GLN B O 1
ATOM 5019 N N . ALA B 1 314 ? -11.781 -35.531 -13.109 1 90.44 314 ALA B N 1
ATOM 5020 C CA . ALA B 1 314 ? -11.273 -34.156 -12.953 1 90.44 314 ALA B CA 1
ATOM 5021 C C . ALA B 1 314 ? -11.766 -33.531 -11.648 1 90.44 314 ALA B C 1
ATOM 5023 O O . ALA B 1 314 ? -11.008 -32.875 -10.945 1 90.44 314 ALA B O 1
ATOM 5024 N N . ALA B 1 315 ? -13.016 -33.75 -11.352 1 94.75 315 ALA B N 1
ATOM 5025 C CA . ALA B 1 315 ? -13.602 -33.219 -10.133 1 94.75 315 ALA B CA 1
ATOM 5026 C C . ALA B 1 315 ? -12.891 -33.75 -8.898 1 94.75 315 ALA B C 1
ATOM 5028 O O . ALA B 1 315 ? -12.656 -33 -7.938 1 94.75 315 ALA B O 1
ATOM 5029 N N . PHE B 1 316 ? -12.562 -34.969 -8.93 1 94.38 316 PHE B N 1
ATOM 5030 C CA . PHE B 1 316 ? -11.883 -35.594 -7.797 1 94.38 316 PHE B CA 1
ATOM 5031 C C . PHE B 1 316 ? -10.5 -34.969 -7.602 1 94.38 316 PHE B C 1
ATOM 5033 O O . PHE B 1 316 ? -10.094 -34.688 -6.477 1 94.38 316 PHE B O 1
ATOM 5040 N N . VAL B 1 317 ? -9.812 -34.812 -8.648 1 91.75 317 VAL B N 1
ATOM 5041 C CA . VAL B 1 317 ? -8.469 -34.25 -8.578 1 91.75 317 VAL B CA 1
ATOM 5042 C C . VAL B 1 317 ? -8.539 -32.781 -8.117 1 91.75 317 VAL B C 1
ATOM 5044 O O . VAL B 1 317 ? -7.73 -32.344 -7.301 1 91.75 317 VAL B O 1
ATOM 5047 N N . LEU B 1 318 ? -9.5 -32.094 -8.68 1 95.38 318 LEU B N 1
ATOM 5048 C CA . LEU B 1 318 ? -9.664 -30.688 -8.328 1 95.38 318 LEU B CA 1
ATOM 5049 C C . LEU B 1 318 ? -10.031 -30.531 -6.859 1 95.38 318 LEU B C 1
ATOM 5051 O O . LEU B 1 318 ? -9.445 -29.703 -6.152 1 95.38 318 LEU B O 1
ATOM 5055 N N . VAL B 1 319 ? -10.992 -31.344 -6.41 1 97.12 319 VAL B N 1
ATOM 5056 C CA . VAL B 1 319 ? -11.438 -31.25 -5.02 1 97.12 319 VAL B CA 1
ATOM 5057 C C . VAL B 1 319 ? -10.289 -31.641 -4.09 1 97.12 319 VAL B C 1
ATOM 5059 O O . VAL B 1 319 ? -10.047 -30.984 -3.078 1 97.12 319 VAL B O 1
ATOM 5062 N N . GLY B 1 320 ? -9.648 -32.688 -4.41 1 96.5 320 GLY B N 1
ATOM 5063 C CA . GLY B 1 320 ? -8.508 -33.094 -3.613 1 96.5 320 GLY B CA 1
ATOM 5064 C C . GLY B 1 320 ? -7.395 -32.062 -3.582 1 96.5 320 GLY B C 1
ATOM 5065 O O . GLY B 1 320 ? -6.879 -31.734 -2.512 1 96.5 320 GLY B O 1
ATOM 5066 N N . GLY B 1 321 ? -6.965 -31.578 -4.738 1 95 321 GLY B N 1
ATOM 5067 C CA . GLY B 1 321 ? -5.93 -30.562 -4.828 1 95 321 GLY B CA 1
ATOM 5068 C C . GLY B 1 321 ? -6.281 -29.281 -4.086 1 95 321 GLY B C 1
ATOM 5069 O O . GLY B 1 321 ? -5.453 -28.734 -3.354 1 95 321 GLY B O 1
ATOM 5070 N N . VAL B 1 322 ? -7.484 -28.859 -4.254 1 97.12 322 VAL B N 1
ATOM 5071 C CA . VAL B 1 322 ? -7.941 -27.641 -3.611 1 97.12 322 VAL B CA 1
ATOM 5072 C C . VAL B 1 322 ? -7.973 -27.828 -2.096 1 97.12 322 VAL B C 1
ATOM 5074 O O . VAL B 1 322 ? -7.586 -26.922 -1.342 1 97.12 322 VAL B O 1
ATOM 5077 N N . ALA B 1 323 ? -8.453 -28.984 -1.677 1 97.75 323 ALA B N 1
ATOM 5078 C CA . ALA B 1 323 ? -8.508 -29.281 -0.245 1 97.75 323 ALA B CA 1
ATOM 5079 C C . ALA B 1 323 ? -7.117 -29.25 0.376 1 97.75 323 ALA B C 1
ATOM 5081 O O . ALA B 1 323 ? -6.906 -28.641 1.427 1 97.75 323 ALA B O 1
ATOM 5082 N N . VAL B 1 324 ? -6.18 -29.844 -0.261 1 96.38 324 VAL B N 1
ATOM 5083 C CA . VAL B 1 324 ? -4.812 -29.906 0.243 1 96.38 324 VAL B CA 1
ATOM 5084 C C . VAL B 1 324 ? -4.191 -28.5 0.205 1 96.38 324 VAL B C 1
ATOM 5086 O O . VAL B 1 324 ? -3.58 -28.062 1.182 1 96.38 324 VAL B O 1
ATOM 5089 N N . GLY B 1 325 ? -4.316 -27.828 -0.928 1 95.94 325 GLY B N 1
ATOM 5090 C CA . GLY B 1 325 ? -3.764 -26.484 -1.062 1 95.94 325 GLY B CA 1
ATOM 5091 C C . GLY B 1 325 ? -4.34 -25.5 -0.063 1 95.94 325 GLY B C 1
ATOM 5092 O O . GLY B 1 325 ? -3.596 -24.75 0.574 1 95.94 325 GLY B O 1
ATOM 5093 N N . THR B 1 326 ? -5.617 -25.578 0.066 1 97.12 326 THR B N 1
ATOM 5094 C CA . THR B 1 326 ? -6.297 -24.688 0.999 1 97.12 326 THR B CA 1
ATOM 5095 C C . THR B 1 326 ? -5.91 -25.016 2.439 1 97.12 326 THR B C 1
ATOM 5097 O O . THR B 1 326 ? -5.703 -24.109 3.254 1 97.12 326 THR B O 1
ATOM 5100 N N . GLY B 1 327 ? -5.887 -26.266 2.75 1 97.06 327 GLY B N 1
ATOM 5101 C CA . GLY B 1 327 ? -5.449 -26.672 4.074 1 97.06 327 GLY B CA 1
ATOM 5102 C C . GLY B 1 327 ? -4.043 -26.219 4.41 1 97.06 327 GLY B C 1
ATOM 5103 O O . GLY B 1 327 ? -3.797 -25.688 5.492 1 97.06 327 GLY B O 1
ATOM 5104 N N . LEU B 1 328 ? -3.107 -26.391 3.502 1 95.12 328 LEU B N 1
ATOM 5105 C CA . LEU B 1 328 ? -1.731 -25.953 3.699 1 95.12 328 LEU B CA 1
ATOM 5106 C C . LEU B 1 328 ? -1.661 -24.438 3.832 1 95.12 328 LEU B C 1
ATOM 5108 O O . LEU B 1 328 ? -0.886 -23.906 4.637 1 95.12 328 LEU B O 1
ATOM 5112 N N . ALA B 1 329 ? -2.4 -23.797 3.008 1 95.25 329 ALA B N 1
ATOM 5113 C CA . ALA B 1 329 ? -2.432 -22.328 3.061 1 95.25 329 ALA B CA 1
ATOM 5114 C C . ALA B 1 329 ? -2.93 -21.844 4.418 1 95.25 329 ALA B C 1
ATOM 5116 O O . ALA B 1 329 ? -2.438 -20.844 4.941 1 95.25 329 ALA B O 1
ATOM 5117 N N . ALA B 1 330 ? -3.9 -22.5 4.938 1 95.19 330 ALA B N 1
ATOM 5118 C CA . ALA B 1 330 ? -4.434 -22.141 6.246 1 95.19 330 ALA B CA 1
ATOM 5119 C C . ALA B 1 330 ? -3.377 -22.312 7.336 1 95.19 330 ALA B C 1
ATOM 5121 O O . ALA B 1 330 ? -3.264 -21.469 8.234 1 95.19 330 ALA B O 1
ATOM 5122 N N . VAL B 1 331 ? -2.592 -23.312 7.238 1 94.81 331 VAL B N 1
ATOM 5123 C CA . VAL B 1 331 ? -1.548 -23.578 8.219 1 94.81 331 VAL B CA 1
ATOM 5124 C C . VAL B 1 331 ? -0.442 -22.531 8.102 1 94.81 331 VAL B C 1
ATOM 5126 O O . VAL B 1 331 ? -0.029 -21.938 9.102 1 94.81 331 VAL B O 1
ATOM 5129 N N . ILE B 1 332 ? -0.018 -22.281 6.91 1 92.75 332 ILE B N 1
ATOM 5130 C CA . ILE B 1 332 ? 1.049 -21.312 6.684 1 92.75 332 ILE B CA 1
ATOM 5131 C C . ILE B 1 332 ? 0.556 -19.906 7.039 1 92.75 332 ILE B C 1
ATOM 5133 O O . ILE B 1 332 ? 1.299 -19.109 7.613 1 92.75 332 ILE B O 1
ATOM 5137 N N . GLY B 1 333 ? -0.675 -19.641 6.664 1 91.81 333 GLY B N 1
ATOM 5138 C CA . GLY B 1 333 ? -1.269 -18.328 6.934 1 91.81 333 GLY B CA 1
ATOM 5139 C C . GLY B 1 333 ? -1.359 -18.016 8.414 1 91.81 333 GLY B C 1
ATOM 5140 O O . GLY B 1 333 ? -1.27 -16.859 8.812 1 91.81 333 GLY B O 1
ATOM 5141 N N . ALA B 1 334 ? -1.51 -19 9.211 1 91.31 334 ALA B N 1
ATOM 5142 C CA . ALA B 1 334 ? -1.589 -18.812 10.656 1 91.31 334 ALA B CA 1
ATOM 5143 C C . ALA B 1 334 ? -0.266 -18.297 11.211 1 91.31 334 ALA B C 1
ATOM 5145 O O . ALA B 1 334 ? -0.243 -17.609 12.234 1 91.31 334 ALA B O 1
ATOM 5146 N N . PHE B 1 335 ? 0.834 -18.484 10.445 1 90.06 335 PHE B N 1
ATOM 5147 C CA . PHE B 1 335 ? 2.148 -18.031 10.875 1 90.06 335 PHE B CA 1
ATOM 5148 C C . PHE B 1 335 ? 2.549 -16.766 10.109 1 90.06 335 PHE B C 1
ATOM 5150 O O . PHE B 1 335 ? 3.381 -15.984 10.586 1 90.06 335 PHE B O 1
ATOM 5157 N N . ALA B 1 336 ? 1.98 -16.578 9.047 1 85.75 336 ALA B N 1
ATOM 5158 C CA . ALA B 1 336 ? 2.328 -15.445 8.203 1 85.75 336 ALA B CA 1
ATOM 5159 C C . ALA B 1 336 ? 1.921 -14.133 8.852 1 85.75 336 ALA B C 1
ATOM 5161 O O . ALA B 1 336 ? 2.576 -13.102 8.656 1 85.75 336 ALA B O 1
ATOM 5162 N N . GLY B 1 337 ? 0.884 -14.117 9.664 1 84.38 337 GLY B N 1
ATOM 5163 C CA . GLY B 1 337 ? 0.381 -12.922 10.312 1 84.38 337 GLY B CA 1
ATOM 5164 C C . GLY B 1 337 ? 1.383 -12.297 11.266 1 84.38 337 GLY B C 1
ATOM 5165 O O . GLY B 1 337 ? 1.256 -11.125 11.633 1 84.38 337 GLY B O 1
ATOM 5166 N N . ARG B 1 338 ? 2.408 -13.078 11.539 1 83 338 ARG B N 1
ATOM 5167 C CA . ARG B 1 338 ? 3.436 -12.562 12.438 1 83 338 ARG B CA 1
ATOM 5168 C C . ARG B 1 338 ? 4.434 -11.688 11.688 1 83 338 ARG B C 1
ATOM 5170 O O . ARG B 1 338 ? 5.086 -10.828 12.281 1 83 338 ARG B O 1
ATOM 5177 N N . ALA B 1 339 ? 4.469 -11.883 10.406 1 82.94 339 ALA B N 1
ATOM 5178 C CA . ALA B 1 339 ? 5.535 -11.234 9.641 1 82.94 339 ALA B CA 1
ATOM 5179 C C . ALA B 1 339 ? 4.973 -10.148 8.727 1 82.94 339 ALA B C 1
ATOM 5181 O O . ALA B 1 339 ? 5.633 -9.141 8.469 1 82.94 339 ALA B O 1
ATOM 5182 N N . VAL B 1 340 ? 3.799 -10.391 8.219 1 89.31 340 VAL B N 1
ATOM 5183 C CA . VAL B 1 340 ? 3.201 -9.469 7.258 1 89.31 340 VAL B CA 1
ATOM 5184 C C . VAL B 1 340 ? 1.712 -9.305 7.551 1 89.31 340 VAL B C 1
ATOM 5186 O O . VAL B 1 340 ? 1.114 -10.148 8.227 1 89.31 340 VAL B O 1
ATOM 5189 N N . PRO B 1 341 ? 1.143 -8.227 7.141 1 92.19 341 PRO B N 1
ATOM 5190 C CA . PRO B 1 341 ? -0.312 -8.117 7.273 1 92.19 341 PRO B CA 1
ATOM 5191 C C . PRO B 1 341 ? -1.057 -9.219 6.531 1 92.19 341 PRO B C 1
ATOM 5193 O O . PRO B 1 341 ? -1 -9.289 5.301 1 92.19 341 PRO B O 1
ATOM 5196 N N . PHE B 1 342 ? -1.696 -10.133 7.32 1 94.19 342 PHE B N 1
ATOM 5197 C CA . PHE B 1 342 ? -2.375 -11.305 6.781 1 94.19 342 PHE B CA 1
ATOM 5198 C C . PHE B 1 342 ? -3.688 -11.555 7.512 1 94.19 342 PHE B C 1
ATOM 5200 O O . PHE B 1 342 ? -3.744 -11.484 8.742 1 94.19 342 PHE B O 1
ATOM 5207 N N . GLU B 1 343 ? -4.723 -11.75 6.734 1 94.88 343 GLU B N 1
ATOM 5208 C CA . GLU B 1 343 ? -6.016 -12.062 7.332 1 94.88 343 GLU B CA 1
ATOM 5209 C C . GLU B 1 343 ? -6.473 -13.469 6.949 1 94.88 343 GLU B C 1
ATOM 5211 O O . GLU B 1 343 ? -6.703 -13.758 5.773 1 94.88 343 GLU B O 1
ATOM 5216 N N . LEU B 1 344 ? -6.551 -14.32 7.902 1 94.38 344 LEU B N 1
ATOM 5217 C CA . LEU B 1 344 ? -7.102 -15.656 7.707 1 94.38 344 LEU B CA 1
ATOM 5218 C C . LEU B 1 344 ? -8.57 -15.695 8.102 1 94.38 344 LEU B C 1
ATOM 5220 O O . LEU B 1 344 ? -8.914 -15.523 9.273 1 94.38 344 LEU B O 1
ATOM 5224 N N . SER B 1 345 ? -9.461 -15.75 7.18 1 94.81 345 SER B N 1
ATOM 5225 C CA . SER B 1 345 ? -10.898 -15.797 7.398 1 94.81 345 SER B CA 1
ATOM 5226 C C . SER B 1 345 ? -11.578 -16.766 6.438 1 94.81 345 SER B C 1
ATOM 5228 O O . SER B 1 345 ? -10.93 -17.312 5.535 1 94.81 345 SER B O 1
ATOM 5230 N N . TRP B 1 346 ? -12.844 -17.031 6.656 1 94.56 346 TRP B N 1
ATOM 5231 C CA . TRP B 1 346 ? -13.602 -17.891 5.754 1 94.56 346 TRP B CA 1
ATOM 5232 C C . TRP B 1 346 ? -13.672 -17.281 4.355 1 94.56 346 TRP B C 1
ATOM 5234 O O . TRP B 1 346 ? -13.609 -18.016 3.357 1 94.56 346 TRP B O 1
ATOM 5244 N N . ALA B 1 347 ? -13.711 -15.984 4.305 1 94.69 347 ALA B N 1
ATOM 5245 C CA . ALA B 1 347 ? -13.789 -15.312 3.01 1 94.69 347 ALA B CA 1
ATOM 5246 C C . ALA B 1 347 ? -12.484 -15.453 2.232 1 94.69 347 ALA B C 1
ATOM 5248 O O . ALA B 1 347 ? -12.5 -15.664 1.017 1 94.69 347 ALA B O 1
ATOM 5249 N N . THR B 1 348 ? -11.352 -15.336 2.977 1 96.19 348 THR B N 1
ATOM 5250 C CA . THR B 1 348 ? -10.062 -15.367 2.301 1 96.19 348 THR B CA 1
ATOM 5251 C C . THR B 1 348 ? -9.633 -16.797 2.02 1 96.19 348 THR B C 1
ATOM 5253 O O . THR B 1 348 ? -8.625 -17.031 1.34 1 96.19 348 THR B O 1
ATOM 5256 N N . THR B 1 349 ? -10.336 -17.781 2.514 1 96.19 349 THR B N 1
ATOM 5257 C CA . THR B 1 349 ? -9.977 -19.172 2.301 1 96.19 349 THR B CA 1
ATOM 5258 C C . THR B 1 349 ? -11.008 -19.875 1.41 1 96.19 349 THR B C 1
ATOM 5260 O O . THR B 1 349 ? -10.672 -20.359 0.332 1 96.19 349 THR B O 1
ATOM 5263 N N . ALA B 1 350 ? -12.281 -19.75 1.72 1 96.88 350 ALA B N 1
ATOM 5264 C CA . ALA B 1 350 ? -13.336 -20.484 1.028 1 96.88 350 ALA B CA 1
ATOM 5265 C C . ALA B 1 350 ? -13.609 -19.891 -0.35 1 96.88 350 ALA B C 1
ATOM 5267 O O . ALA B 1 350 ? -13.836 -20.625 -1.315 1 96.88 350 ALA B O 1
ATOM 5268 N N . VAL B 1 351 ? -13.594 -18.625 -0.47 1 96.44 351 VAL B N 1
ATOM 5269 C CA . VAL B 1 351 ? -13.961 -17.984 -1.723 1 96.44 351 VAL B CA 1
ATOM 5270 C C . VAL B 1 351 ? -12.953 -18.344 -2.811 1 96.44 351 VAL B C 1
ATOM 5272 O O . VAL B 1 351 ? -13.336 -18.828 -3.881 1 96.44 351 VAL B O 1
ATOM 5275 N N . PRO B 1 352 ? -11.664 -18.141 -2.51 1 96.88 352 PRO B N 1
ATOM 5276 C CA . PRO B 1 352 ? -10.719 -18.547 -3.555 1 96.88 352 PRO B CA 1
ATOM 5277 C C . PRO B 1 352 ? -10.75 -20.047 -3.834 1 96.88 352 PRO B C 1
ATOM 5279 O O . PRO B 1 352 ? -10.594 -20.469 -4.98 1 96.88 352 PRO B O 1
ATOM 5282 N N . ALA B 1 353 ? -10.953 -20.844 -2.836 1 96.94 353 ALA B N 1
ATOM 5283 C CA . ALA B 1 353 ? -11.039 -22.297 -3.025 1 96.94 353 ALA B CA 1
ATOM 5284 C C . ALA B 1 353 ? -12.188 -22.656 -3.961 1 96.94 353 ALA B C 1
ATOM 5286 O O . ALA B 1 353 ? -12.008 -23.438 -4.898 1 96.94 353 ALA B O 1
ATOM 5287 N N . VAL B 1 354 ? -13.312 -22.094 -3.707 1 97.38 354 VAL B N 1
ATOM 5288 C CA . VAL B 1 354 ? -14.477 -22.359 -4.539 1 97.38 354 VAL B CA 1
ATOM 5289 C C . VAL B 1 354 ? -14.234 -21.828 -5.953 1 97.38 354 VAL B C 1
ATOM 5291 O O . VAL B 1 354 ? -14.648 -22.453 -6.934 1 97.38 354 VAL B O 1
ATOM 5294 N N . GLY B 1 355 ? -13.562 -20.688 -6.008 1 96.81 355 GLY B N 1
ATOM 5295 C CA . GLY B 1 355 ? -13.227 -20.141 -7.312 1 96.81 355 GLY B CA 1
ATOM 5296 C C . GLY B 1 355 ? -12.383 -21.078 -8.148 1 96.81 355 GLY B C 1
ATOM 5297 O O . GLY B 1 355 ? -12.672 -21.297 -9.328 1 96.81 355 GLY B O 1
ATOM 5298 N N . VAL B 1 356 ? -11.398 -21.641 -7.512 1 95.75 356 VAL B N 1
ATOM 5299 C CA . VAL B 1 356 ? -10.531 -22.578 -8.219 1 95.75 356 VAL B CA 1
ATOM 5300 C C . VAL B 1 356 ? -11.328 -23.797 -8.648 1 95.75 356 VAL B C 1
ATOM 5302 O O . VAL B 1 356 ? -11.141 -24.312 -9.758 1 95.75 356 VAL B O 1
ATOM 5305 N N . LEU B 1 357 ? -12.219 -24.266 -7.84 1 96.88 357 LEU B N 1
ATOM 5306 C CA . LEU B 1 357 ? -13.023 -25.453 -8.141 1 96.88 357 LEU B CA 1
ATOM 5307 C C . LEU B 1 357 ? -13.961 -25.172 -9.32 1 96.88 357 LEU B C 1
ATOM 5309 O O . LEU B 1 357 ? -14.023 -25.969 -10.258 1 96.88 357 LEU B O 1
ATOM 5313 N N . VAL B 1 358 ? -14.609 -24.094 -9.289 1 97.38 358 VAL B N 1
ATOM 5314 C CA . VAL B 1 358 ? -15.594 -23.766 -10.32 1 97.38 358 VAL B CA 1
ATOM 5315 C C . VAL B 1 358 ? -14.891 -23.516 -11.648 1 97.38 358 VAL B C 1
ATOM 5317 O O . VAL B 1 358 ? -15.273 -24.094 -12.672 1 97.38 358 VAL B O 1
ATOM 5320 N N . LEU B 1 359 ? -13.875 -22.734 -11.609 1 95.69 359 LEU B N 1
ATOM 5321 C CA . LEU B 1 359 ? -13.156 -22.438 -12.844 1 95.69 359 LEU B CA 1
ATOM 5322 C C . LEU B 1 359 ? -12.43 -23.672 -13.367 1 95.69 359 LEU B C 1
ATOM 5324 O O . LEU B 1 359 ? -12.305 -23.859 -14.578 1 95.69 359 LEU B O 1
ATOM 5328 N N . GLY B 1 360 ? -11.891 -24.375 -12.398 1 94.94 360 GLY B N 1
ATOM 5329 C CA . GLY B 1 360 ? -11.266 -25.625 -12.789 1 94.94 360 GLY B CA 1
ATOM 5330 C C . GLY B 1 360 ? -12.227 -26.578 -13.469 1 94.94 360 GLY B C 1
ATOM 5331 O O . GLY B 1 360 ? -11.883 -27.203 -14.477 1 94.94 360 GLY B O 1
ATOM 5332 N N . MET B 1 361 ? -13.422 -26.672 -12.984 1 95.88 361 MET B N 1
ATOM 5333 C CA . MET B 1 361 ? -14.422 -27.547 -13.578 1 95.88 361 MET B CA 1
ATOM 5334 C C . MET B 1 361 ? -14.859 -27.047 -14.945 1 95.88 361 MET B C 1
ATOM 5336 O O . MET B 1 361 ? -15.078 -27.828 -15.867 1 95.88 361 MET B O 1
ATOM 5340 N N . LEU B 1 362 ? -15.031 -25.797 -15.047 1 96.56 362 LEU B N 1
ATOM 5341 C CA . LEU B 1 362 ? -15.367 -25.203 -16.344 1 96.56 362 LEU B CA 1
ATOM 5342 C C . LEU B 1 362 ? -14.273 -25.484 -17.359 1 96.56 362 LEU B C 1
ATOM 5344 O O . LEU B 1 362 ? -14.555 -25.812 -18.516 1 96.56 362 LEU B O 1
ATOM 5348 N N . ALA B 1 363 ? -13.078 -25.297 -16.891 1 93.94 363 ALA B N 1
ATOM 5349 C CA . ALA B 1 363 ? -11.938 -25.594 -17.75 1 93.94 363 ALA B CA 1
ATOM 5350 C C . ALA B 1 363 ? -11.922 -27.062 -18.156 1 93.94 363 ALA B C 1
ATOM 5352 O O . ALA B 1 363 ? -11.586 -27.391 -19.297 1 93.94 363 ALA B O 1
ATOM 5353 N N . ALA B 1 364 ? -12.258 -27.906 -17.25 1 93.19 364 ALA B N 1
ATOM 5354 C CA . ALA B 1 364 ? -12.312 -29.328 -17.516 1 93.19 364 ALA B CA 1
ATOM 5355 C C . ALA B 1 364 ? -13.352 -29.656 -18.578 1 93.19 364 ALA B C 1
ATOM 5357 O O . ALA B 1 364 ? -13.117 -30.484 -19.469 1 93.19 364 ALA B O 1
ATOM 5358 N N . VAL B 1 365 ? -14.469 -29.016 -18.516 1 93.44 365 VAL B N 1
ATOM 5359 C CA . VAL B 1 365 ? -15.531 -29.203 -19.484 1 93.44 365 VAL B CA 1
ATOM 5360 C C . VAL B 1 365 ? -15.031 -28.812 -20.875 1 93.44 365 VAL B C 1
ATOM 5362 O O . VAL B 1 365 ? -15.234 -29.547 -21.844 1 93.44 365 VAL B O 1
ATOM 5365 N N . VAL B 1 366 ? -14.383 -27.75 -20.938 1 91.38 366 VAL B N 1
ATOM 5366 C CA . VAL B 1 366 ? -13.859 -27.25 -22.203 1 91.38 366 VAL B CA 1
ATOM 5367 C C . VAL B 1 366 ? -12.844 -28.25 -22.766 1 91.38 366 VAL B C 1
ATOM 5369 O O . VAL B 1 366 ? -12.883 -28.578 -23.953 1 91.38 366 VAL B O 1
ATOM 5372 N N . ALA B 1 367 ? -12.008 -28.719 -21.922 1 87.75 367 ALA B N 1
ATOM 5373 C CA . ALA B 1 367 ? -10.945 -29.625 -22.344 1 87.75 367 ALA B CA 1
ATOM 5374 C C . ALA B 1 367 ? -11.523 -30.953 -22.859 1 87.75 367 ALA B C 1
ATOM 5376 O O . ALA B 1 367 ? -11.094 -31.453 -23.891 1 87.75 367 ALA B O 1
ATOM 5377 N N . VAL B 1 368 ? -12.414 -31.531 -22.156 1 84.56 368 VAL B N 1
ATOM 5378 C CA . VAL B 1 368 ? -12.961 -32.844 -22.469 1 84.56 368 VAL B CA 1
ATOM 5379 C C . VAL B 1 368 ? -13.875 -32.75 -23.688 1 84.56 368 VAL B C 1
ATOM 5381 O O . VAL B 1 368 ? -13.859 -33.625 -24.562 1 84.56 368 VAL B O 1
ATOM 5384 N N . TYR B 1 369 ? -14.609 -31.719 -23.781 1 84.81 369 TYR B N 1
ATOM 5385 C CA . TYR B 1 369 ? -15.523 -31.531 -24.891 1 84.81 369 TYR B CA 1
ATOM 5386 C C . TYR B 1 369 ? -14.758 -31.391 -26.203 1 84.81 369 TYR B C 1
ATOM 5388 O O . TYR B 1 369 ? -15.164 -31.938 -27.234 1 84.81 369 TYR B O 1
ATOM 5396 N N . ARG B 1 370 ? -13.742 -30.734 -26.219 1 77.88 370 ARG B N 1
ATOM 5397 C CA . ARG B 1 370 ? -12.953 -30.516 -27.422 1 77.88 370 ARG B CA 1
ATOM 5398 C C . ARG B 1 370 ? -12.336 -31.812 -27.938 1 77.88 370 ARG B C 1
ATOM 5400 O O . ARG B 1 370 ? -12.258 -32.031 -29.141 1 77.88 370 ARG B O 1
ATOM 5407 N N . VAL B 1 371 ? -12.008 -32.688 -27.078 1 70.81 371 VAL B N 1
ATOM 5408 C CA . VAL B 1 371 ? -11.281 -33.875 -27.453 1 70.81 371 VAL B CA 1
ATOM 5409 C C . VAL B 1 371 ? -12.273 -34.969 -27.891 1 70.81 371 VAL B C 1
ATOM 5411 O O . VAL B 1 371 ? -11.969 -35.781 -28.766 1 70.81 371 VAL B O 1
ATOM 5414 N N . THR B 1 372 ? -13.391 -35.031 -27.188 1 67.38 372 THR B N 1
ATOM 5415 C CA . THR B 1 372 ? -14.336 -36.094 -27.484 1 67.38 372 THR B CA 1
ATOM 5416 C C . THR B 1 372 ? -15.055 -35.812 -28.812 1 67.38 372 THR B C 1
ATOM 5418 O O . THR B 1 372 ? -15.633 -36.75 -29.406 1 67.38 372 THR B O 1
ATOM 5421 N N . ARG B 1 373 ? -15.023 -34.625 -29.203 1 67.38 373 ARG B N 1
ATOM 5422 C CA . ARG B 1 373 ? -15.68 -34.344 -30.469 1 67.38 373 ARG B CA 1
ATOM 5423 C C . ARG B 1 373 ? -14.773 -34.656 -31.656 1 67.38 373 ARG B C 1
ATOM 5425 O O . ARG B 1 373 ? -15.227 -34.688 -32.812 1 67.38 373 ARG B O 1
ATOM 5432 N N . ILE B 1 374 ? -13.539 -34.969 -31.406 1 59.66 374 ILE B N 1
ATOM 5433 C CA . ILE B 1 374 ? -12.648 -35.375 -32.5 1 59.66 374 ILE B CA 1
ATOM 5434 C C . ILE B 1 374 ? -12.992 -36.781 -32.938 1 59.66 374 ILE B C 1
ATOM 5436 O O . ILE B 1 374 ? -13.266 -37.656 -32.125 1 59.66 374 ILE B O 1
ATOM 5440 N N . ASP B 1 375 ? -13.289 -37.094 -34.219 1 54.53 375 ASP B N 1
ATOM 5441 C CA . ASP B 1 375 ? -13.734 -38.344 -34.875 1 54.53 375 ASP B CA 1
ATOM 5442 C C . ASP B 1 375 ? -12.758 -39.469 -34.594 1 54.53 375 ASP B C 1
ATOM 5444 O O . ASP B 1 375 ? -11.562 -39.375 -34.906 1 54.53 375 ASP B O 1
ATOM 5448 N N . PRO B 1 376 ? -13.234 -40.5 -33.812 1 52.31 376 PRO B N 1
ATOM 5449 C CA . PRO B 1 376 ? -12.438 -41.719 -33.531 1 52.31 376 PRO B CA 1
ATOM 5450 C C . PRO B 1 376 ? -11.727 -42.25 -34.781 1 52.31 376 PRO B C 1
ATOM 5452 O O . PRO B 1 376 ? -10.633 -42.812 -34.656 1 52.31 376 PRO B O 1
ATOM 5455 N N . LEU B 1 377 ? -12.391 -42.25 -35.875 1 50.78 377 LEU B N 1
ATOM 5456 C CA . LEU B 1 377 ? -11.797 -42.812 -37.062 1 50.78 377 LEU B CA 1
ATOM 5457 C C . LEU B 1 377 ? -10.508 -42.094 -37.438 1 50.78 377 LEU B C 1
ATOM 5459 O O . LEU B 1 377 ? -9.578 -42.719 -37.969 1 50.78 377 LEU B O 1
ATOM 5463 N N . VAL B 1 378 ? -10.461 -40.969 -37.188 1 48.97 378 VAL B N 1
ATOM 5464 C CA . VAL B 1 378 ? -9.25 -40.188 -37.469 1 48.97 378 VAL B CA 1
ATOM 5465 C C . VAL B 1 378 ? -8.164 -40.531 -36.469 1 48.97 378 VAL B C 1
ATOM 5467 O O . VAL B 1 378 ? -6.984 -40.594 -36.812 1 48.97 378 VAL B O 1
ATOM 5470 N N . ALA B 1 379 ? -8.547 -40.844 -35.312 1 48.91 379 ALA B N 1
ATOM 5471 C CA . ALA B 1 379 ? -7.645 -41.188 -34.219 1 48.91 379 ALA B CA 1
ATOM 5472 C C . ALA B 1 379 ? -7.078 -42.594 -34.438 1 48.91 379 ALA B C 1
ATOM 5474 O O . ALA B 1 379 ? -5.926 -42.875 -34.094 1 48.91 379 ALA B O 1
ATOM 5475 N N . LEU B 1 380 ? -7.906 -43.531 -34.969 1 48.5 380 LEU B N 1
ATOM 5476 C CA . LEU B 1 380 ? -7.488 -44.875 -35.25 1 48.5 380 LEU B CA 1
ATOM 5477 C C . LEU B 1 380 ? -6.766 -44.969 -36.594 1 48.5 380 LEU B C 1
ATOM 5479 O O . LEU B 1 380 ? -5.945 -45.875 -36.812 1 48.5 380 LEU B O 1
ATOM 5483 N N . GLY B 1 381 ? -7.266 -44.188 -37.562 1 46.28 381 GLY B N 1
ATOM 5484 C CA . GLY B 1 381 ? -6.711 -44.344 -38.906 1 46.28 381 GLY B CA 1
ATOM 5485 C C . GLY B 1 381 ? -5.297 -43.812 -39 1 46.28 381 GLY B C 1
ATOM 5486 O O . GLY B 1 381 ? -4.664 -43.938 -40.062 1 46.28 381 GLY B O 1
ATOM 5487 N N . GLY B 1 382 ? -4.91 -42.906 -38.188 1 39.69 382 GLY B N 1
ATOM 5488 C CA . GLY B 1 382 ? -3.523 -42.531 -38.438 1 39.69 382 GLY B CA 1
ATOM 5489 C C . GLY B 1 382 ? -2.545 -43.656 -38.062 1 39.69 382 GLY B C 1
ATOM 5490 O O . GLY B 1 382 ? -1.334 -43.406 -38.031 1 39.69 382 GLY B O 1
ATOM 5491 N N . ASN B 1 383 ? -2.926 -44.719 -37.406 1 35.75 383 ASN B N 1
ATOM 5492 C CA . ASN B 1 383 ? -1.966 -45.812 -37.438 1 35.75 383 ASN B CA 1
ATOM 5493 C C . ASN B 1 383 ? -1.994 -46.562 -38.781 1 35.75 383 ASN B C 1
ATOM 5495 O O . ASN B 1 383 ? -3.062 -46.75 -39.375 1 35.75 383 ASN B O 1
#

Foldseek 3Di:
DVVVVVVVVVVVVLLVVLLQVLLQLLLVLLQLLFQLVLVLQQAQVLLVLQVVLVQFKKKFQADPPDAADQALVGTFDFPLLLVLLVPQPFWPHKWAKAKDKDKKWFFPADDDDPPQQFDDCVPGDTQAMFIAMEMATAPPDSRAPPQADVQEKEFEPVRCVRRVHAAQTWMDAQRGIGGYHHYDHWGHHLNGTYMYHHQVVSCVRVVDVDPRTSHRIMGTHGDPPDPVVVSQVSSCVRNSIDMDTSVRSSCSYVSSVVSSVVSVVVSVVSLVVLLVSLLVSLLVVCLVCLVVVLVCVVVPDDLVVVLVVSLVSLLVSLLSSSVNSLVVSLVVQVVCVVPHRTHDDCCSRVVSSVSSNVSSSVSSNVNSVVSSVPDSCVSVPVD/DVVVVVVVVVVVVLLVVLLQVLLQLLLVLLQLLFQLVLVLQQAQVLLVLQVVLVQFKKKFQADPPDAADLALVGTFDFPLLLVLLVPQPFWPHKWAKAKDKDKKWFFPADDDAPPQQFDDCVPGDTQAMFIAMEMATAPPDSRADPQADVQEKEFEPVRCVRRVHAAQTWMDAQRGIGGYHHYDHWGHHLNGTYMYHHQVVSCVRVVDVDPRTSHRIMGTHGDPPDPVVVSQVSSCVRNSIDMDTSVRSSCSYVSSVVSSVVSVVVSVVSLVVLLVSLLVSLLVVCLVCLVVVLVCVVVPDDLVVVLVVSLVSLLVSLLSSSVSSLVVSLVVQVVCVVPHRTHDDCCSRVVSSVSSNVSSSVSSNVNSVVSSPPDSCVSVVVD

InterPro domains:
  IPR003838 ABC3 transporter permease, C-terminal [PF02687] (269-376)
  IPR051125 ABC-4 integral membrane protein family, HrtB subfamily [PTHR43738] (1-381)

Solvent-accessible surface area (backbone atoms only — not comparable to full-atom values): 36856 Å² total; per-residue (Å²): 109,69,63,59,49,47,51,47,47,55,52,42,50,53,49,46,50,54,20,48,52,43,12,50,52,32,20,49,47,23,46,50,37,12,35,48,49,19,51,45,36,34,27,38,38,51,58,49,52,41,39,75,57,62,37,51,30,38,31,14,15,26,26,58,94,46,76,45,41,68,25,61,52,38,18,30,21,35,54,68,34,51,52,36,35,55,67,28,76,50,41,63,45,65,42,53,29,27,64,48,46,36,61,39,33,17,34,74,56,80,72,83,50,50,98,88,30,36,37,84,49,57,72,53,62,45,46,13,28,27,50,30,24,40,39,12,26,49,57,87,35,86,73,42,65,85,58,32,31,82,63,21,26,28,29,10,42,65,48,23,61,45,13,66,48,54,65,72,35,29,35,37,36,72,49,28,53,29,32,28,53,36,70,42,80,67,36,16,41,70,57,20,42,33,31,38,27,12,31,70,50,39,46,60,56,60,50,61,36,35,87,52,50,61,20,20,24,31,39,29,31,63,34,89,86,47,60,61,69,62,40,47,50,52,25,20,66,68,38,57,36,36,69,27,41,55,76,62,44,46,59,23,35,61,52,40,35,47,53,52,50,42,51,50,50,52,48,51,49,50,51,52,48,51,25,52,49,40,23,52,52,46,37,54,51,50,60,69,38,42,66,60,49,50,52,41,41,72,73,65,47,52,71,65,56,54,51,52,51,53,49,51,52,49,48,50,36,43,52,51,11,31,50,52,11,44,52,52,26,54,58,50,46,70,56,40,47,80,78,29,55,44,36,88,48,66,68,30,42,50,50,47,44,48,47,51,47,54,45,36,48,52,24,41,51,53,25,52,54,62,56,69,67,52,59,60,64,61,70,59,57,74,106,108,68,62,60,49,48,50,48,47,54,52,41,49,52,50,47,49,55,19,49,52,41,12,50,52,33,20,49,48,23,46,50,37,11,34,48,50,19,51,43,37,34,28,38,37,51,58,51,52,41,38,74,57,62,38,53,30,39,32,13,16,26,25,60,93,46,75,45,42,68,25,63,52,37,18,31,22,35,53,70,36,51,52,36,35,56,66,28,76,50,43,63,45,66,42,53,28,28,64,49,47,36,60,40,34,17,34,73,57,80,70,81,49,51,98,86,30,38,38,84,48,57,71,52,64,45,45,13,28,27,49,30,23,39,39,12,27,51,58,88,35,86,72,42,64,83,57,31,32,83,61,22,26,28,31,12,42,66,46,24,60,43,13,66,48,52,64,73,32,29,34,36,38,71,50,28,52,30,34,27,52,36,71,43,79,66,36,15,44,69,54,20,42,34,31,38,27,12,29,70,51,40,47,61,56,59,50,61,37,35,85,53,50,61,22,22,23,32,40,29,28,62,35,90,87,46,58,60,69,61,40,47,51,52,26,20,66,68,36,57,36,35,69,27,42,56,75,62,44,46,58,23,34,62,51,41,37,48,51,50,51,43,51,50,49,51,49,51,48,51,51,53,48,49,25,51,50,40,23,51,53,45,38,53,51,50,60,72,37,43,65,58,49,49,52,41,40,72,74,66,48,50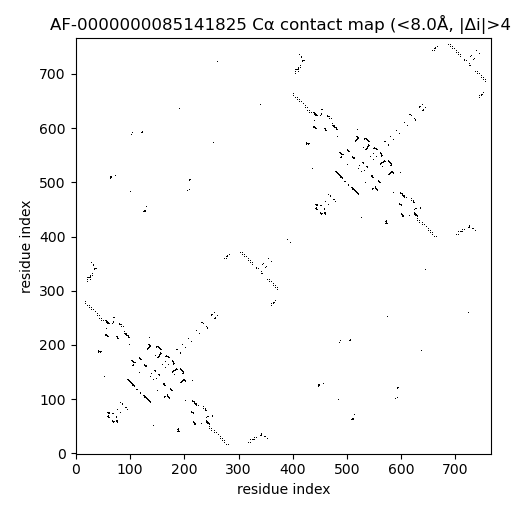,71,66,55,54,50,52,51,54,50,51,51,49,48,51,37,44,51,50,10,32,50,52,10,42,51,50,28,53,58,52,48,70,58,41,45,79,79,29,56,46,36,88,46,68,68,29,42,50,50,47,45,49,48,52,46,53,45,36,49,52,23,40,50,54,24,52,53,61,56,69,68,52,59,63,64,61,69,59,58,74,104

Organism: Micrococcus luteus (strain ATCC 4698 / DSM 20030 / JCM 1464 / CCM 169 / CCUG 5858 / IAM 1056 / NBRC 3333 / NCIMB 9278 / NCTC 2665 / VKM Ac-2230) (NCBI:txid465515)

Sequence (766 aa):
MFLALRDLRFATGRFALMGSVVALISLLLVMLSGLTAGLGGQNTAAIDRLGEQRVQRLVFGGAAGQEPTASFTQSEFTVAQRDAWAATDGVASVEPLGVSQGRAIGLEHPVDTDPQGRADVSGEPTTGVATTAFIGLTPDGSDAPAGVEPGEIVLSQDVADSLHAQAGDAVAVSGFVYTVADVVPTEYYSHSPVTWLALEDWNAISHTADDAVLGTAGLVRFDAGADVDAVAAAGDDAAGTVAETVKGSYAALPSYRSENGSLMTMQGFLYGISALVVIAFLSIWTVQRTRDIAVLKALGGSNGWVLKDSLAQAAFVLVGGVAVGTGLAAVIGAFAGRAVPFELSWATTAVPAVGVLVLGMLAAVVAVYRVTRIDPLVALGGNMFLALRDLRFATGRFALMGSVVALISLLLVMLSGLTAGLGGQNTAAIDRLGEQRVQRLVFGGAAGQEPTASFTQSEFTVAQRDAWAATDGVASVEPLGVSQGRAIGLEHPVDTDPQGRADVSGEPTTGVATTAFIGLTPDGSDAPAGVEPGEIVLSQDVADSLHAQAGDAVAVSGFVYTVADVVPTEYYSHSPVTWLALEDWNAISHTADDAVLGTAGLVRFDAGADVDAVAAAGDDAAGTVAETVKGSYAALPSYRSENGSLMTMQGFLYGISALVVIAFLSIWTVQRTRDIAVLKALGGSNGWVLKDSLAQAAFVLVGGVAVGTGLAAVIGAFAGRAVPFELSWATTAVPAVGVLVLGMLAAVVAVYRVTRIDPLVALGGN

Radius of gyration: 31.54 Å; Cα contacts (8 Å, |Δi|>4): 1557; chains: 2; bounding box: 75×97×70 Å

Nearest PDB structures (foldseek):
  7w78-assembly1_B  TM=7.900E-01  e=6.289E-32  Corynebacterium diphtheriae NCTC 13129
  7w7c-assembly1_B-2  TM=9.220E-01  e=4.708E-10  Corynebacterium diphtheriae NCTC 13129
  5ws4-assembly1_B  TM=4.520E-01  e=2.125E-14  Acinetobacter baumannii
  8x61-assembly1_D  TM=8.050E-01  e=4.174E-03  Escherichia coli K-12
  8i6q-assembly1_A  TM=8.247E-01  e=7.346E-03  Pseudomonas aeruginosa

Secondary structure (DSSP, 8-state):
-HHHHHHHHHHHHHHHHHHHHHHHHHHHHHHHHHHHHHHHHHHHHHHHHHHHTT--EEEE--STTS-----TTT--EEHHHHHHHHHSTTEEEEEEEEEEEEEEEEESS-----TTSB---TT--EEEEEEEEEEEE-TT-TTSPTT--TTEEEEEHHHHHHHT--TT-EEEETTEEEEEEEEE---EETTEEEEEEEHHHHHHHHT-S-TTEEESEEEEEE-TT--HHHHHHHHHHHHT-EEEETGGGGGGSHHHHHHHHHHHHHHHHHHHHHHHHHHHHHHHHHHHTHHHHHHHHHTT--HHHHHHHHHHHHHHHHHHHHHHHHHHHHHHHHHHTTTS-----HHHHHHHHHHHHHHHHHHHHHHHHHHHTS-HHHHHHT-/-HHHHHHHHHHHHHHHHHHHHHHHHHHHHHHHHHHHHHHHHHHHHHHHHHHHTT--EEEE--STTS-----TTT--EEHHHHHHHHHSTTEEEEEEEEEEEEEEEEESS-----TTSB---TT--EEEEEEEEEEEE-TT-TTSPTT--TTEEEEEHHHHHHHT--TT-EEEETTEEEEEEEEE---EETTEEEEEEEHHHHHHHHT-S-TTEEESEEEEEE-TT--HHHHHHHHHHHHT-EEEETGGGGGGSHHHHHHHHHHHHHHHHHHHHHHHHHHHHHHHHHHHTHHHHHHHHHTT--HHHHHHHHHHHHHHHHHHHHHHHHHHHHHHHHHHTTTS-----HHHHHHHHHHHHHHHHHHHHHHHHHHHTS-HHHHHHT-

pLDDT: mean 87.31, std 12.54, range [35.75, 98.12]